Protein 1I8D (pdb70)

CATH classification: 2.40.30.20 (+1 more: 2.40.30.20)

Solvent-accessible surface area: 26385 Å² total; per-residue (Å²): 67,6,12,2,54,12,72,12,39,0,60,1,46,43,55,73,89,98,122,110,64,25,23,1,24,0,62,3,32,99,129,4,46,134,57,13,129,86,54,26,29,0,5,1,1,4,12,48,12,72,4,65,99,54,88,63,52,63,0,9,0,53,1,93,80,103,32,18,160,34,2,11,0,22,88,18,143,85,35,52,123,2,3,1,7,52,24,3,92,8,43,49,39,10,8,4,2,44,4,33,6,106,13,140,22,6,1,56,2,21,109,57,104,80,54,126,54,18,66,28,3,40,0,76,23,138,49,55,124,39,20,56,17,3,23,65,18,17,18,0,1,0,2,9,8,16,16,51,0,2,62,54,53,105,74,82,0,0,0,39,4,30,38,18,21,49,131,88,15,14,1,23,183,44,166,110,42,26,94,0,0,3,9,18,11,47,105,23,71,35,13,0,28,12,0,47,67,8,14,54,49,85,134,128,94,195,85,8,17,2,100,25,57,14,37,0,82,1,45,36,44,57,115,67,122,110,59,15,10,0,19,0,73,1,30,110,126,5,40,140,54,16,123,83,58,24,34,0,5,0,2,4,10,48,14,69,3,62,87,68,86,59,44,67,0,7,0,55,0,112,75,101,37,14,160,51,3,6,0,24,83,19,148,87,26,53,119,1,3,1,7,37,21,28,68,159,83,39,108,10,28,51,37,44,11,65,7,112,11,84,1,1,2,88,2,41,104,51,118,124,31,1,42,0,66,4,109,46,68,110,14,20,95,12,3,18,94,133,7,82,3,3,0,0,8,10,29,20,79,1,6,65,52,48,122,56,84,0,0,0,95,8,107,107,108,19,23,114,156,8,10,1,10,146,38,163,110,43,24,65,0,0,0,8,9,8,64,82,12,48,39,4,1,53,0,0,50,69,8,36,41,39,109,110,112,97,176,16,5,42,4,127,27,74,15,41,0,64,0,45,47,43,73,127,100,77,70,10,28,25,1,28,0,68,3,33,114,126,3,38,126,56,7,123,56,6,13,3,0,4,3,3,4,9,39,8,25,0,34,108,62,106,60,51,56,0,14,0,18,0,27,106,12,16,43,140,24,6,8,0,23,83,19,153,86,33,50,126,0,2,0,5,26,6,8,112,108,54,74,4,7,4,18,7,8,10,7,0,69,13,55,71,79,0,78,1,91,68,49,126,19,22,79,19,2,33,131,130,5,95,1,0,0,0,8,10,26,22,67,1,12,112,54,46,113,46,75,0,5,0,153,33,104,104,101,30,64,130,148,6,8,1,38,135,40,128,144,40,14,74,0,0,0,2,8,12,44,44,5,13,2,0,4,40,4,0,70,104,43,84,83,126

Nearest PDB structures (foldseek):
  1i8d-assembly1_A  TM=1.005E+00  e=8.355E-39  Escherichia coli
  1i8d-assembly1_B  TM=9.644E-01  e=8.049E-33  Escherichia coli
  1kzl-assembly1_A  TM=9.500E-01  e=6.747E-19  Schizosaccharomyces pombe
  4g6i-assembly1_B  TM=9.503E-01  e=2.869E-18  Brucella abortus
  1pkv-assembly1_B  TM=1.000E+00  e=6.160E-13  Escherichia coli

InterPro domains:
  IPR001783 Lumazine-binding protein [PIRSF000498] (1-207)
  IPR001783 Lumazine-binding protein [PTHR21098] (1-204)
  IPR001783 Lumazine-binding protein [TIGR00187] (1-202)
  IPR001783 Lumazine-binding protein [cd00402] (1-185)
  IPR017938 Riboflavin synthase-like beta-barrel [SSF63380] (1-93)
  IPR017938 Riboflavin synthase-like beta-barrel [SSF63380] (94-201)
  IPR023366 ATP synthase subunit alpha, N-terminal domain-like superfamily [G3DSA:2.40.30.20] (1-89)
  IPR023366 ATP synthase subunit alpha, N-terminal domain-like superfamily [G3DSA:2.40.30.20] (102-206)
  IPR026017 Lumazine-binding domain [PF00677] (3-87)
  IPR026017 Lumazine-binding domain [PF00677] (100-185)
  IPR026017 Lumazine-binding domain [PS51177] (1-97)
  IPR026017 Lumazine-binding domain [PS51177] (98-195)

Structure (mmCIF, N/CA/C/O backbone):
data_1I8D
#
_entry.id   1I8D
#
_cell.length_a   52.083
_cell.length_b   61.705
_cell.length_c   219.781
_cell.angle_alpha   90.00
_cell.angle_beta   90.00
_cell.angle_gamma   90.00
#
_symmetry.space_group_name_H-M   'P 21 21 21'
#
loop_
_entity.id
_entity.type
_entity.pdbx_description
1 polymer 'RIBOFLAVIN SYNTHASE'
2 water water
#
loop_
_atom_site.group_PDB
_atom_site.id
_atom_site.type_symbol
_atom_site.label_atom_id
_atom_site.label_alt_id
_atom_site.label_comp_id
_atom_site.label_asym_id
_atom_site.label_entity_id
_atom_site.label_seq_id
_atom_site.pdbx_PDB_ins_code
_atom_site.Cartn_x
_atom_site.Cartn_y
_atom_site.Cartn_z
_atom_site.occupancy
_atom_site.B_iso_or_equiv
_atom_site.auth_seq_id
_atom_site.auth_comp_id
_atom_site.auth_asym_id
_atom_site.auth_atom_id
_atom_site.pdbx_PDB_model_num
ATOM 1 N N . MET A 1 1 ? -4.777 38.374 33.848 1.00 34.09 1 MET A N 1
ATOM 2 C CA . MET A 1 1 ? -5.044 37.880 32.533 1.00 33.65 1 MET A CA 1
ATOM 3 C C . MET A 1 1 ? -5.696 38.967 31.701 1.00 31.60 1 MET A C 1
ATOM 4 O O . MET A 1 1 ? -6.313 39.891 32.229 1.00 28.34 1 MET A O 1
ATOM 9 N N . PHE A 1 2 ? -5.545 38.847 30.382 1.00 26.52 2 PHE A N 1
ATOM 10 C CA . PHE A 1 2 ? -6.087 39.812 29.440 1.00 23.16 2 PHE A CA 1
ATOM 11 C C . PHE A 1 2 ? -6.717 39.084 28.253 1.00 20.81 2 PHE A C 1
ATOM 12 O O . PHE A 1 2 ? -6.475 37.902 28.050 1.00 22.32 2 PHE A O 1
ATOM 20 N N . THR A 1 3 ? -7.541 39.759 27.466 1.00 22.21 3 THR A N 1
ATOM 21 C CA . THR A 1 3 ? -8.194 39.130 26.307 1.00 23.24 3 THR A CA 1
ATOM 22 C C . THR A 1 3 ? -7.538 39.452 24.966 1.00 26.51 3 THR A C 1
ATOM 23 O O . THR A 1 3 ? -7.777 38.751 23.990 1.00 28.19 3 THR A O 1
ATOM 27 N N . GLY A 1 4 ? -6.784 40.552 24.889 1.00 21.86 4 GLY A N 1
ATOM 28 C CA . GLY A 1 4 ? -6.128 40.916 23.640 1.00 21.58 4 GLY A CA 1
ATOM 29 C C . GLY A 1 4 ? -7.003 41.853 22.836 1.00 28.44 4 GLY A C 1
ATOM 30 O O . GLY A 1 4 ? -6.700 42.250 21.694 1.00 27.98 4 GLY A O 1
ATOM 31 N N . ILE A 1 5 ? -8.121 42.193 23.480 1.00 25.55 5 ILE A N 1
ATOM 32 C CA . ILE A 1 5 ? -9.025 43.175 22.954 1.00 24.93 5 ILE A CA 1
ATOM 33 C C . ILE A 1 5 ? -8.679 44.506 23.624 1.00 31.55 5 ILE A C 1
ATOM 34 O O . ILE A 1 5 ? -8.947 44.758 24.800 1.00 32.82 5 ILE A O 1
ATOM 39 N N . VAL A 1 6 ? -7.948 45.345 22.893 1.00 27.07 6 VAL A N 1
ATOM 40 C CA . VAL A 1 6 ? -7.486 46.625 23.401 1.00 27.17 6 VAL A CA 1
ATOM 41 C C . VAL A 1 6 ? -8.637 47.524 23.813 1.00 33.87 6 VAL A C 1
ATOM 42 O O . VAL A 1 6 ? -9.604 47.725 23.078 1.00 33.06 6 VAL A O 1
ATOM 46 N N . GLN A 1 7 ? -8.535 48.083 25.006 1.00 32.03 7 GLN A N 1
ATOM 47 C CA . GLN A 1 7 ? -9.606 48.926 25.485 1.00 31.52 7 GLN A CA 1
ATOM 48 C C . GLN A 1 7 ? -9.320 50.364 25.188 1.00 33.74 7 GLN A C 1
ATOM 49 O O . GLN A 1 7 ? -10.162 51.249 25.313 1.00 30.38 7 GLN A O 1
ATOM 55 N N . GLY A 1 8 ? -8.084 50.589 24.803 1.00 33.09 8 GLY A N 1
ATOM 56 C CA . GLY A 1 8 ? -7.677 51.936 24.477 1.00 32.37 8 GLY A CA 1
ATOM 57 C C . GLY A 1 8 ? -6.197 52.059 24.183 1.00 33.21 8 GLY A C 1
ATOM 58 O O . GLY A 1 8 ? -5.433 51.112 24.304 1.00 31.49 8 GLY A O 1
ATOM 59 N N . THR A 1 9 ? -5.851 53.266 23.778 1.00 32.73 9 THR A N 1
ATOM 60 C CA . THR A 1 9 ? -4.485 53.682 23.541 1.00 34.10 9 THR A CA 1
ATOM 61 C C . THR A 1 9 ? -4.237 54.855 24.475 1.00 40.36 9 THR A C 1
ATOM 62 O O . THR A 1 9 ? -5.070 55.746 24.627 1.00 41.09 9 THR A O 1
ATOM 66 N N . ALA A 1 10 ? -3.144 54.820 25.205 1.00 37.30 10 ALA A N 1
ATOM 67 C CA . ALA A 1 10 ? -2.870 55.926 26.095 1.00 36.30 10 ALA A CA 1
ATOM 68 C C . ALA A 1 10 ? -1.563 56.566 25.677 1.00 38.53 10 ALA A C 1
ATOM 69 O O . ALA A 1 10 ? -0.638 55.880 25.233 1.00 31.64 10 ALA A O 1
ATOM 71 N N . LYS A 1 11 ? -1.484 57.884 25.800 1.00 40.19 11 LYS A N 1
ATOM 72 C CA . LYS A 1 11 ? -0.249 58.573 25.441 1.00 40.49 11 LYS A CA 1
ATOM 73 C C . LYS A 1 11 ? 0.710 58.699 26.631 1.00 42.97 11 LYS A C 1
ATOM 74 O O . LYS A 1 11 ? 0.256 58.796 27.774 1.00 42.17 11 LYS A O 1
ATOM 80 N N . LEU A 1 12 ? 2.022 58.598 26.376 1.00 38.17 12 LEU A N 1
ATOM 81 C CA . LEU A 1 12 ? 3.034 58.672 27.427 1.00 37.76 12 LEU A CA 1
ATOM 82 C C . LEU A 1 12 ? 3.330 60.108 27.730 1.00 42.81 12 LEU A C 1
ATOM 83 O O . LEU A 1 12 ? 3.863 60.814 26.896 1.00 42.50 12 LEU A O 1
ATOM 88 N N . VAL A 1 13 ? 2.968 60.506 28.931 1.00 43.60 13 VAL A N 1
ATOM 89 C CA . VAL A 1 13 ? 3.027 61.874 29.361 1.00 43.99 13 VAL A CA 1
ATOM 90 C C . VAL A 1 13 ? 4.283 62.296 30.080 1.00 51.03 13 VAL A C 1
ATOM 91 O O . VAL A 1 13 ? 4.603 63.477 30.064 1.00 53.55 13 VAL A O 1
ATOM 95 N N . SER A 1 14 ? 4.983 61.362 30.719 1.00 47.85 14 SER A N 1
ATOM 96 C CA . SER A 1 14 ? 6.212 61.697 31.425 1.00 46.40 14 SER A CA 1
ATOM 97 C C . SER A 1 14 ? 6.993 60.464 31.813 1.00 45.80 14 SER A C 1
ATOM 98 O O . SER A 1 14 ? 6.417 59.409 32.049 1.00 44.90 14 SER A O 1
ATOM 101 N N . ILE A 1 15 ? 8.299 60.629 31.940 1.00 40.57 15 ILE A N 1
ATOM 102 C CA . ILE A 1 15 ? 9.135 59.542 32.388 1.00 40.80 15 ILE A CA 1
ATOM 103 C C . ILE A 1 15 ? 9.984 60.025 33.543 1.00 47.43 15 ILE A C 1
ATOM 104 O O . ILE A 1 15 ? 10.635 61.059 33.475 1.00 46.52 15 ILE A O 1
ATOM 109 N N . ASP A 1 16 ? 9.934 59.290 34.628 1.00 46.70 16 ASP A N 1
ATOM 110 C CA . ASP A 1 16 ? 10.698 59.639 35.795 1.00 48.95 16 ASP A CA 1
ATOM 111 C C . ASP A 1 16 ? 11.749 58.570 35.950 1.00 55.02 16 ASP A C 1
ATOM 112 O O . ASP A 1 16 ? 11.449 57.446 36.351 1.00 55.67 16 ASP A O 1
ATOM 117 N N . GLU A 1 17 ? 12.979 58.900 35.593 1.00 52.07 17 GLU A N 1
ATOM 118 C CA . GLU A 1 17 ? 14.021 57.894 35.618 1.00 53.04 17 GLU A CA 1
ATOM 119 C C . GLU A 1 17 ? 14.690 57.618 36.940 1.00 53.62 17 GLU A C 1
ATOM 120 O O . GLU A 1 17 ? 15.069 58.525 37.666 1.00 54.32 17 GLU A O 1
ATOM 126 N N . LYS A 1 18 ? 14.906 56.342 37.194 1.00 47.83 18 LYS A N 1
ATOM 127 C CA . LYS A 1 18 ? 15.599 55.943 38.394 1.00 47.91 18 LYS A CA 1
ATOM 128 C C . LYS A 1 18 ? 16.662 54.913 38.064 1.00 56.36 18 LYS A C 1
ATOM 129 O O . LYS A 1 18 ? 16.710 54.417 36.942 1.00 57.14 18 LYS A O 1
ATOM 135 N N . PRO A 1 19 ? 17.530 54.626 39.032 1.00 55.74 19 PRO A N 1
ATOM 136 C CA . PRO A 1 19 ? 18.619 53.682 38.849 1.00 55.28 19 PRO A CA 1
ATOM 137 C C . PRO A 1 19 ? 18.175 52.272 38.476 1.00 56.30 19 PRO A C 1
ATOM 138 O O . PRO A 1 19 ? 18.742 51.645 37.595 1.00 58.68 19 PRO A O 1
ATOM 142 N N . ASN A 1 20 ? 17.160 51.767 39.163 1.00 48.79 20 ASN A N 1
ATOM 143 C CA . ASN A 1 20 ? 16.653 50.411 38.981 1.00 47.30 20 ASN A CA 1
ATOM 144 C C . ASN A 1 20 ? 15.283 50.293 38.296 1.00 43.45 20 ASN A C 1
ATOM 145 O O . ASN A 1 20 ? 14.662 49.226 38.235 1.00 38.96 20 ASN A O 1
ATOM 150 N N . PHE A 1 21 ? 14.755 51.410 37.842 1.00 39.47 21 PHE A N 1
ATOM 151 C CA . PHE A 1 21 ? 13.459 51.363 37.231 1.00 41.01 21 PHE A CA 1
ATOM 152 C C . PHE A 1 21 ? 13.161 52.709 36.613 1.00 43.62 21 PHE A C 1
ATOM 153 O O . PHE A 1 21 ? 13.944 53.648 36.738 1.00 44.33 21 PHE A O 1
ATOM 161 N N . ARG A 1 22 ? 12.024 52.806 35.953 1.00 39.36 22 ARG A N 1
ATOM 162 C CA . ARG A 1 22 ? 11.608 54.020 35.289 1.00 38.81 22 ARG A CA 1
ATOM 163 C C . ARG A 1 22 ? 10.121 54.261 35.573 1.00 42.12 22 ARG A C 1
ATOM 164 O O . ARG A 1 22 ? 9.329 53.338 35.704 1.00 42.01 22 ARG A O 1
ATOM 172 N N . THR A 1 23 ? 9.707 55.492 35.751 1.00 38.31 23 THR A N 1
ATOM 173 C CA . THR A 1 23 ? 8.295 55.676 35.992 1.00 38.39 23 THR A CA 1
ATOM 174 C C . THR A 1 23 ? 7.588 56.175 34.740 1.00 40.98 23 THR A C 1
ATOM 175 O O . THR A 1 23 ? 8.045 57.074 34.026 1.00 40.46 23 THR A O 1
ATOM 179 N N . HIS A 1 24 ? 6.486 55.515 34.440 1.00 37.16 24 HIS A N 1
ATOM 180 C CA . HIS A 1 24 ? 5.731 55.839 33.256 1.00 37.94 24 HIS A CA 1
ATOM 181 C C . HIS A 1 24 ? 4.397 56.424 33.623 1.00 42.41 24 HIS A C 1
ATOM 182 O O . HIS A 1 24 ? 3.592 55.754 34.255 1.00 42.35 24 HIS A O 1
ATOM 189 N N . VAL A 1 25 ? 4.134 57.627 33.137 1.00 39.97 25 VAL A N 1
ATOM 190 C CA . VAL A 1 25 ? 2.844 58.241 33.363 1.00 39.68 25 VAL A CA 1
ATOM 191 C C . VAL A 1 25 ? 2.032 58.315 32.088 1.00 41.95 25 VAL A C 1
ATOM 192 O O . VAL A 1 25 ? 2.435 58.990 31.133 1.00 40.21 25 VAL A O 1
ATOM 196 N N . VAL A 1 26 ? 0.864 57.677 32.101 1.00 37.99 26 VAL A N 1
ATOM 197 C CA . VAL A 1 26 ? 0.027 57.731 30.924 1.00 38.54 26 VAL A CA 1
ATOM 198 C C . VAL A 1 26 ? -1.288 58.421 31.142 1.00 39.86 26 VAL A C 1
ATOM 199 O O . VAL A 1 26 ? -1.907 58.345 32.182 1.00 38.77 26 VAL A O 1
ATOM 203 N N . GLU A 1 27 ? -1.728 59.058 30.093 1.00 36.23 27 GLU A N 1
ATOM 204 C CA . GLU A 1 27 ? -3.006 59.685 30.120 1.00 36.25 27 GLU A CA 1
ATOM 205 C C . GLU A 1 27 ? -3.961 58.655 29.570 1.00 38.99 27 GLU A C 1
ATOM 206 O O . GLU A 1 27 ? -3.997 58.412 28.369 1.00 38.55 27 GLU A O 1
ATOM 212 N N . LEU A 1 28 ? -4.665 57.982 30.461 1.00 37.68 28 LEU A N 1
ATOM 213 C CA . LEU A 1 28 ? -5.560 56.969 29.978 1.00 40.68 28 LEU A CA 1
ATOM 214 C C . LEU A 1 28 ? -6.991 57.345 29.657 1.00 50.74 28 LEU A C 1
ATOM 215 O O . LEU A 1 28 ? -7.523 58.279 30.239 1.00 51.04 28 LEU A O 1
ATOM 220 N N . PRO A 1 29 ? -7.594 56.631 28.691 1.00 51.61 29 PRO A N 1
ATOM 221 C CA . PRO A 1 29 ? -8.967 56.887 28.298 1.00 51.75 29 PRO A CA 1
ATOM 222 C C . PRO A 1 29 ? -9.937 56.861 29.472 1.00 54.80 29 PRO A C 1
ATOM 223 O O . PRO A 1 29 ? -9.988 55.960 30.318 1.00 53.22 29 PRO A O 1
ATOM 227 N N . ASP A 1 30 ? -10.715 57.923 29.485 1.00 52.24 30 ASP A N 1
ATOM 228 C CA . ASP A 1 30 ? -11.674 58.158 30.515 1.00 52.57 30 ASP A CA 1
ATOM 229 C C . ASP A 1 30 ? -12.540 56.953 30.858 1.00 54.15 30 ASP A C 1
ATOM 230 O O . ASP A 1 30 ? -12.790 56.674 32.035 1.00 53.66 30 ASP A O 1
ATOM 235 N N . HIS A 1 31 ? -12.980 56.183 29.876 1.00 47.70 31 HIS A N 1
ATOM 236 C CA . HIS A 1 31 ? -13.788 55.044 30.251 1.00 45.64 31 HIS A CA 1
ATOM 237 C C . HIS A 1 31 ? -13.007 54.007 31.025 1.00 47.55 31 HIS A C 1
ATOM 238 O O . HIS A 1 31 ? -13.568 53.084 31.601 1.00 47.33 31 HIS A O 1
ATOM 245 N N . MET A 1 32 ? -11.689 54.119 31.018 1.00 42.53 32 MET A N 1
ATOM 246 C CA . MET A 1 32 ? -10.882 53.115 31.674 1.00 41.23 32 MET A CA 1
ATOM 247 C C . MET A 1 32 ? -10.679 53.317 33.171 1.00 50.98 32 MET A C 1
ATOM 248 O O . MET A 1 32 ? -10.113 52.466 33.869 1.00 48.82 32 MET A O 1
ATOM 253 N N . LEU A 1 33 ? -11.147 54.471 33.647 1.00 52.92 33 LEU A N 1
ATOM 254 C CA . LEU A 1 33 ? -11.001 54.890 35.036 1.00 53.23 33 LEU A CA 1
ATOM 255 C C . LEU A 1 33 ? -11.944 54.260 36.050 1.00 57.22 33 LEU A C 1
ATOM 256 O O . LEU A 1 33 ? -11.488 53.864 37.117 1.00 55.94 33 LEU A O 1
ATOM 261 N N . ASP A 1 34 ? -13.238 54.151 35.742 1.00 55.46 34 ASP A N 1
ATOM 262 C CA . ASP A 1 34 ? -14.154 53.562 36.707 1.00 56.61 34 ASP A CA 1
ATOM 263 C C . ASP A 1 34 ? -13.721 52.196 37.196 1.00 57.37 34 ASP A C 1
ATOM 264 O O . ASP A 1 34 ? -13.626 51.244 36.423 1.00 57.18 34 ASP A O 1
ATOM 269 N N . GLY A 1 35 ? -13.536 52.113 38.517 1.00 52.06 35 GLY A N 1
ATOM 270 C CA . GLY A 1 35 ? -13.166 50.893 39.220 1.00 50.36 35 GLY A CA 1
ATOM 271 C C . GLY A 1 35 ? -11.663 50.785 39.346 1.00 48.92 35 GLY A C 1
ATOM 272 O O . GLY A 1 35 ? -11.118 49.906 40.013 1.00 46.51 35 GLY A O 1
ATOM 273 N N . LEU A 1 36 ? -11.001 51.698 38.651 1.00 43.74 36 LEU A N 1
ATOM 274 C CA . LEU A 1 36 ? -9.564 51.682 38.654 1.00 42.34 36 LEU A CA 1
ATOM 275 C C . LEU A 1 36 ? -8.986 52.140 39.974 1.00 49.42 36 LEU A C 1
ATOM 276 O O . LEU A 1 36 ? -9.176 53.275 40.398 1.00 50.26 36 LEU A O 1
ATOM 281 N N . GLU A 1 37 ? -8.273 51.232 40.609 1.00 46.84 37 GLU A N 1
ATOM 282 C CA . GLU A 1 37 ? -7.674 51.519 41.885 1.00 48.12 37 GLU A CA 1
ATOM 283 C C . GLU A 1 37 ? -6.183 51.238 41.834 1.00 55.08 37 GLU A C 1
ATOM 284 O O . GLU A 1 37 ? -5.691 50.519 40.963 1.00 55.93 37 GLU A O 1
ATOM 290 N N . THR A 1 38 ? -5.432 51.796 42.774 1.00 51.04 38 THR A N 1
ATOM 291 C CA . THR A 1 38 ? -4.010 51.495 42.770 1.00 48.98 38 THR A CA 1
ATOM 292 C C . THR A 1 38 ? -3.806 50.012 42.980 1.00 45.73 38 THR A C 1
ATOM 293 O O . THR A 1 38 ? -4.610 49.353 43.627 1.00 47.98 38 THR A O 1
ATOM 297 N N . GLY A 1 39 ? -2.716 49.507 42.431 1.00 35.47 39 GLY A N 1
ATOM 298 C CA . GLY A 1 39 ? -2.387 48.109 42.539 1.00 32.94 39 GLY A CA 1
ATOM 299 C C . GLY A 1 39 ? -3.011 47.285 41.422 1.00 35.07 39 GLY A C 1
ATOM 300 O O . GLY A 1 39 ? -2.766 46.095 41.287 1.00 33.44 39 GLY A O 1
ATOM 301 N N . ALA A 1 40 ? -3.886 47.896 40.643 1.00 33.32 40 ALA A N 1
ATOM 302 C CA . ALA A 1 40 ? -4.503 47.158 39.563 1.00 32.75 40 ALA A CA 1
ATOM 303 C C . ALA A 1 40 ? -3.458 46.896 38.489 1.00 37.78 40 ALA A C 1
ATOM 304 O O . ALA A 1 40 ? -2.431 47.594 38.409 1.00 36.39 40 ALA A O 1
ATOM 306 N N . SER A 1 41 ? -3.755 45.883 37.678 1.00 33.23 41 SER A N 1
ATOM 307 C CA . SER A 1 41 ? -2.898 45.470 36.587 1.00 31.41 41 SER A CA 1
ATOM 308 C C . SER A 1 41 ? -3.441 45.932 35.245 1.00 36.04 41 SER A C 1
ATOM 309 O O . SER A 1 41 ? -4.580 45.645 34.867 1.00 36.48 41 SER A O 1
ATOM 312 N N . VAL A 1 42 ? -2.615 46.689 34.546 1.00 31.99 42 VAL A N 1
ATOM 313 C CA . VAL A 1 42 ? -2.944 47.181 33.233 1.00 31.93 42 VAL A CA 1
ATOM 314 C C . VAL A 1 42 ? -1.873 46.703 32.263 1.00 37.60 42 VAL A C 1
ATOM 315 O O . VAL A 1 42 ? -0.695 46.659 32.627 1.00 37.86 42 VAL A O 1
ATOM 319 N N . ALA A 1 43 ? -2.278 46.298 31.056 1.00 31.06 43 ALA A N 1
ATOM 320 C CA . ALA A 1 43 ? -1.306 45.864 30.068 1.00 27.92 43 ALA A CA 1
ATOM 321 C C . ALA A 1 43 ? -0.901 47.033 29.206 1.00 25.73 43 ALA A C 1
ATOM 322 O O . ALA A 1 43 ? -1.739 47.776 28.719 1.00 25.41 43 ALA A O 1
ATOM 324 N N . HIS A 1 44 ? 0.389 47.217 29.057 1.00 22.20 44 HIS A N 1
ATOM 325 C CA . HIS A 1 44 ? 0.898 48.241 28.167 1.00 24.06 44 HIS A CA 1
ATOM 326 C C . HIS A 1 44 ? 1.604 47.517 27.041 1.00 29.45 44 HIS A C 1
ATOM 327 O O . HIS A 1 44 ? 2.604 46.833 27.303 1.00 28.61 44 HIS A O 1
ATOM 334 N N . ASN A 1 45 ? 1.043 47.628 25.835 1.00 24.23 45 ASN A N 1
ATOM 335 C CA . ASN A 1 45 ? 1.600 46.935 24.703 1.00 21.52 45 ASN A CA 1
ATOM 336 C C . ASN A 1 45 ? 1.763 45.493 25.064 1.00 25.10 45 ASN A C 1
ATOM 337 O O . ASN A 1 45 ? 2.756 44.832 24.748 1.00 24.79 45 ASN A O 1
ATOM 342 N N . GLY A 1 46 ? 0.763 45.011 25.783 1.00 20.99 46 GLY A N 1
ATOM 343 C CA . GLY A 1 46 ? 0.732 43.605 26.138 1.00 19.85 46 GLY A CA 1
ATOM 344 C C . GLY A 1 46 ? 1.566 43.258 27.363 1.00 25.60 46 GLY A C 1
ATOM 345 O O . GLY A 1 46 ? 1.603 42.098 27.766 1.00 23.91 46 GLY A O 1
ATOM 346 N N . CYS A 1 47 ? 2.216 44.249 27.970 1.00 24.67 47 CYS A N 1
ATOM 347 C CA . CYS A 1 47 ? 3.008 43.946 29.139 1.00 28.29 47 CYS A CA 1
ATOM 348 C C . CYS A 1 47 ? 2.277 44.317 30.424 1.00 32.28 47 CYS A C 1
ATOM 349 O O . CYS A 1 47 ? 1.849 45.457 30.614 1.00 30.17 47 CYS A O 1
ATOM 352 N N . CYS A 1 48 ? 2.086 43.337 31.296 1.00 31.03 48 CYS A N 1
ATOM 353 C CA . CYS A 1 48 ? 1.335 43.581 32.516 1.00 31.90 48 CYS A CA 1
ATOM 354 C C . CYS A 1 48 ? 2.030 44.489 33.530 1.00 31.44 48 CYS A C 1
ATOM 355 O O . CYS A 1 48 ? 3.070 44.133 34.075 1.00 31.52 48 CYS A O 1
ATOM 358 N N . LEU A 1 49 ? 1.451 45.644 33.813 1.00 25.88 49 LEU A N 1
ATOM 359 C CA . LEU A 1 49 ? 1.994 46.557 34.805 1.00 26.05 49 LEU A CA 1
ATOM 360 C C . LEU A 1 49 ? 0.966 46.833 35.909 1.00 32.98 49 LEU A C 1
ATOM 361 O O . LEU A 1 49 ? -0.225 46.575 35.721 1.00 32.40 49 LEU A O 1
ATOM 366 N N . THR A 1 50 ? 1.400 47.401 37.046 1.00 31.75 50 THR A N 1
ATOM 367 C CA . THR A 1 50 ? 0.486 47.712 38.156 1.00 31.14 50 THR A CA 1
ATOM 368 C C . THR A 1 50 ? 0.399 49.185 38.462 1.00 32.49 50 THR A C 1
ATOM 369 O O . THR A 1 50 ? 1.440 49.845 38.588 1.00 31.47 50 THR A O 1
ATOM 373 N N . VAL A 1 51 ? -0.830 49.645 38.687 1.00 30.67 51 VAL A N 1
ATOM 374 C CA . VAL A 1 51 ? -1.065 51.036 39.032 1.00 31.46 51 VAL A CA 1
ATOM 375 C C . VAL A 1 51 ? -0.390 51.388 40.343 1.00 38.30 51 VAL A C 1
ATOM 376 O O . VAL A 1 51 ? -0.521 50.629 41.300 1.00 33.66 51 VAL A O 1
ATOM 380 N N . THR A 1 52 ? 0.325 52.531 40.353 1.00 39.91 52 THR A N 1
ATOM 381 C CA . THR A 1 52 ? 1.018 53.063 41.525 1.00 39.67 52 THR A CA 1
ATOM 382 C C . THR A 1 52 ? 0.370 54.333 42.028 1.00 44.89 52 THR A C 1
ATOM 383 O O . THR A 1 52 ? 0.366 54.572 43.230 1.00 48.15 52 THR A O 1
ATOM 387 N N . GLU A 1 53 ? -0.149 55.131 41.103 1.00 39.69 53 GLU A N 1
ATOM 388 C CA . GLU A 1 53 ? -0.725 56.421 41.425 1.00 40.73 53 GLU A CA 1
ATOM 389 C C . GLU A 1 53 ? -1.712 56.813 40.340 1.00 45.63 53 GLU A C 1
ATOM 390 O O . GLU A 1 53 ? -1.584 56.405 39.193 1.00 45.50 53 GLU A O 1
ATOM 396 N N . ILE A 1 54 ? -2.708 57.604 40.702 1.00 41.81 54 ILE A N 1
ATOM 397 C CA . ILE A 1 54 ? -3.717 58.046 39.761 1.00 40.62 54 ILE A CA 1
ATOM 398 C C . ILE A 1 54 ? -4.044 59.515 39.976 1.00 50.68 54 ILE A C 1
ATOM 399 O O . ILE A 1 54 ? -4.246 59.960 41.091 1.00 54.32 54 ILE A O 1
ATOM 404 N N . ASN A 1 55 ? -4.112 60.304 38.921 1.00 45.68 55 ASN A N 1
ATOM 405 C CA . ASN A 1 55 ? -4.426 61.703 39.082 1.00 43.26 55 ASN A CA 1
ATOM 406 C C . ASN A 1 55 ? -5.235 62.142 37.909 1.00 50.04 55 ASN A C 1
ATOM 407 O O . ASN A 1 55 ? -4.694 62.466 36.852 1.00 50.82 55 ASN A O 1
ATOM 412 N N . GLY A 1 56 ? -6.537 62.137 38.097 1.00 48.92 56 GLY A N 1
ATOM 413 C CA . GLY A 1 56 ? -7.355 62.471 36.959 1.00 50.15 56 GLY A CA 1
ATOM 414 C C . GLY A 1 56 ? -7.179 61.345 35.946 1.00 54.65 56 GLY A C 1
ATOM 415 O O . GLY A 1 56 ? -7.128 60.164 36.288 1.00 55.48 56 GLY A O 1
ATOM 416 N N . ASN A 1 57 ? -7.002 61.681 34.690 1.00 48.58 57 ASN A N 1
ATOM 417 C CA . ASN A 1 57 ? -6.827 60.612 33.736 1.00 47.42 57 ASN A CA 1
ATOM 418 C C . ASN A 1 57 ? -5.360 60.235 33.576 1.00 51.49 57 ASN A C 1
ATOM 419 O O . ASN A 1 57 ? -4.969 59.571 32.618 1.00 51.31 57 ASN A O 1
ATOM 424 N N . HIS A 1 58 ? -4.538 60.690 34.524 1.00 47.36 58 HIS A N 1
ATOM 425 C CA . HIS A 1 58 ? -3.109 60.409 34.527 1.00 45.84 58 HIS A CA 1
ATOM 426 C C . HIS A 1 58 ? -2.829 59.276 35.489 1.00 47.18 58 HIS A C 1
ATOM 427 O O . HIS A 1 58 ? -2.970 59.504 36.688 1.00 47.03 58 HIS A O 1
ATOM 434 N N . VAL A 1 59 ? -2.401 58.106 34.970 1.00 40.50 59 VAL A N 1
ATOM 435 C CA . VAL A 1 59 ? -2.089 56.941 35.790 1.00 37.81 59 VAL A CA 1
ATOM 436 C C . VAL A 1 59 ? -0.614 56.541 35.797 1.00 43.98 59 VAL A C 1
ATOM 437 O O . VAL A 1 59 ? 0.011 56.510 34.745 1.00 46.39 59 VAL A O 1
ATOM 441 N N . SER A 1 60 ? -0.080 56.171 36.968 1.00 38.97 60 SER A N 1
ATOM 442 C CA . SER A 1 60 ? 1.330 55.817 37.121 1.00 38.18 60 SER A CA 1
ATOM 443 C C . SER A 1 60 ? 1.662 54.339 37.257 1.00 39.12 60 SER A C 1
ATOM 444 O O . SER A 1 60 ? 0.848 53.543 37.728 1.00 39.69 60 SER A O 1
ATOM 447 N N . PHE A 1 61 ? 2.904 54.017 36.855 1.00 32.11 61 PHE A N 1
ATOM 448 C CA . PHE A 1 61 ? 3.460 52.668 36.851 1.00 29.97 61 PHE A CA 1
ATOM 449 C C . PHE A 1 61 ? 4.979 52.661 36.917 1.00 34.76 61 PHE A C 1
ATOM 450 O O . PHE A 1 61 ? 5.652 53.483 36.307 1.00 34.71 61 PHE A O 1
ATOM 458 N N . ASP A 1 62 ? 5.548 51.651 37.546 1.00 33.24 62 ASP A N 1
ATOM 459 C CA . ASP A 1 62 ? 7.002 51.579 37.592 1.00 34.46 62 ASP A CA 1
ATOM 460 C C . ASP A 1 62 ? 7.526 50.401 36.803 1.00 38.57 62 ASP A C 1
ATOM 461 O O . ASP A 1 62 ? 7.066 49.276 36.934 1.00 40.17 62 ASP A O 1
ATOM 466 N N . LEU A 1 63 ? 8.567 50.642 36.042 1.00 34.05 63 LEU A N 1
ATOM 467 C CA . LEU A 1 63 ? 9.103 49.579 35.231 1.00 34.47 63 LEU A CA 1
ATOM 468 C C . LEU A 1 63 ? 10.511 49.190 35.649 1.00 38.03 63 LEU A C 1
ATOM 469 O O . LEU A 1 63 ? 11.446 49.985 35.646 1.00 34.45 63 LEU A O 1
ATOM 474 N N . MET A 1 64 ? 10.656 47.935 36.012 1.00 39.66 64 MET A N 1
ATOM 475 C CA . MET A 1 64 ? 11.956 47.436 36.385 1.00 42.33 64 MET A CA 1
ATOM 476 C C . MET A 1 64 ? 12.788 47.336 35.140 1.00 49.05 64 MET A C 1
ATOM 477 O O . MET A 1 64 ? 12.275 47.041 34.058 1.00 48.96 64 MET A O 1
ATOM 482 N N . LYS A 1 65 ? 14.068 47.610 35.304 1.00 47.33 65 LYS A N 1
ATOM 483 C CA . LYS A 1 65 ? 14.982 47.631 34.184 1.00 47.64 65 LYS A CA 1
ATOM 484 C C . LYS A 1 65 ? 14.942 46.386 33.312 1.00 51.20 65 LYS A C 1
ATOM 485 O O . LYS A 1 65 ? 15.301 46.429 32.132 1.00 50.71 65 LYS A O 1
ATOM 491 N N . GLU A 1 66 ? 14.483 45.279 33.886 1.00 48.87 66 GLU A N 1
ATOM 492 C CA . GLU A 1 66 ? 14.360 44.060 33.104 1.00 48.85 66 GLU A CA 1
ATOM 493 C C . GLU A 1 66 ? 13.296 44.285 32.042 1.00 49.33 66 GLU A C 1
ATOM 494 O O . GLU A 1 66 ? 13.527 44.105 30.846 1.00 50.70 66 GLU A O 1
ATOM 500 N N . THR A 1 67 ? 12.138 44.717 32.524 1.00 40.02 67 THR A N 1
ATOM 501 C CA . THR A 1 67 ? 11.015 45.012 31.677 1.00 37.45 67 THR A CA 1
ATOM 502 C C . THR A 1 67 ? 11.390 45.929 30.526 1.00 36.63 67 THR A C 1
ATOM 503 O O . THR A 1 67 ? 11.025 45.667 29.382 1.00 32.03 67 THR A O 1
ATOM 507 N N . LEU A 1 68 ? 12.156 46.971 30.846 1.00 35.14 68 LEU A N 1
ATOM 508 C CA . LEU A 1 68 ? 12.571 47.977 29.878 1.00 36.09 68 LEU A CA 1
ATOM 509 C C . LEU A 1 68 ? 13.430 47.388 28.794 1.00 42.60 68 LEU A C 1
ATOM 510 O O . LEU A 1 68 ? 13.306 47.731 27.620 1.00 43.01 68 LEU A O 1
ATOM 515 N N . ARG A 1 69 ? 14.295 46.514 29.266 1.00 42.37 69 ARG A N 1
ATOM 516 C CA . ARG A 1 69 ? 15.277 45.811 28.478 1.00 43.42 69 ARG A CA 1
ATOM 517 C C . ARG A 1 69 ? 14.646 44.821 27.511 1.00 46.90 69 ARG A C 1
ATOM 518 O O . ARG A 1 69 ? 14.959 44.804 26.318 1.00 44.62 69 ARG A O 1
ATOM 526 N N . ILE A 1 70 ? 13.760 44.002 28.072 1.00 44.54 70 ILE A N 1
ATOM 527 C CA . ILE A 1 70 ? 13.099 42.908 27.386 1.00 44.49 70 ILE A CA 1
ATOM 528 C C . ILE A 1 70 ? 11.881 43.258 26.525 1.00 41.56 70 ILE A C 1
ATOM 529 O O . ILE A 1 70 ? 11.497 42.464 25.671 1.00 38.46 70 ILE A O 1
ATOM 534 N N . THR A 1 71 ? 11.267 44.420 26.762 1.00 34.60 71 THR A N 1
ATOM 535 C CA . THR A 1 71 ? 10.077 44.840 26.038 1.00 32.59 71 THR A CA 1
ATOM 536 C C . THR A 1 71 ? 10.329 46.131 25.288 1.00 35.45 71 THR A C 1
ATOM 537 O O . THR A 1 71 ? 11.353 46.789 25.469 1.00 34.66 71 THR A O 1
ATOM 541 N N . ASN A 1 72 ? 9.366 46.525 24.464 1.00 29.34 72 ASN A N 1
ATOM 542 C CA . ASN A 1 72 ? 9.566 47.729 23.716 1.00 27.34 72 ASN A CA 1
ATOM 543 C C . ASN A 1 72 ? 9.335 48.917 24.588 1.00 29.27 72 ASN A C 1
ATOM 544 O O . ASN A 1 72 ? 9.540 50.043 24.151 1.00 27.92 72 ASN A O 1
ATOM 549 N N . LEU A 1 73 ? 8.870 48.650 25.805 1.00 27.00 73 LEU A N 1
ATOM 550 C CA . LEU A 1 73 ? 8.501 49.705 26.730 1.00 27.26 73 LEU A CA 1
ATOM 551 C C . LEU A 1 73 ? 9.674 50.582 27.090 1.00 30.89 73 LEU A C 1
ATOM 552 O O . LEU A 1 73 ? 9.542 51.783 27.281 1.00 30.53 73 LEU A O 1
ATOM 557 N N . GLY A 1 74 ? 10.830 49.964 27.180 1.00 30.88 74 GLY A N 1
ATOM 558 C CA . GLY A 1 74 ? 12.030 50.703 27.500 1.00 32.32 74 GLY A CA 1
ATOM 559 C C . GLY A 1 74 ? 12.463 51.674 26.401 1.00 40.46 74 GLY A C 1
ATOM 560 O O . GLY A 1 74 ? 13.371 52.496 26.584 1.00 42.11 74 GLY A O 1
ATOM 561 N N . ASP A 1 75 ? 11.841 51.572 25.234 1.00 33.68 75 ASP A N 1
ATOM 562 C CA . ASP A 1 75 ? 12.213 52.462 24.166 1.00 32.23 75 ASP A CA 1
ATOM 563 C C . ASP A 1 75 ? 11.218 53.567 23.995 1.00 37.40 75 ASP A C 1
ATOM 564 O O . ASP A 1 75 ? 11.333 54.406 23.112 1.00 39.04 75 ASP A O 1
ATOM 569 N N . LEU A 1 76 ? 10.184 53.551 24.787 1.00 32.87 76 LEU A N 1
ATOM 570 C CA . LEU A 1 76 ? 9.217 54.582 24.562 1.00 33.40 76 LEU A CA 1
ATOM 571 C C . LEU A 1 76 ? 9.792 55.916 24.921 1.00 37.13 76 LEU A C 1
ATOM 572 O O . LEU A 1 76 ? 10.703 55.989 25.736 1.00 36.14 76 LEU A O 1
ATOM 577 N N . LYS A 1 77 ? 9.199 56.945 24.336 1.00 37.00 77 LYS A N 1
ATOM 578 C CA . LYS A 1 77 ? 9.541 58.326 24.617 1.00 39.81 77 LYS A CA 1
ATOM 579 C C . LYS A 1 77 ? 8.248 59.085 24.900 1.00 44.70 77 LYS A C 1
ATOM 580 O O . LYS A 1 77 ? 7.175 58.643 24.474 1.00 43.83 77 LYS A O 1
ATOM 586 N N . VAL A 1 78 ? 8.348 60.225 25.603 1.00 41.85 78 VAL A N 1
ATOM 587 C CA . VAL A 1 78 ? 7.136 60.991 25.902 1.00 42.01 78 VAL A CA 1
ATOM 588 C C . VAL A 1 78 ? 6.409 61.345 24.622 1.00 46.70 78 VAL A C 1
ATOM 589 O O . VAL A 1 78 ? 7.035 61.621 23.595 1.00 49.40 78 VAL A O 1
ATOM 593 N N . GLY A 1 79 ? 5.075 61.259 24.640 1.00 39.56 79 GLY A N 1
ATOM 594 C CA . GLY A 1 79 ? 4.302 61.592 23.459 1.00 38.31 79 GLY A CA 1
ATOM 595 C C . GLY A 1 79 ? 3.980 60.393 22.607 1.00 40.63 79 GLY A C 1
ATOM 596 O O . GLY A 1 79 ? 3.193 60.458 21.670 1.00 41.38 79 GLY A O 1
ATOM 597 N N . ASP A 1 80 ? 4.612 59.297 22.959 1.00 37.43 80 ASP A N 1
ATOM 598 C CA . ASP A 1 80 ? 4.367 58.037 22.300 1.00 38.51 80 ASP A CA 1
ATOM 599 C C . ASP A 1 80 ? 3.096 57.437 22.864 1.00 39.89 80 ASP A C 1
ATOM 600 O O . ASP A 1 80 ? 2.705 57.729 23.989 1.00 39.32 80 ASP A O 1
ATOM 605 N N . TRP A 1 81 ? 2.477 56.564 22.097 1.00 36.09 81 TRP A N 1
ATOM 606 C CA . TRP A 1 81 ? 1.249 55.915 22.496 1.00 36.38 81 TRP A CA 1
ATOM 607 C C . TRP A 1 81 ? 1.360 54.386 22.698 1.00 38.39 81 TRP A C 1
ATOM 608 O O . TRP A 1 81 ? 2.038 53.661 21.951 1.00 37.89 81 TRP A O 1
ATOM 619 N N . VAL A 1 82 ? 0.640 53.858 23.702 1.00 32.99 82 VAL A N 1
ATOM 620 C CA . VAL A 1 82 ? 0.603 52.416 23.917 1.00 32.15 82 VAL A CA 1
ATOM 621 C C . VAL A 1 82 ? -0.795 51.878 23.906 1.00 31.42 82 VAL A C 1
ATOM 622 O O . VAL A 1 82 ? -1.754 52.572 24.206 1.00 32.12 82 VAL A O 1
ATOM 626 N N . ASN A 1 83 ? -0.880 50.602 23.620 1.00 24.18 83 ASN A N 1
ATOM 627 C CA . ASN A 1 83 ? -2.156 49.942 23.727 1.00 23.44 83 ASN A CA 1
ATOM 628 C C . ASN A 1 83 ? -2.365 49.605 25.198 1.00 28.33 83 ASN A C 1
ATOM 629 O O . ASN A 1 83 ? -1.447 49.120 25.856 1.00 25.95 83 ASN A O 1
ATOM 634 N N . VAL A 1 84 ? -3.571 49.828 25.701 1.00 25.85 84 VAL A N 1
ATOM 635 C CA . VAL A 1 84 ? -3.882 49.502 27.072 1.00 23.91 84 VAL A CA 1
ATOM 636 C C . VAL A 1 84 ? -5.130 48.655 27.199 1.00 27.24 84 VAL A C 1
ATOM 637 O O . VAL A 1 84 ? -6.078 48.779 26.424 1.00 25.68 84 VAL A O 1
ATOM 641 N N . GLU A 1 85 ? -5.072 47.774 28.193 1.00 22.48 85 GLU A N 1
ATOM 642 C CA . GLU A 1 85 ? -6.131 46.859 28.543 1.00 22.64 85 GLU A CA 1
ATOM 643 C C . GLU A 1 85 ? -6.070 46.565 30.040 1.00 29.35 85 GLU A C 1
ATOM 644 O O . GLU A 1 85 ? -5.020 46.228 30.584 1.00 26.31 85 GLU A O 1
ATOM 650 N N . ARG A 1 86 ? -7.219 46.682 30.702 1.00 28.38 86 ARG A N 1
ATOM 651 C CA . ARG A 1 86 ? -7.273 46.365 32.117 1.00 30.16 86 ARG A CA 1
ATOM 652 C C . ARG A 1 86 ? -7.461 44.883 32.299 1.00 32.66 86 ARG A C 1
ATOM 653 O O . ARG A 1 86 ? -7.915 44.197 31.397 1.00 31.43 86 ARG A O 1
ATOM 661 N N . ALA A 1 87 ? -7.131 44.382 33.468 1.00 30.67 87 ALA A N 1
ATOM 662 C CA . ALA A 1 87 ? -7.266 42.959 33.664 1.00 28.74 87 ALA A CA 1
ATOM 663 C C . ALA A 1 87 ? -8.675 42.443 33.490 1.00 27.44 87 ALA A C 1
ATOM 664 O O . ALA A 1 87 ? -9.657 43.156 33.670 1.00 26.99 87 ALA A O 1
ATOM 666 N N . ALA A 1 88 ? -8.713 41.178 33.111 1.00 23.00 88 ALA A N 1
ATOM 667 C CA . ALA A 1 88 ? -9.920 40.425 32.842 1.00 25.49 88 ALA A CA 1
ATOM 668 C C . ALA A 1 88 ? -10.574 39.817 34.079 1.00 31.11 88 ALA A C 1
ATOM 669 O O . ALA A 1 88 ? -9.935 39.251 34.966 1.00 29.29 88 ALA A O 1
ATOM 671 N N . LYS A 1 89 ? -11.889 39.848 34.081 1.00 28.75 89 LYS A N 1
ATOM 672 C CA . LYS A 1 89 ? -12.598 39.227 35.160 1.00 28.55 89 LYS A CA 1
ATOM 673 C C . LYS A 1 89 ? -13.526 38.147 34.653 1.00 29.71 89 LYS A C 1
ATOM 674 O O . LYS A 1 89 ? -13.812 38.021 33.469 1.00 29.71 89 LYS A O 1
ATOM 680 N N . PHE A 1 90 ? -13.938 37.289 35.543 1.00 22.99 90 PHE A N 1
ATOM 681 C CA . PHE A 1 90 ? -14.734 36.183 35.117 1.00 23.73 90 PHE A CA 1
ATOM 682 C C . PHE A 1 90 ? -15.991 36.568 34.404 1.00 28.66 90 PHE A C 1
ATOM 683 O O . PHE A 1 90 ? -16.543 35.759 33.678 1.00 31.14 90 PHE A O 1
ATOM 691 N N . SER A 1 91 ? -16.459 37.771 34.616 1.00 26.06 91 SER A N 1
ATOM 692 C CA . SER A 1 91 ? -17.678 38.146 33.933 1.00 28.99 91 SER A CA 1
ATOM 693 C C . SER A 1 91 ? -17.431 38.716 32.513 1.00 42.12 91 SER A C 1
ATOM 694 O O . SER A 1 91 ? -18.374 39.109 31.809 1.00 45.89 91 SER A O 1
ATOM 697 N N . ASP A 1 92 ? -16.163 38.825 32.095 1.00 32.50 92 ASP A N 1
ATOM 698 C CA . ASP A 1 92 ? -15.883 39.380 30.791 1.00 28.62 92 ASP A CA 1
ATOM 699 C C . ASP A 1 92 ? -15.813 38.330 29.735 1.00 31.66 92 ASP A C 1
ATOM 700 O O . ASP A 1 92 ? -15.289 37.244 29.962 1.00 31.75 92 ASP A O 1
ATOM 705 N N . GLU A 1 93 ? -16.270 38.670 28.535 1.00 28.98 93 GLU A N 1
ATOM 706 C CA . GLU A 1 93 ? -16.113 37.694 27.467 1.00 26.80 93 GLU A CA 1
ATOM 707 C C . GLU A 1 93 ? -14.726 37.830 26.911 1.00 24.75 93 GLU A C 1
ATOM 708 O O . GLU A 1 93 ? -14.125 38.889 26.930 1.00 24.35 93 GLU A O 1
ATOM 714 N N . ILE A 1 94 ? -14.241 36.721 26.444 1.00 23.13 94 ILE A N 1
ATOM 715 C CA . ILE A 1 94 ? -12.912 36.681 25.885 1.00 25.48 94 ILE A CA 1
ATOM 716 C C . ILE A 1 94 ? -12.993 36.921 24.375 1.00 30.85 94 ILE A C 1
ATOM 717 O O . ILE A 1 94 ? -13.099 35.970 23.590 1.00 30.21 94 ILE A O 1
ATOM 722 N N . GLY A 1 95 ? -12.958 38.189 23.976 1.00 28.61 95 GLY A N 1
ATOM 723 C CA . GLY A 1 95 ? -13.042 38.532 22.560 1.00 31.27 95 GLY A CA 1
ATOM 724 C C . GLY A 1 95 ? -11.910 37.938 21.705 1.00 34.66 95 GLY A C 1
ATOM 725 O O . GLY A 1 95 ? -12.097 37.625 20.520 1.00 33.40 95 GLY A O 1
ATOM 726 N N . GLY A 1 96 ? -10.734 37.798 22.333 1.00 28.65 96 GLY A N 1
ATOM 727 C CA . GLY A 1 96 ? -9.541 37.270 21.682 1.00 27.83 96 GLY A CA 1
ATOM 728 C C . GLY A 1 96 ? -9.152 35.882 22.166 1.00 28.71 96 GLY A C 1
ATOM 729 O O . GLY A 1 96 ? -9.762 34.857 21.824 1.00 27.09 96 GLY A O 1
ATOM 730 N N . HIS A 1 97 ? -8.071 35.871 22.941 1.00 22.30 97 HIS A N 1
ATOM 731 C CA . HIS A 1 97 ? -7.573 34.664 23.551 1.00 20.17 97 HIS A CA 1
ATOM 732 C C . HIS A 1 97 ? -7.034 35.022 24.929 1.00 25.76 97 HIS A C 1
ATOM 733 O O . HIS A 1 97 ? -6.779 36.183 25.258 1.00 23.30 97 HIS A O 1
ATOM 740 N N . LEU A 1 98 ? -6.910 34.025 25.775 1.00 27.32 98 LEU A N 1
ATOM 741 C CA . LEU A 1 98 ? -6.454 34.334 27.104 1.00 29.59 98 LEU A CA 1
ATOM 742 C C . LEU A 1 98 ? -4.968 34.525 27.198 1.00 27.13 98 LEU A C 1
ATOM 743 O O . LEU A 1 98 ? -4.191 33.617 27.001 1.00 25.43 98 LEU A O 1
ATOM 748 N N . MET A 1 99 ? -4.635 35.765 27.466 1.00 24.07 99 MET A N 1
ATOM 749 C CA . MET A 1 99 ? -3.287 36.239 27.492 1.00 23.99 99 MET A CA 1
ATOM 750 C C . MET A 1 99 ? -2.829 36.502 28.916 1.00 30.26 99 MET A C 1
ATOM 751 O O . MET A 1 99 ? -3.575 37.026 29.736 1.00 28.98 99 MET A O 1
ATOM 756 N N . SER A 1 100 ? -1.548 36.234 29.153 1.00 25.91 100 SER A N 1
ATOM 757 C CA . SER A 1 100 ? -0.912 36.410 30.439 1.00 25.58 100 SER A CA 1
ATOM 758 C C . SER A 1 100 ? -0.490 37.824 30.713 1.00 27.75 100 SER A C 1
ATOM 759 O O . SER A 1 100 ? -0.538 38.284 31.835 1.00 28.46 100 SER A O 1
ATOM 762 N N . GLY A 1 101 ? 0.063 38.498 29.730 1.00 25.71 101 GLY A N 1
ATOM 763 C CA . GLY A 1 101 ? 0.560 39.838 30.000 1.00 25.72 101 GLY A CA 1
ATOM 764 C C . GLY A 1 101 ? 2.046 39.757 30.293 1.00 26.55 101 GLY A C 1
ATOM 765 O O . GLY A 1 101 ? 2.696 40.722 30.714 1.00 24.51 101 GLY A O 1
ATOM 766 N N . HIS A 1 102 ? 2.528 38.549 30.029 1.00 26.09 102 HIS A N 1
ATOM 767 C CA . HIS A 1 102 ? 3.924 38.193 30.200 1.00 31.93 102 HIS A CA 1
ATOM 768 C C . HIS A 1 102 ? 4.710 38.213 28.871 1.00 33.50 102 HIS A C 1
ATOM 769 O O . HIS A 1 102 ? 4.601 37.320 28.040 1.00 31.57 102 HIS A O 1
ATOM 776 N N . ILE A 1 103 ? 5.511 39.248 28.677 1.00 29.22 103 ILE A N 1
ATOM 777 C CA . ILE A 1 103 ? 6.336 39.399 27.488 1.00 30.78 103 ILE A CA 1
ATOM 778 C C . ILE A 1 103 ? 7.771 38.932 27.691 1.00 45.05 103 ILE A C 1
ATOM 779 O O . ILE A 1 103 ? 8.463 39.410 28.574 1.00 45.03 103 ILE A O 1
ATOM 784 N N . MET A 1 104 ? 8.271 38.073 26.828 1.00 50.94 104 MET A N 1
ATOM 785 C CA . MET A 1 104 ? 9.647 37.647 26.967 1.00 56.80 104 MET A CA 1
ATOM 786 C C . MET A 1 104 ? 10.437 38.006 25.726 1.00 59.92 104 MET A C 1
ATOM 787 O O . MET A 1 104 ? 11.639 38.300 25.785 1.00 61.48 104 MET A O 1
ATOM 792 N N . THR A 1 105 ? 9.690 38.013 24.616 1.00 50.16 105 THR A N 1
ATOM 793 C CA . THR A 1 105 ? 10.227 38.346 23.327 1.00 45.69 105 THR A CA 1
ATOM 794 C C . THR A 1 105 ? 9.467 39.434 22.569 1.00 40.87 105 THR A C 1
ATOM 795 O O . THR A 1 105 ? 8.323 39.777 22.877 1.00 37.75 105 THR A O 1
ATOM 799 N N . THR A 1 106 ? 10.228 40.019 21.655 1.00 32.86 106 THR A N 1
ATOM 800 C CA . THR A 1 106 ? 9.734 41.027 20.751 1.00 30.63 106 THR A CA 1
ATOM 801 C C . THR A 1 106 ? 9.984 40.520 19.353 1.00 31.66 106 THR A C 1
ATOM 802 O O . THR A 1 106 ? 10.756 39.584 19.183 1.00 28.13 106 THR A O 1
ATOM 806 N N . ALA A 1 107 ? 9.324 41.151 18.387 1.00 27.90 107 ALA A N 1
ATOM 807 C CA . ALA A 1 107 ? 9.493 40.826 16.989 1.00 23.22 107 ALA A CA 1
ATOM 808 C C . ALA A 1 107 ? 9.596 42.112 16.250 1.00 25.08 107 ALA A C 1
ATOM 809 O O . ALA A 1 107 ? 9.281 43.175 16.786 1.00 22.91 107 ALA A O 1
ATOM 811 N N . GLU A 1 108 ? 10.098 42.003 15.052 1.00 26.21 108 GLU A N 1
ATOM 812 C CA . GLU A 1 108 ? 10.284 43.151 14.198 1.00 25.41 108 GLU A CA 1
ATOM 813 C C . GLU A 1 108 ? 9.429 43.118 12.927 1.00 21.76 108 GLU A C 1
ATOM 814 O O . GLU A 1 108 ? 9.279 42.083 12.263 1.00 22.02 108 GLU A O 1
ATOM 820 N N . VAL A 1 109 ? 8.880 44.288 12.639 1.00 20.50 109 VAL A N 1
ATOM 821 C CA . VAL A 1 109 ? 8.031 44.448 11.486 1.00 22.61 109 VAL A CA 1
ATOM 822 C C . VAL A 1 109 ? 8.950 44.293 10.300 1.00 26.49 109 VAL A C 1
ATOM 823 O O . VAL A 1 109 ? 9.845 45.123 10.119 1.00 26.49 109 VAL A O 1
ATOM 827 N N . ALA A 1 110 ? 8.808 43.173 9.607 1.00 22.55 110 ALA A N 1
ATOM 828 C CA . ALA A 1 110 ? 9.673 42.835 8.496 1.00 23.02 110 ALA A CA 1
ATOM 829 C C . ALA A 1 110 ? 9.205 43.415 7.170 1.00 30.47 110 ALA A C 1
ATOM 830 O O . ALA A 1 110 ? 10.005 43.801 6.325 1.00 28.41 110 ALA A O 1
ATOM 832 N N . LYS A 1 111 ? 7.900 43.439 6.970 1.00 27.50 111 LYS A N 1
ATOM 833 C CA . LYS A 1 111 ? 7.352 43.847 5.690 1.00 25.28 111 LYS A CA 1
ATOM 834 C C . LYS A 1 111 ? 5.881 44.173 5.827 1.00 27.89 111 LYS A C 1
ATOM 835 O O . LYS A 1 111 ? 5.179 43.479 6.543 1.00 28.49 111 LYS A O 1
ATOM 841 N N . ILE A 1 112 ? 5.425 45.199 5.122 1.00 21.66 112 ILE A N 1
ATOM 842 C CA . ILE A 1 112 ? 4.017 45.548 5.089 1.00 17.98 112 ILE A CA 1
ATOM 843 C C . ILE A 1 112 ? 3.471 45.628 3.664 1.00 24.30 112 ILE A C 1
ATOM 844 O O . ILE A 1 112 ? 3.895 46.465 2.872 1.00 21.68 112 ILE A O 1
ATOM 849 N N . LEU A 1 113 ? 2.483 44.788 3.367 1.00 22.58 113 LEU A N 1
ATOM 850 C CA . LEU A 1 113 ? 1.773 44.775 2.086 1.00 22.32 113 LEU A CA 1
ATOM 851 C C . LEU A 1 113 ? 0.384 45.413 2.193 1.00 26.64 113 LEU A C 1
ATOM 852 O O . LEU A 1 113 ? -0.555 44.802 2.682 1.00 24.12 113 LEU A O 1
ATOM 857 N N . THR A 1 114 ? 0.271 46.661 1.768 1.00 25.37 114 THR A N 1
ATOM 858 C CA . THR A 1 114 ? -0.966 47.415 1.812 1.00 26.94 114 THR A CA 1
ATOM 859 C C . THR A 1 114 ? -1.663 47.483 0.461 1.00 36.45 114 THR A C 1
ATOM 860 O O . THR A 1 114 ? -1.047 47.865 -0.535 1.00 37.40 114 THR A O 1
ATOM 864 N N . SER A 1 115 ? -2.946 47.107 0.442 1.00 32.16 115 SER A N 1
ATOM 865 C CA . SER A 1 115 ? -3.794 47.188 -0.744 1.00 32.08 115 SER A CA 1
ATOM 866 C C . SER A 1 115 ? -5.095 47.864 -0.420 1.00 40.32 115 SER A C 1
ATOM 867 O O . SER A 1 115 ? -5.291 48.332 0.704 1.00 37.18 115 SER A O 1
ATOM 870 N N . GLU A 1 116 ? -5.965 47.964 -1.421 1.00 41.42 116 GLU A N 1
ATOM 871 C CA . GLU A 1 116 ? -7.267 48.594 -1.197 1.00 40.24 116 GLU A CA 1
ATOM 872 C C . GLU A 1 116 ? -8.042 47.795 -0.114 1.00 35.00 116 GLU A C 1
ATOM 873 O O . GLU A 1 116 ? -8.267 46.590 -0.225 1.00 26.99 116 GLU A O 1
ATOM 879 N N . ASN A 1 117 ? -8.344 48.432 1.023 1.00 30.14 117 ASN A N 1
ATOM 880 C CA . ASN A 1 117 ? -9.098 47.777 2.085 1.00 32.41 117 ASN A CA 1
ATOM 881 C C . ASN A 1 117 ? -8.335 46.757 2.958 1.00 36.93 117 ASN A C 1
ATOM 882 O O . ASN A 1 117 ? -8.924 46.202 3.897 1.00 36.20 117 ASN A O 1
ATOM 887 N N . ASN A 1 118 ? -7.065 46.454 2.630 1.00 28.44 118 ASN A N 1
ATOM 888 C CA . ASN A 1 118 ? -6.323 45.428 3.328 1.00 24.61 118 ASN A CA 1
ATOM 889 C C . ASN A 1 118 ? -4.906 45.816 3.705 1.00 30.28 118 ASN A C 1
ATOM 890 O O . ASN A 1 118 ? -4.287 46.673 3.081 1.00 28.82 118 ASN A O 1
ATOM 895 N N . ARG A 1 119 ? -4.404 45.142 4.744 1.00 26.16 119 ARG A N 1
ATOM 896 C CA . ARG A 1 119 ? -3.060 45.327 5.291 1.00 23.85 119 ARG A CA 1
ATOM 897 C C . ARG A 1 119 ? -2.574 44.046 5.930 1.00 26.28 119 ARG A C 1
ATOM 898 O O . ARG A 1 119 ? -3.227 43.480 6.797 1.00 25.42 119 ARG A O 1
ATOM 906 N N . GLN A 1 120 ? -1.441 43.563 5.454 1.00 20.45 120 GLN A N 1
ATOM 907 C CA . GLN A 1 120 ? -0.837 42.343 5.931 1.00 18.24 120 GLN A CA 1
ATOM 908 C C . GLN A 1 120 ? 0.578 42.643 6.409 1.00 27.65 120 GLN A C 1
ATOM 909 O O . GLN A 1 120 ? 1.351 43.213 5.638 1.00 26.72 120 GLN A O 1
ATOM 915 N N . ILE A 1 121 ? 0.878 42.319 7.675 1.00 21.32 121 ILE A N 1
ATOM 916 C CA . ILE A 1 121 ? 2.183 42.542 8.264 1.00 16.92 121 ILE A CA 1
ATOM 917 C C . ILE A 1 121 ? 2.893 41.255 8.575 1.00 21.01 121 ILE A C 1
ATOM 918 O O . ILE A 1 121 ? 2.297 40.250 8.990 1.00 18.23 121 ILE A O 1
ATOM 923 N N . TRP A 1 122 ? 4.192 41.292 8.280 1.00 20.90 122 TRP A N 1
ATOM 924 C CA . TRP A 1 122 ? 5.077 40.169 8.504 1.00 21.17 122 TRP A CA 1
ATOM 925 C C . TRP A 1 122 ? 6.016 40.526 9.621 1.00 22.45 122 TRP A C 1
ATOM 926 O O . TRP A 1 122 ? 6.591 41.620 9.647 1.00 21.36 122 TRP A O 1
ATOM 937 N N . PHE A 1 123 ? 6.171 39.577 10.534 1.00 20.86 123 PHE A N 1
ATOM 938 C CA . PHE A 1 123 ? 7.040 39.825 11.668 1.00 21.05 123 PHE A CA 1
ATOM 939 C C . PHE A 1 123 ? 8.166 38.834 11.695 1.00 22.63 123 PHE A C 1
ATOM 940 O O . PHE A 1 123 ? 8.027 37.659 11.389 1.00 21.45 123 PHE A O 1
ATOM 948 N N . LYS A 1 124 ? 9.304 39.339 12.119 1.00 23.91 124 LYS A N 1
ATOM 949 C CA . LYS A 1 124 ? 10.384 38.405 12.264 1.00 26.63 124 LYS A CA 1
ATOM 950 C C . LYS A 1 124 ? 10.745 38.151 13.734 1.00 31.90 124 LYS A C 1
ATOM 951 O O . LYS A 1 124 ? 10.986 39.064 14.513 1.00 28.99 124 LYS A O 1
ATOM 957 N N . VAL A 1 125 ? 10.697 36.883 14.082 1.00 34.29 125 VAL A N 1
ATOM 958 C CA . VAL A 1 125 ? 10.945 36.441 15.407 1.00 37.43 125 VAL A CA 1
ATOM 959 C C . VAL A 1 125 ? 12.415 36.500 15.699 1.00 44.39 125 VAL A C 1
ATOM 960 O O . VAL A 1 125 ? 13.258 36.140 14.893 1.00 46.05 125 VAL A O 1
ATOM 964 N N . GLN A 1 126 ? 12.636 36.950 16.902 1.00 42.99 126 GLN A N 1
ATOM 965 C CA . GLN A 1 126 ? 13.920 37.042 17.526 1.00 45.07 126 GLN A CA 1
ATOM 966 C C . GLN A 1 126 ? 14.373 35.629 17.856 1.00 55.87 126 GLN A C 1
ATOM 967 O O . GLN A 1 126 ? 15.473 35.201 17.503 1.00 55.72 126 GLN A O 1
ATOM 973 N N . ASP A 1 127 ? 13.461 34.878 18.477 1.00 56.68 127 ASP A N 1
ATOM 974 C CA . ASP A 1 127 ? 13.743 33.495 18.816 1.00 57.89 127 ASP A CA 1
ATOM 975 C C . ASP A 1 127 ? 13.032 32.486 17.953 1.00 60.63 127 ASP A C 1
ATOM 976 O O . ASP A 1 127 ? 11.882 32.123 18.207 1.00 61.00 127 ASP A O 1
ATOM 981 N N . SER A 1 128 ? 13.777 31.979 16.991 1.00 56.09 128 SER A N 1
ATOM 982 C CA . SER A 1 128 ? 13.235 30.979 16.106 1.00 57.03 128 SER A CA 1
ATOM 983 C C . SER A 1 128 ? 12.782 29.734 16.853 1.00 58.38 128 SER A C 1
ATOM 984 O O . SER A 1 128 ? 12.030 28.909 16.339 1.00 58.36 128 SER A O 1
ATOM 987 N N . GLN A 1 129 ? 13.266 29.548 18.067 1.00 53.31 129 GLN A N 1
ATOM 988 C CA . GLN A 1 129 ? 12.844 28.368 18.786 1.00 53.05 129 GLN A CA 1
ATOM 989 C C . GLN A 1 129 ? 11.369 28.506 19.118 1.00 54.25 129 GLN A C 1
ATOM 990 O O . GLN A 1 129 ? 10.630 27.563 19.375 1.00 56.06 129 GLN A O 1
ATOM 996 N N . LEU A 1 130 ? 10.928 29.737 19.101 1.00 44.41 130 LEU A N 1
ATOM 997 C CA . LEU A 1 130 ? 9.564 30.003 19.438 1.00 43.22 130 LEU A CA 1
ATOM 998 C C . LEU A 1 130 ? 8.535 29.752 18.353 1.00 41.54 130 LEU A C 1
ATOM 999 O O . LEU A 1 130 ? 7.349 29.642 18.634 1.00 39.93 130 LEU A O 1
ATOM 1004 N N . MET A 1 131 ? 8.958 29.680 17.103 1.00 34.94 131 MET A N 1
ATOM 1005 C CA . MET A 1 131 ? 8.029 29.470 16.013 1.00 32.97 131 MET A CA 1
ATOM 1006 C C . MET A 1 131 ? 7.167 28.239 16.188 1.00 34.16 131 MET A C 1
ATOM 1007 O O . MET A 1 131 ? 6.163 28.018 15.516 1.00 34.47 131 MET A O 1
ATOM 1012 N N . LYS A 1 132 ? 7.581 27.380 17.077 1.00 29.20 132 LYS A N 1
ATOM 1013 C CA . LYS A 1 132 ? 6.846 26.165 17.249 1.00 28.66 132 LYS A CA 1
ATOM 1014 C C . LYS A 1 132 ? 5.549 26.346 18.015 1.00 29.70 132 LYS A C 1
ATOM 1015 O O . LYS A 1 132 ? 4.707 25.450 18.070 1.00 31.32 132 LYS A O 1
ATOM 1021 N N . TYR A 1 133 ? 5.407 27.540 18.564 1.00 25.35 133 TYR A N 1
ATOM 1022 C CA . TYR A 1 133 ? 4.230 27.958 19.315 1.00 28.21 133 TYR A CA 1
ATOM 1023 C C . TYR A 1 133 ? 3.317 28.845 18.496 1.00 31.60 133 TYR A C 1
ATOM 1024 O O . TYR A 1 133 ? 2.290 29.320 18.956 1.00 29.96 133 TYR A O 1
ATOM 1033 N N . ILE A 1 134 ? 3.799 29.150 17.312 1.00 27.89 134 ILE A N 1
ATOM 1034 C CA . ILE A 1 134 ? 3.112 30.024 16.396 1.00 26.42 134 ILE A CA 1
ATOM 1035 C C . ILE A 1 134 ? 2.584 29.201 15.244 1.00 32.27 134 ILE A C 1
ATOM 1036 O O . ILE A 1 134 ? 3.322 28.860 14.316 1.00 34.21 134 ILE A O 1
ATOM 1041 N N . LEU A 1 135 ? 1.324 28.811 15.333 1.00 25.70 135 LEU A N 1
ATOM 1042 C CA . LEU A 1 135 ? 0.774 27.979 14.288 1.00 26.75 135 LEU A CA 1
ATOM 1043 C C . LEU A 1 135 ? -0.197 28.695 13.341 1.00 30.47 135 LEU A C 1
ATOM 1044 O O . LEU A 1 135 ? -0.822 29.709 13.678 1.00 29.44 135 LEU A O 1
ATOM 1049 N N . TYR A 1 136 ? -0.331 28.129 12.143 1.00 28.70 136 TYR A N 1
ATOM 1050 C CA . TYR A 1 136 ? -1.241 28.634 11.113 1.00 28.43 136 TYR A CA 1
ATOM 1051 C C . TYR A 1 136 ? -2.665 28.702 11.675 1.00 25.61 136 TYR A C 1
ATOM 1052 O O . TYR A 1 136 ? -3.181 27.685 12.167 1.00 23.74 136 TYR A O 1
ATOM 1061 N N . LYS A 1 137 ? -3.266 29.903 11.594 1.00 23.29 137 LYS A N 1
ATOM 1062 C CA . LYS A 1 137 ? -4.629 30.092 12.059 1.00 23.52 137 LYS A CA 1
ATOM 1063 C C . LYS A 1 137 ? -4.730 30.079 13.595 1.00 28.40 137 LYS A C 1
ATOM 1064 O O . LYS A 1 137 ? -5.822 30.056 14.170 1.00 27.48 137 LYS A O 1
ATOM 1070 N N . GLY A 1 138 ? -3.577 30.104 14.257 1.00 22.31 138 GLY A N 1
ATOM 1071 C CA . GLY A 1 138 ? -3.513 30.119 15.698 1.00 19.21 138 GLY A CA 1
ATOM 1072 C C . GLY A 1 138 ? -3.672 31.533 16.170 1.00 22.09 138 GLY A C 1
ATOM 1073 O O . GLY A 1 138 ? -4.080 32.411 15.419 1.00 21.83 138 GLY A O 1
ATOM 1074 N N . PHE A 1 139 ? -3.362 31.750 17.448 1.00 18.86 139 PHE A N 1
ATOM 1075 C CA . PHE A 1 139 ? -3.459 33.054 18.041 1.00 18.35 139 PHE A CA 1
ATOM 1076 C C . PHE A 1 139 ? -2.075 33.539 18.370 1.00 22.10 139 PHE A C 1
ATOM 1077 O O . PHE A 1 139 ? -1.179 32.746 18.621 1.00 20.43 139 PHE A O 1
ATOM 1085 N N . ILE A 1 140 ? -1.934 34.840 18.462 1.00 21.90 140 ILE A N 1
ATOM 1086 C CA . ILE A 1 140 ? -0.651 35.380 18.821 1.00 24.53 140 ILE A CA 1
ATOM 1087 C C . ILE A 1 140 ? -0.930 36.716 19.431 1.00 24.31 140 ILE A C 1
ATOM 1088 O O . ILE A 1 140 ? -1.896 37.348 19.009 1.00 21.01 140 ILE A O 1
ATOM 1093 N N . GLY A 1 141 ? -0.101 37.115 20.403 1.00 20.45 141 GLY A N 1
ATOM 1094 C CA . GLY A 1 141 ? -0.289 38.406 21.005 1.00 18.57 141 GLY A CA 1
ATOM 1095 C C . GLY A 1 141 ? 0.723 39.391 20.472 1.00 24.32 141 GLY A C 1
ATOM 1096 O O . GLY A 1 141 ? 1.933 39.130 20.475 1.00 24.47 141 GLY A O 1
ATOM 1097 N N . ILE A 1 142 ? 0.223 40.541 20.048 1.00 21.47 142 ILE A N 1
ATOM 1098 C CA . ILE A 1 142 ? 1.073 41.569 19.487 1.00 21.36 142 ILE A CA 1
ATOM 1099 C C . ILE A 1 142 ? 0.834 42.909 20.121 1.00 21.48 142 ILE A C 1
ATOM 1100 O O . ILE A 1 142 ? -0.183 43.553 19.866 1.00 23.27 142 ILE A O 1
ATOM 1105 N N . ASP A 1 143 ? 1.808 43.375 20.871 1.00 16.93 143 ASP A N 1
ATOM 1106 C CA . ASP A 1 143 ? 1.632 44.640 21.537 1.00 15.64 143 ASP A CA 1
ATOM 1107 C C . ASP A 1 143 ? 0.329 44.665 22.334 1.00 17.08 143 ASP A C 1
ATOM 1108 O O . ASP A 1 143 ? -0.286 45.708 22.517 1.00 20.24 143 ASP A O 1
ATOM 1113 N N . GLY A 1 144 ? -0.058 43.488 22.813 1.00 14.39 144 GLY A N 1
ATOM 1114 C CA . GLY A 1 144 ? -1.251 43.334 23.631 1.00 17.14 144 GLY A CA 1
ATOM 1115 C C . GLY A 1 144 ? -2.479 43.007 22.806 1.00 27.84 144 GLY A C 1
ATOM 1116 O O . GLY A 1 144 ? -3.559 42.806 23.357 1.00 29.98 144 GLY A O 1
ATOM 1117 N N . ILE A 1 145 ? -2.286 42.943 21.486 1.00 22.94 145 ILE A N 1
ATOM 1118 C CA . ILE A 1 145 ? -3.356 42.674 20.551 1.00 20.59 145 ILE A CA 1
ATOM 1119 C C . ILE A 1 145 ? -3.460 41.220 20.242 1.00 19.72 145 ILE A C 1
ATOM 1120 O O . ILE A 1 145 ? -2.491 40.555 19.872 1.00 19.10 145 ILE A O 1
ATOM 1125 N N . SER A 1 146 ? -4.650 40.725 20.418 1.00 14.84 146 SER A N 1
ATOM 1126 C CA . SER A 1 146 ? -4.871 39.334 20.079 1.00 16.23 146 SER A CA 1
ATOM 1127 C C . SER A 1 146 ? -5.118 39.274 18.566 1.00 24.71 146 SER A C 1
ATOM 1128 O O . SER A 1 146 ? -6.022 39.971 18.063 1.00 24.02 146 SER A O 1
ATOM 1131 N N . LEU A 1 147 ? -4.337 38.447 17.845 1.00 22.75 147 LEU A N 1
ATOM 1132 C CA . LEU A 1 147 ? -4.440 38.337 16.384 1.00 19.96 147 LEU A CA 1
ATOM 1133 C C . LEU A 1 147 ? -4.324 36.924 15.893 1.00 20.15 147 LEU A C 1
ATOM 1134 O O . LEU A 1 147 ? -3.717 36.103 16.548 1.00 19.03 147 LEU A O 1
ATOM 1139 N N . THR A 1 148 ? -4.930 36.677 14.732 1.00 16.59 148 THR A N 1
ATOM 1140 C CA . THR A 1 148 ? -4.902 35.384 14.085 1.00 16.64 148 THR A CA 1
ATOM 1141 C C . THR A 1 148 ? -3.609 35.245 13.291 1.00 22.51 148 THR A C 1
ATOM 1142 O O . THR A 1 148 ? -3.243 36.146 12.554 1.00 20.59 148 THR A O 1
ATOM 1146 N N . VAL A 1 149 ? -2.925 34.125 13.448 1.00 19.43 149 VAL A N 1
ATOM 1147 C CA . VAL A 1 149 ? -1.681 33.903 12.755 1.00 19.04 149 VAL A CA 1
ATOM 1148 C C . VAL A 1 149 ? -1.963 33.493 11.325 1.00 25.70 149 VAL A C 1
ATOM 1149 O O . VAL A 1 149 ? -2.635 32.496 11.053 1.00 24.70 149 VAL A O 1
ATOM 1153 N N . GLY A 1 150 ? -1.449 34.300 10.418 1.00 28.49 150 GLY A N 1
ATOM 1154 C CA . GLY A 1 150 ? -1.562 34.028 9.009 1.00 29.89 150 GLY A CA 1
ATOM 1155 C C . GLY A 1 150 ? -0.495 33.004 8.650 1.00 40.90 150 GLY A C 1
ATOM 1156 O O . GLY A 1 150 ? -0.203 32.067 9.388 1.00 44.54 150 GLY A O 1
ATOM 1157 N N . GLU A 1 151 ? 0.108 33.195 7.503 1.00 38.48 151 GLU A N 1
ATOM 1158 C CA . GLU A 1 151 ? 1.107 32.278 7.027 1.00 38.11 151 GLU A CA 1
ATOM 1159 C C . GLU A 1 151 ? 2.348 32.382 7.900 1.00 34.72 151 GLU A C 1
ATOM 1160 O O . GLU A 1 151 ? 2.720 33.429 8.435 1.00 31.07 151 GLU A O 1
ATOM 1166 N N . VAL A 1 152 ? 2.953 31.248 8.134 1.00 32.88 152 VAL A N 1
ATOM 1167 C CA . VAL A 1 152 ? 4.129 31.283 8.959 1.00 34.63 152 VAL A CA 1
ATOM 1168 C C . VAL A 1 152 ? 5.275 30.611 8.243 1.00 40.75 152 VAL A C 1
ATOM 1169 O O . VAL A 1 152 ? 5.086 29.722 7.424 1.00 40.06 152 VAL A O 1
ATOM 1173 N N . THR A 1 153 ? 6.468 31.014 8.633 1.00 39.96 153 THR A N 1
ATOM 1174 C CA . THR A 1 153 ? 7.708 30.421 8.167 1.00 40.14 153 THR A CA 1
ATOM 1175 C C . THR A 1 153 ? 8.575 30.108 9.362 1.00 45.13 153 THR A C 1
ATOM 1176 O O . THR A 1 153 ? 8.197 30.375 10.498 1.00 46.10 153 THR A O 1
ATOM 1180 N N . PRO A 1 154 ? 9.775 29.618 9.088 1.00 41.03 154 PRO A N 1
ATOM 1181 C CA . PRO A 1 154 ? 10.687 29.255 10.143 1.00 40.02 154 PRO A CA 1
ATOM 1182 C C . PRO A 1 154 ? 11.220 30.464 10.847 1.00 41.66 154 PRO A C 1
ATOM 1183 O O . PRO A 1 154 ? 11.618 30.358 12.004 1.00 43.21 154 PRO A O 1
ATOM 1187 N N . THR A 1 155 ? 11.193 31.607 10.166 1.00 34.21 155 THR A N 1
ATOM 1188 C CA . THR A 1 155 ? 11.701 32.795 10.817 1.00 33.35 155 THR A CA 1
ATOM 1189 C C . THR A 1 155 ? 10.711 33.934 11.004 1.00 35.42 155 THR A C 1
ATOM 1190 O O . THR A 1 155 ? 10.981 34.868 11.764 1.00 33.81 155 THR A O 1
ATOM 1194 N N . ARG A 1 156 ? 9.578 33.866 10.295 1.00 30.97 156 ARG A N 1
ATOM 1195 C CA . ARG A 1 156 ? 8.587 34.932 10.363 1.00 29.14 156 ARG A CA 1
ATOM 1196 C C . ARG A 1 156 ? 7.163 34.404 10.280 1.00 26.50 156 ARG A C 1
ATOM 1197 O O . ARG A 1 156 ? 6.923 33.239 9.965 1.00 25.46 156 ARG A O 1
ATOM 1205 N N . PHE A 1 157 ? 6.212 35.295 10.521 1.00 21.06 157 PHE A N 1
ATOM 1206 C CA . PHE A 1 157 ? 4.817 34.946 10.370 1.00 20.11 157 PHE A CA 1
ATOM 1207 C C . PHE A 1 157 ? 4.091 36.203 9.987 1.00 22.18 157 PHE A C 1
ATOM 1208 O O . PHE A 1 157 ? 4.641 37.280 10.210 1.00 22.33 157 PHE A O 1
ATOM 1216 N N . CYS A 1 158 ? 2.883 36.119 9.414 1.00 21.69 158 CYS A N 1
ATOM 1217 C CA . CYS A 1 158 ? 2.233 37.387 9.098 1.00 23.10 158 CYS A CA 1
ATOM 1218 C C . CYS A 1 158 ? 0.821 37.452 9.666 1.00 25.55 158 CYS A C 1
ATOM 1219 O O . CYS A 1 158 ? 0.271 36.439 10.076 1.00 22.54 158 CYS A O 1
ATOM 1222 N N . VAL A 1 159 ? 0.235 38.638 9.665 1.00 23.87 159 VAL A N 1
ATOM 1223 C CA . VAL A 1 159 ? -1.133 38.810 10.117 1.00 25.02 159 VAL A CA 1
ATOM 1224 C C . VAL A 1 159 ? -1.899 39.720 9.148 1.00 29.73 159 VAL A C 1
ATOM 1225 O O . VAL A 1 159 ? -1.330 40.653 8.605 1.00 28.74 159 VAL A O 1
ATOM 1229 N N . HIS A 1 160 ? -3.186 39.442 8.939 1.00 25.57 160 HIS A N 1
ATOM 1230 C CA . HIS A 1 160 ? -4.026 40.273 8.097 1.00 25.07 160 HIS A CA 1
ATOM 1231 C C . HIS A 1 160 ? -4.889 41.127 8.980 1.00 30.45 160 HIS A C 1
ATOM 1232 O O . HIS A 1 160 ? -5.539 40.614 9.877 1.00 35.48 160 HIS A O 1
ATOM 1239 N N . LEU A 1 161 ? -4.926 42.420 8.731 1.00 24.88 161 LEU A N 1
ATOM 1240 C CA . LEU A 1 161 ? -5.696 43.316 9.579 1.00 24.94 161 LEU A CA 1
ATOM 1241 C C . LEU A 1 161 ? -7.032 43.816 9.037 1.00 31.77 161 LEU A C 1
ATOM 1242 O O . LEU A 1 161 ? -7.263 43.899 7.837 1.00 29.43 161 LEU A O 1
ATOM 1247 N N . ILE A 1 162 ? -7.925 44.175 9.962 1.00 28.19 162 ILE A N 1
ATOM 1248 C CA . ILE A 1 162 ? -9.200 44.764 9.624 1.00 25.76 162 ILE A CA 1
ATOM 1249 C C . ILE A 1 162 ? -9.102 46.165 10.120 1.00 32.17 162 ILE A C 1
ATOM 1250 O O . ILE A 1 162 ? -8.301 46.466 10.999 1.00 31.98 162 ILE A O 1
ATOM 1255 N N . PRO A 1 163 ? -9.930 47.010 9.557 1.00 30.65 163 PRO A N 1
ATOM 1256 C CA . PRO A 1 163 ? -9.942 48.419 9.880 1.00 30.15 163 PRO A CA 1
ATOM 1257 C C . PRO A 1 163 ? -10.069 48.725 11.359 1.00 34.13 163 PRO A C 1
ATOM 1258 O O . PRO A 1 163 ? -9.447 49.629 11.911 1.00 32.32 163 PRO A O 1
ATOM 1262 N N . GLU A 1 164 ? -10.944 47.967 11.983 1.00 34.77 164 GLU A N 1
ATOM 1263 C CA . GLU A 1 164 ? -11.234 48.107 13.403 1.00 37.42 164 GLU A CA 1
ATOM 1264 C C . GLU A 1 164 ? -9.961 48.072 14.247 1.00 35.59 164 GLU A C 1
ATOM 1265 O O . GLU A 1 164 ? -9.733 48.910 15.125 1.00 31.98 164 GLU A O 1
ATOM 1271 N N . THR A 1 165 ? -9.112 47.111 13.901 1.00 32.54 165 THR A N 1
ATOM 1272 C CA . THR A 1 165 ? -7.838 46.946 14.572 1.00 33.38 165 THR A CA 1
ATOM 1273 C C . THR A 1 165 ? -6.982 48.178 14.399 1.00 37.57 165 THR A C 1
ATOM 1274 O O . THR A 1 165 ? -6.423 48.735 15.332 1.00 35.27 165 THR A O 1
ATOM 1278 N N . LEU A 1 166 ? -6.910 48.618 13.163 1.00 36.77 166 LEU A N 1
ATOM 1279 C CA . LEU A 1 166 ? -6.128 49.785 12.835 1.00 37.52 166 LEU A CA 1
ATOM 1280 C C . LEU A 1 166 ? -6.657 51.064 13.466 1.00 40.03 166 LEU A C 1
ATOM 1281 O O . LEU A 1 166 ? -5.913 52.019 13.671 1.00 39.78 166 LEU A O 1
ATOM 1286 N N . GLU A 1 167 ? -7.947 51.087 13.786 1.00 35.51 167 GLU A N 1
ATOM 1287 C CA . GLU A 1 167 ? -8.553 52.261 14.370 1.00 37.16 167 GLU A CA 1
ATOM 1288 C C . GLU A 1 167 ? -8.486 52.287 15.894 1.00 39.31 167 GLU A C 1
ATOM 1289 O O . GLU A 1 167 ? -8.592 53.330 16.532 1.00 40.05 167 GLU A O 1
ATOM 1295 N N . ARG A 1 168 ? -8.313 51.118 16.485 1.00 32.51 168 ARG A N 1
ATOM 1296 C CA . ARG A 1 168 ? -8.278 51.018 17.926 1.00 31.50 168 ARG A CA 1
ATOM 1297 C C . ARG A 1 168 ? -6.906 50.901 18.575 1.00 37.02 168 ARG A C 1
ATOM 1298 O O . ARG A 1 168 ? -6.740 51.227 19.750 1.00 39.91 168 ARG A O 1
ATOM 1306 N N . THR A 1 169 ? -5.943 50.349 17.852 1.00 29.68 169 THR A N 1
ATOM 1307 C CA . THR A 1 169 ? -4.596 50.163 18.371 1.00 28.37 169 THR A CA 1
ATOM 1308 C C . THR A 1 169 ? -3.571 51.077 17.707 1.00 35.24 169 THR A C 1
ATOM 1309 O O . THR A 1 169 ? -3.901 51.899 16.863 1.00 35.78 169 THR A O 1
ATOM 1313 N N . THR A 1 170 ? -2.304 50.931 18.092 1.00 30.83 170 THR A N 1
ATOM 1314 C CA . THR A 1 170 ? -1.221 51.715 17.522 1.00 29.23 170 THR A CA 1
ATOM 1315 C C . THR A 1 170 ? -0.553 50.947 16.397 1.00 32.59 170 THR A C 1
ATOM 1316 O O . THR A 1 170 ? 0.389 51.402 15.765 1.00 32.12 170 THR A O 1
ATOM 1320 N N . LEU A 1 171 ? -1.027 49.738 16.170 1.00 30.17 171 LEU A N 1
ATOM 1321 C CA . LEU A 1 171 ? -0.424 48.863 15.186 1.00 31.20 171 LEU A CA 1
ATOM 1322 C C . LEU A 1 171 ? -0.251 49.505 13.836 1.00 37.00 171 LEU A C 1
ATOM 1323 O O . LEU A 1 171 ? 0.758 49.320 13.176 1.00 34.46 171 LEU A O 1
ATOM 1328 N N . GLY A 1 172 ? -1.285 50.173 13.385 1.00 38.36 172 GLY A N 1
ATOM 1329 C CA . GLY A 1 172 ? -1.242 50.733 12.054 1.00 39.86 172 GLY A CA 1
ATOM 1330 C C . GLY A 1 172 ? -0.182 51.800 11.888 1.00 42.62 172 GLY A C 1
ATOM 1331 O O . GLY A 1 172 ? 0.165 52.166 10.769 1.00 44.74 172 GLY A O 1
ATOM 1332 N N . LYS A 1 173 ? 0.337 52.307 12.987 1.00 33.47 173 LYS A N 1
ATOM 1333 C CA . LYS A 1 173 ? 1.297 53.363 12.846 1.00 32.70 173 LYS A CA 1
ATOM 1334 C C . LYS A 1 173 ? 2.735 52.900 12.931 1.00 39.18 173 LYS A C 1
ATOM 1335 O O . LYS A 1 173 ? 3.696 53.673 12.873 1.00 42.84 173 LYS A O 1
ATOM 1341 N N . LYS A 1 174 ? 2.897 51.606 13.062 1.00 33.06 174 LYS A N 1
ATOM 1342 C CA . LYS A 1 174 ? 4.232 51.103 13.225 1.00 32.47 174 LYS A CA 1
ATOM 1343 C C . LYS A 1 174 ? 4.915 50.943 11.900 1.00 37.18 174 LYS A C 1
ATOM 1344 O O . LYS A 1 174 ? 4.356 50.368 10.990 1.00 38.30 174 LYS A O 1
ATOM 1350 N N . LYS A 1 175 ? 6.114 51.478 11.780 1.00 35.00 175 LYS A N 1
ATOM 1351 C CA . LYS A 1 175 ? 6.854 51.403 10.533 1.00 34.51 175 LYS A CA 1
ATOM 1352 C C . LYS A 1 175 ? 7.697 50.146 10.486 1.00 35.60 175 LYS A C 1
ATOM 1353 O O . LYS A 1 175 ? 7.871 49.440 11.478 1.00 33.46 175 LYS A O 1
ATOM 1359 N N . LEU A 1 176 ? 8.223 49.860 9.308 1.00 31.83 176 LEU A N 1
ATOM 1360 C CA . LEU A 1 176 ? 9.138 48.747 9.129 1.00 31.34 176 LEU A CA 1
ATOM 1361 C C . LEU A 1 176 ? 10.260 48.900 10.168 1.00 32.73 176 LEU A C 1
ATOM 1362 O O . LEU A 1 176 ? 10.706 50.008 10.483 1.00 30.56 176 LEU A O 1
ATOM 1367 N N . GLY A 1 177 ? 10.738 47.798 10.718 1.00 30.72 177 GLY A N 1
ATOM 1368 C CA . GLY A 1 177 ? 11.783 47.938 11.721 1.00 32.39 177 GLY A CA 1
ATOM 1369 C C . GLY A 1 177 ? 11.264 47.993 13.161 1.00 36.53 177 GLY A C 1
ATOM 1370 O O . GLY A 1 177 ? 11.940 47.524 14.071 1.00 37.50 177 GLY A O 1
ATOM 1371 N N . ALA A 1 178 ? 10.065 48.555 13.344 1.00 30.41 178 ALA A N 1
ATOM 1372 C CA . ALA A 1 178 ? 9.429 48.669 14.644 1.00 28.04 178 ALA A CA 1
ATOM 1373 C C . ALA A 1 178 ? 9.493 47.357 15.406 1.00 28.87 178 ALA A C 1
ATOM 1374 O O . ALA A 1 178 ? 9.388 46.282 14.817 1.00 27.10 178 ALA A O 1
ATOM 1376 N N . ARG A 1 179 ? 9.761 47.459 16.709 1.00 27.15 179 ARG A N 1
ATOM 1377 C CA . ARG A 1 179 ? 9.825 46.322 17.594 1.00 27.43 179 ARG A CA 1
ATOM 1378 C C . ARG A 1 179 ? 8.493 46.209 18.328 1.00 28.45 179 ARG A C 1
ATOM 1379 O O . ARG A 1 179 ? 7.991 47.173 18.883 1.00 27.60 179 ARG A O 1
ATOM 1387 N N . VAL A 1 180 ? 7.840 45.049 18.269 1.00 23.75 180 VAL A N 1
ATOM 1388 C CA . VAL A 1 180 ? 6.595 44.836 18.911 1.00 24.01 180 VAL A CA 1
ATOM 1389 C C . VAL A 1 180 ? 6.697 43.718 19.978 1.00 27.75 180 VAL A C 1
ATOM 1390 O O . VAL A 1 180 ? 7.408 42.715 19.795 1.00 26.70 180 VAL A O 1
ATOM 1394 N N . ASN A 1 181 ? 5.986 43.890 21.084 1.00 22.67 181 ASN A N 1
ATOM 1395 C CA . ASN A 1 181 ? 6.052 42.865 22.108 1.00 22.24 181 ASN A CA 1
ATOM 1396 C C . ASN A 1 181 ? 5.323 41.645 21.664 1.00 25.49 181 ASN A C 1
ATOM 1397 O O . ASN A 1 181 ? 4.186 41.738 21.228 1.00 27.23 181 ASN A O 1
ATOM 1402 N N . ILE A 1 182 ? 5.926 40.493 21.829 1.00 21.85 182 ILE A N 1
ATOM 1403 C CA . ILE A 1 182 ? 5.251 39.286 21.426 1.00 22.04 182 ILE A CA 1
ATOM 1404 C C . ILE A 1 182 ? 4.895 38.417 22.606 1.00 26.32 182 ILE A C 1
ATOM 1405 O O . ILE A 1 182 ? 5.704 38.215 23.505 1.00 23.76 182 ILE A O 1
ATOM 1410 N N . GLU A 1 183 ? 3.729 37.807 22.524 1.00 24.46 183 GLU A N 1
ATOM 1411 C CA . GLU A 1 183 ? 3.329 36.852 23.531 1.00 24.84 183 GLU A CA 1
ATOM 1412 C C . GLU A 1 183 ? 2.726 35.646 22.875 1.00 26.90 183 GLU A C 1
ATOM 1413 O O . GLU A 1 183 ? 1.739 35.737 22.152 1.00 25.52 183 GLU A O 1
ATOM 1419 N N . ILE A 1 184 ? 3.351 34.518 23.122 1.00 23.25 184 ILE A N 1
ATOM 1420 C CA . ILE A 1 184 ? 2.859 33.283 22.583 1.00 24.56 184 ILE A CA 1
ATOM 1421 C C . ILE A 1 184 ? 1.585 32.866 23.309 1.00 31.40 184 ILE A C 1
ATOM 1422 O O . ILE A 1 184 ? 1.443 33.067 24.507 1.00 29.92 184 ILE A O 1
ATOM 1427 N N . ASP A 1 185 ? 0.617 32.316 22.591 1.00 29.53 185 ASP A N 1
A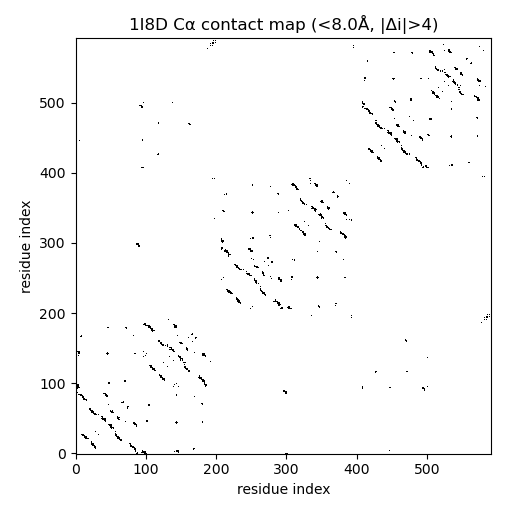TOM 1428 C CA . ASP A 1 185 ? -0.605 31.877 23.236 1.00 28.24 185 ASP A CA 1
ATOM 1429 C C . ASP A 1 185 ? -0.267 30.864 24.314 1.00 33.36 185 ASP A C 1
ATOM 1430 O O . ASP A 1 185 ? 0.171 29.763 23.993 1.00 34.67 185 ASP A O 1
ATOM 1435 N N . PRO A 1 186 ? -0.574 31.190 25.559 1.00 27.37 186 PRO A N 1
ATOM 1436 C CA . PRO A 1 186 ? -0.262 30.331 26.680 1.00 27.52 186 PRO A CA 1
ATOM 1437 C C . PRO A 1 186 ? -0.777 28.921 26.536 1.00 33.91 186 PRO A C 1
ATOM 1438 O O . PRO A 1 186 ? -0.065 27.959 26.794 1.00 35.45 186 PRO A O 1
ATOM 1442 N N . GLN A 1 187 ? -2.028 28.805 26.129 1.00 31.86 187 GLN A N 1
ATOM 1443 C CA . GLN A 1 187 ? -2.677 27.520 25.959 1.00 31.28 187 GLN A CA 1
ATOM 1444 C C . GLN A 1 187 ? -1.949 26.729 24.899 1.00 35.03 187 GLN A C 1
ATOM 1445 O O . GLN A 1 187 ? -1.791 25.524 24.985 1.00 35.92 187 GLN A O 1
ATOM 1451 N N . THR A 1 188 ? -1.462 27.413 23.882 1.00 30.99 188 THR A N 1
ATOM 1452 C CA . THR A 1 188 ? -0.733 26.715 22.841 1.00 29.93 188 THR A CA 1
ATOM 1453 C C . THR A 1 188 ? 0.633 26.224 23.326 1.00 30.40 188 THR A C 1
ATOM 1454 O O . THR A 1 188 ? 1.095 25.119 23.068 1.00 29.69 188 THR A O 1
ATOM 1458 N N . GLN A 1 189 ? 1.332 27.083 24.023 1.00 26.28 189 GLN A N 1
ATOM 1459 C CA . GLN A 1 189 ? 2.609 26.688 24.557 1.00 27.09 189 GLN A CA 1
ATOM 1460 C C . GLN A 1 189 ? 2.453 25.473 25.453 1.00 31.54 189 GLN A C 1
ATOM 1461 O O . GLN A 1 189 ? 3.206 24.513 25.410 1.00 31.16 189 GLN A O 1
ATOM 1467 N N . ALA A 1 190 ? 1.430 25.519 26.277 1.00 28.61 190 ALA A N 1
ATOM 1468 C CA . ALA A 1 190 ? 1.180 24.412 27.160 1.00 28.37 190 ALA A CA 1
ATOM 1469 C C . ALA A 1 190 ? 1.011 23.111 26.409 1.00 33.40 190 ALA A C 1
ATOM 1470 O O . ALA A 1 190 ? 1.606 22.095 26.758 1.00 34.66 190 ALA A O 1
ATOM 1472 N N . VAL A 1 191 ? 0.173 23.130 25.380 1.00 28.70 191 VAL A N 1
ATOM 1473 C CA . VAL A 1 191 ? -0.050 21.924 24.594 1.00 27.76 191 VAL A CA 1
ATOM 1474 C C . VAL A 1 191 ? 1.236 21.385 23.989 1.00 31.34 191 VAL A C 1
ATOM 1475 O O . VAL A 1 191 ? 1.503 20.185 23.962 1.00 31.07 191 VAL A O 1
ATOM 1479 N N . VAL A 1 192 ? 2.011 22.303 23.452 1.00 27.57 192 VAL A N 1
ATOM 1480 C CA . VAL A 1 192 ? 3.226 21.901 22.793 1.00 27.80 192 VAL A CA 1
ATOM 1481 C C . VAL A 1 192 ? 4.226 21.325 23.767 1.00 30.11 192 VAL A C 1
ATOM 1482 O O . VAL A 1 192 ? 4.831 20.297 23.518 1.00 30.62 192 VAL A O 1
ATOM 1486 N N . ASP A 1 193 ? 4.380 22.007 24.879 1.00 27.19 193 ASP A N 1
ATOM 1487 C CA . ASP A 1 193 ? 5.306 21.554 25.909 1.00 27.81 193 ASP A CA 1
ATOM 1488 C C . ASP A 1 193 ? 4.928 20.221 26.520 1.00 31.39 193 ASP A C 1
ATOM 1489 O O . ASP A 1 193 ? 5.747 19.333 26.714 1.00 32.52 193 ASP A O 1
ATOM 1494 N N . THR A 1 194 ? 3.644 20.053 26.719 1.00 25.88 194 THR A N 1
ATOM 1495 C CA . THR A 1 194 ? 3.153 18.802 27.206 1.00 25.94 194 THR A CA 1
ATOM 1496 C C . THR A 1 194 ? 3.416 17.667 26.247 1.00 36.85 194 THR A C 1
ATOM 1497 O O . THR A 1 194 ? 3.646 16.532 26.654 1.00 39.54 194 THR A O 1
ATOM 1501 N N . VAL A 1 195 ? 3.302 17.923 24.955 1.00 32.91 195 VAL A N 1
ATOM 1502 C CA . VAL A 1 195 ? 3.524 16.828 24.024 1.00 30.71 195 VAL A CA 1
ATOM 1503 C C . VAL A 1 195 ? 4.988 16.400 24.038 1.00 29.22 195 VAL A C 1
ATOM 1504 O O . VAL A 1 195 ? 5.331 15.233 24.064 1.00 27.18 195 VAL A O 1
ATOM 1508 N N . GLU A 1 196 ? 5.866 17.376 24.062 1.00 27.71 196 GLU A N 1
ATOM 1509 C CA . GLU A 1 196 ? 7.282 17.087 24.072 1.00 29.32 196 GLU A CA 1
ATOM 1510 C C . GLU A 1 196 ? 7.682 16.242 25.271 1.00 35.03 196 GLU A C 1
ATOM 1511 O O . GLU A 1 196 ? 8.400 15.257 25.163 1.00 32.28 196 GLU A O 1
ATOM 1517 N N . ARG A 1 197 ? 7.165 16.607 26.429 1.00 37.26 197 ARG A N 1
ATOM 1518 C CA . ARG A 1 197 ? 7.423 15.833 27.633 1.00 37.48 197 ARG A CA 1
ATOM 1519 C C . ARG A 1 197 ? 6.915 14.416 27.495 1.00 41.23 197 ARG A C 1
ATOM 1520 O O . ARG A 1 197 ? 7.572 13.457 27.877 1.00 41.55 197 ARG A O 1
ATOM 1528 N N . VAL A 1 198 ? 5.716 14.291 26.965 1.00 37.54 198 VAL A N 1
ATOM 1529 C CA . VAL A 1 198 ? 5.205 12.970 26.769 1.00 37.91 198 VAL A CA 1
ATOM 1530 C C . VAL A 1 198 ? 6.135 12.200 25.855 1.00 45.33 198 VAL A C 1
ATOM 1531 O O . VAL A 1 198 ? 6.541 11.095 26.183 1.00 46.76 198 VAL A O 1
ATOM 1535 N N . LEU A 1 199 ? 6.489 12.789 24.716 1.00 42.68 199 LEU A N 1
ATOM 1536 C CA . LEU A 1 199 ? 7.335 12.105 23.749 1.00 41.17 199 LEU A CA 1
ATOM 1537 C C . LEU A 1 199 ? 8.697 11.781 24.299 1.00 42.25 199 LEU A C 1
ATOM 1538 O O . LEU A 1 199 ? 9.307 10.783 23.927 1.00 41.87 199 LEU A O 1
ATOM 1543 N N . ALA A 1 200 ? 9.166 12.634 25.191 1.00 39.68 200 ALA A N 1
ATOM 1544 C CA . ALA A 1 200 ? 10.463 12.405 25.799 1.00 41.73 200 ALA A CA 1
ATOM 1545 C C . ALA A 1 200 ? 10.371 11.238 26.756 1.00 45.03 200 ALA A C 1
ATOM 1546 O O . ALA A 1 200 ? 11.142 10.281 26.736 1.00 45.81 200 ALA A O 1
ATOM 1548 N N . ALA A 1 201 ? 9.361 11.350 27.584 1.00 40.28 201 ALA A N 1
ATOM 1549 C CA . ALA A 1 201 ? 9.080 10.328 28.551 1.00 41.32 201 ALA A CA 1
ATOM 1550 C C . ALA A 1 201 ? 8.964 8.959 27.880 1.00 51.14 201 ALA A C 1
ATOM 1551 O O . ALA A 1 201 ? 9.467 7.921 28.321 1.00 53.07 201 ALA A O 1
ATOM 1553 N N . ARG A 1 202 ? 8.271 8.948 26.760 1.00 47.58 202 ARG A N 1
ATOM 1554 C CA . ARG A 1 202 ? 8.089 7.700 26.069 1.00 48.34 202 ARG A CA 1
ATOM 1555 C C . ARG A 1 202 ? 9.376 7.196 25.468 1.00 51.92 202 ARG A C 1
ATOM 1556 O O . ARG A 1 202 ? 9.662 5.996 25.479 1.00 48.70 202 ARG A O 1
ATOM 1564 N N . GLU A 1 203 ? 10.180 8.131 24.987 1.00 52.49 203 GLU A N 1
ATOM 1565 C CA . GLU A 1 203 ? 11.448 7.763 24.388 1.00 54.69 203 GLU A CA 1
ATOM 1566 C C . GLU A 1 203 ? 12.386 7.108 25.379 1.00 61.55 203 GLU A C 1
ATOM 1567 O O . GLU A 1 203 ? 13.185 6.248 25.022 1.00 62.22 203 GLU A O 1
ATOM 1573 N N . ASN A 1 204 ? 12.330 7.553 26.619 1.00 59.36 204 ASN A N 1
ATOM 1574 C CA . ASN A 1 204 ? 13.219 6.996 27.616 1.00 60.24 204 ASN A CA 1
ATOM 1575 C C . ASN A 1 204 ? 12.743 5.639 28.072 1.00 66.17 204 ASN A C 1
ATOM 1576 O O . ASN A 1 204 ? 13.544 4.735 28.293 1.00 69.76 204 ASN A O 1
ATOM 1581 N N . ALA A 1 205 ? 11.429 5.558 28.237 1.00 58.97 205 ALA A N 1
ATOM 1582 C CA . ALA A 1 205 ? 10.701 4.367 28.662 1.00 58.29 205 ALA A CA 1
ATOM 1583 C C . ALA A 1 205 ? 10.915 3.238 27.673 1.00 61.85 205 ALA A C 1
ATOM 1584 O O . ALA A 1 205 ? 10.532 2.088 27.887 1.00 62.02 205 ALA A O 1
ATOM 1586 N N . MET A 1 206 ? 11.567 3.588 26.572 1.00 57.82 206 MET A N 1
ATOM 1587 C CA . MET A 1 206 ? 11.919 2.608 25.577 1.00 66.14 206 MET A CA 1
ATOM 1588 C C . MET A 1 206 ? 13.407 2.329 25.716 1.00 88.70 206 MET A C 1
ATOM 1589 O O . MET A 1 206 ? 13.942 1.348 25.203 1.00 87.36 206 MET A O 1
ATOM 1594 N N . MET B 1 1 ? -16.097 27.573 39.883 1.00 55.14 1 MET B N 1
ATOM 1595 C CA . MET B 1 1 ? -14.770 27.013 39.656 1.00 54.86 1 MET B CA 1
ATOM 1596 C C . MET B 1 1 ? -13.712 27.552 40.617 1.00 47.17 1 MET B C 1
ATOM 1597 O O . MET B 1 1 ? -13.892 28.557 41.308 1.00 45.63 1 MET B O 1
ATOM 1602 N N . PHE B 1 2 ? -12.573 26.880 40.620 1.00 38.52 2 PHE B N 1
ATOM 1603 C CA . PHE B 1 2 ? -11.481 27.233 41.505 1.00 38.11 2 PHE B CA 1
ATOM 1604 C C . PHE B 1 2 ? -10.196 27.573 40.767 1.00 43.28 2 PHE B C 1
ATOM 1605 O O . PHE B 1 2 ? -9.971 27.052 39.687 1.00 43.52 2 PHE B O 1
ATOM 1613 N N . THR B 1 3 ? -9.313 28.356 41.386 1.00 41.42 3 THR B N 1
ATOM 1614 C CA . THR B 1 3 ? -8.051 28.764 40.765 1.00 42.89 3 THR B CA 1
ATOM 1615 C C . THR B 1 3 ? -6.795 28.008 41.181 1.00 50.04 3 THR B C 1
ATOM 1616 O O . THR B 1 3 ? -5.749 28.131 40.533 1.00 49.35 3 THR B O 1
ATOM 1620 N N . GLY B 1 4 ? -6.869 27.309 42.312 1.00 47.48 4 GLY B N 1
ATOM 1621 C CA . GLY B 1 4 ? -5.711 26.603 42.827 1.00 47.08 4 GLY B CA 1
ATOM 1622 C C . GLY B 1 4 ? -4.990 27.518 43.802 1.00 51.06 4 GLY B C 1
ATOM 1623 O O . GLY B 1 4 ? -3.926 27.187 44.332 1.00 52.80 4 GLY B O 1
ATOM 1624 N N . ILE B 1 5 ? -5.589 28.695 44.004 1.00 44.56 5 ILE B N 1
ATOM 1625 C CA . ILE B 1 5 ? -5.080 29.677 44.940 1.00 42.76 5 ILE B CA 1
ATOM 1626 C C . ILE B 1 5 ? -5.899 29.603 46.215 1.00 45.15 5 ILE B C 1
ATOM 1627 O O . ILE B 1 5 ? -7.002 30.150 46.309 1.00 41.24 5 ILE B O 1
ATOM 1632 N N . VAL B 1 6 ? -5.359 28.866 47.174 1.00 43.02 6 VAL B N 1
ATOM 1633 C CA . VAL B 1 6 ? -6.024 28.683 48.437 1.00 44.48 6 VAL B CA 1
ATOM 1634 C C . VAL B 1 6 ? -6.266 30.018 49.105 1.00 48.42 6 VAL B C 1
ATOM 1635 O O . VAL B 1 6 ? -5.345 30.816 49.197 1.00 49.36 6 VAL B O 1
ATOM 1639 N N . GLN B 1 7 ? -7.499 30.237 49.569 1.00 44.86 7 GLN B N 1
ATOM 1640 C CA . GLN B 1 7 ? -7.920 31.455 50.255 1.00 44.42 7 GLN B CA 1
ATOM 1641 C C . GLN B 1 7 ? -7.692 31.458 51.771 1.00 48.35 7 GLN B C 1
ATOM 1642 O O . GLN B 1 7 ? -7.901 32.493 52.426 1.00 48.71 7 GLN B O 1
ATOM 1648 N N . GLY B 1 8 ? -7.333 30.305 52.340 1.00 44.14 8 GLY B N 1
ATOM 1649 C CA . GLY B 1 8 ? -7.108 30.177 53.769 1.00 43.37 8 GLY B CA 1
ATOM 1650 C C . GLY B 1 8 ? -7.178 28.732 54.250 1.00 45.09 8 GLY B C 1
ATOM 1651 O O . GLY B 1 8 ? -7.131 27.807 53.439 1.00 46.13 8 GLY B O 1
ATOM 1652 N N . THR B 1 9 ? -7.028 28.549 55.574 1.00 39.17 9 THR B N 1
ATOM 1653 C CA . THR B 1 9 ? -7.093 27.232 56.204 1.00 37.35 9 THR B CA 1
ATOM 1654 C C . THR B 1 9 ? -8.129 27.308 57.288 1.00 38.84 9 THR B C 1
ATOM 1655 O O . THR B 1 9 ? -8.348 28.371 57.849 1.00 41.04 9 THR B O 1
ATOM 1659 N N . ALA B 1 10 ? -8.841 26.222 57.498 1.00 32.04 10 ALA B N 1
ATOM 1660 C CA . ALA B 1 10 ? -9.894 26.249 58.487 1.00 31.73 10 ALA B CA 1
ATOM 1661 C C . ALA B 1 10 ? -9.821 24.993 59.283 1.00 38.41 10 ALA B C 1
ATOM 1662 O O . ALA B 1 10 ? -9.452 23.950 58.755 1.00 40.02 10 ALA B O 1
ATOM 1664 N N . LYS B 1 11 ? -10.154 25.107 60.556 1.00 34.90 11 LYS B N 1
ATOM 1665 C CA . LYS B 1 11 ? -10.100 23.977 61.449 1.00 34.35 11 LYS B CA 1
ATOM 1666 C C . LYS B 1 11 ? -11.431 23.248 61.506 1.00 34.66 11 LYS B C 1
ATOM 1667 O O . LYS B 1 11 ? -12.492 23.858 61.493 1.00 33.97 11 LYS B O 1
ATOM 1673 N N . LEU B 1 12 ? -11.358 21.931 61.565 1.00 33.16 12 LEU B N 1
ATOM 1674 C CA . LEU B 1 12 ? -12.537 21.089 61.669 1.00 34.16 12 LEU B CA 1
ATOM 1675 C C . LEU B 1 12 ? -12.960 21.061 63.129 1.00 39.61 12 LEU B C 1
ATOM 1676 O O . LEU B 1 12 ? -12.243 20.539 63.987 1.00 37.69 12 LEU B O 1
ATOM 1681 N N . VAL B 1 13 ? -14.083 21.705 63.421 1.00 36.08 13 VAL B N 1
ATOM 1682 C CA . VAL B 1 13 ? -14.542 21.802 64.787 1.00 35.28 13 VAL B CA 1
ATOM 1683 C C . VAL B 1 13 ? -15.583 20.768 65.122 1.00 42.67 13 VAL B C 1
ATOM 1684 O O . VAL B 1 13 ? -15.798 20.520 66.309 1.00 44.13 13 VAL B O 1
ATOM 1688 N N . SER B 1 14 ? -16.173 20.142 64.093 1.00 39.61 14 SER B N 1
ATOM 1689 C CA . SER B 1 14 ? -17.189 19.127 64.321 1.00 39.71 14 SER B CA 1
ATOM 1690 C C . SER B 1 14 ? -17.429 18.198 63.149 1.00 40.05 14 SER B C 1
ATOM 1691 O O . SER B 1 14 ? -17.446 18.622 62.002 1.00 40.64 14 SER B O 1
ATOM 1694 N N . ILE B 1 15 ? -17.670 16.939 63.493 1.00 35.78 15 ILE B N 1
ATOM 1695 C CA . ILE B 1 15 ? -17.989 15.877 62.553 1.00 37.42 15 ILE B CA 1
ATOM 1696 C C . ILE B 1 15 ? -19.244 15.141 63.026 1.00 49.19 15 ILE B C 1
ATOM 1697 O O . ILE B 1 15 ? -19.184 14.477 64.062 1.00 50.49 15 ILE B O 1
ATOM 1702 N N . ASP B 1 16 ? -20.365 15.248 62.295 1.00 48.52 16 ASP B N 1
ATOM 1703 C CA . ASP B 1 16 ? -21.605 14.547 62.626 1.00 49.33 16 ASP B CA 1
ATOM 1704 C C . ASP B 1 16 ? -21.784 13.346 61.695 1.00 53.66 16 ASP B C 1
ATOM 1705 O O . ASP B 1 16 ? -22.095 13.470 60.511 1.00 51.43 16 ASP B O 1
ATOM 1710 N N . GLU B 1 17 ? -21.523 12.153 62.220 1.00 54.71 17 GLU B N 1
ATOM 1711 C CA . GLU B 1 17 ? -21.600 10.953 61.398 1.00 57.22 17 GLU B CA 1
ATOM 1712 C C . GLU B 1 17 ? -22.969 10.362 61.212 1.00 64.75 17 GLU B C 1
ATOM 1713 O O . GLU B 1 17 ? -23.744 10.177 62.148 1.00 66.58 17 GLU B O 1
ATOM 1719 N N . LYS B 1 18 ? -23.204 10.014 59.966 1.00 62.13 18 LYS B N 1
ATOM 1720 C CA . LYS B 1 18 ? -24.399 9.332 59.533 1.00 63.92 18 LYS B CA 1
ATOM 1721 C C . LYS B 1 18 ? -23.975 8.131 58.704 1.00 71.35 18 LYS B C 1
ATOM 1722 O O . LYS B 1 18 ? -22.801 7.935 58.375 1.00 71.95 18 LYS B O 1
ATOM 1728 N N . PRO B 1 19 ? -24.952 7.307 58.368 1.00 68.58 19 PRO B N 1
ATOM 1729 C CA . PRO B 1 19 ? -24.703 6.090 57.630 1.00 68.66 19 PRO B CA 1
ATOM 1730 C C . PRO B 1 19 ? -24.315 6.371 56.204 1.00 71.18 19 PRO B C 1
ATOM 1731 O O . PRO B 1 19 ? -23.391 5.767 55.651 1.00 72.18 19 PRO B O 1
ATOM 1735 N N . ASN B 1 20 ? -25.095 7.243 55.588 1.00 64.48 20 ASN B N 1
ATOM 1736 C CA . ASN B 1 20 ? -24.839 7.515 54.204 1.00 63.15 20 ASN B CA 1
ATOM 1737 C C . ASN B 1 20 ? -23.924 8.688 53.868 1.00 65.18 20 ASN B C 1
ATOM 1738 O O . ASN B 1 20 ? -23.258 8.704 52.819 1.00 62.63 20 ASN B O 1
ATOM 1743 N N . PHE B 1 21 ? -23.836 9.620 54.804 1.00 60.40 21 PHE B N 1
ATOM 1744 C CA . PHE B 1 21 ? -22.981 10.788 54.637 1.00 57.67 21 PHE B CA 1
ATOM 1745 C C . PHE B 1 21 ? -22.360 11.173 55.967 1.00 60.90 21 PHE B C 1
ATOM 1746 O O . PHE B 1 21 ? -22.487 10.474 56.970 1.00 60.44 21 PHE B O 1
ATOM 1754 N N . ARG B 1 22 ? -21.735 12.337 55.988 1.00 55.73 22 ARG B N 1
ATOM 1755 C CA . ARG B 1 22 ? -21.095 12.857 57.175 1.00 52.96 22 ARG B CA 1
ATOM 1756 C C . ARG B 1 22 ? -21.102 14.366 57.111 1.00 52.23 22 ARG B C 1
ATOM 1757 O O . ARG B 1 22 ? -21.109 14.962 56.041 1.00 52.80 22 ARG B O 1
ATOM 1765 N N . THR B 1 23 ? -21.158 14.993 58.266 1.00 44.42 23 THR B N 1
ATOM 1766 C CA . THR B 1 23 ? -21.190 16.429 58.285 1.00 41.67 23 THR B CA 1
ATOM 1767 C C . THR B 1 23 ? -19.985 17.022 58.985 1.00 43.42 23 THR B C 1
ATOM 1768 O O . THR B 1 23 ? -19.689 16.717 60.141 1.00 41.87 23 THR B O 1
ATOM 1772 N N . HIS B 1 24 ? -19.249 17.826 58.223 1.00 37.20 24 HIS B N 1
ATOM 1773 C CA . HIS B 1 24 ? -18.065 18.465 58.733 1.00 33.80 24 HIS B CA 1
ATOM 1774 C C . HIS B 1 24 ? -18.406 19.904 58.911 1.00 32.35 24 HIS B C 1
ATOM 1775 O O . HIS B 1 24 ? -18.951 20.527 58.015 1.00 31.98 24 HIS B O 1
ATOM 1782 N N . VAL B 1 25 ? -18.122 20.391 60.097 1.00 29.66 25 VAL B N 1
ATOM 1783 C CA . VAL B 1 25 ? -18.306 21.780 60.414 1.00 29.18 25 VAL B CA 1
ATOM 1784 C C . VAL B 1 25 ? -16.925 22.345 60.592 1.00 33.17 25 VAL B C 1
ATOM 1785 O O . VAL B 1 25 ? -16.133 21.820 61.383 1.00 30.34 25 VAL B O 1
ATOM 1789 N N . VAL B 1 26 ? -16.648 23.392 59.830 1.00 29.75 26 VAL B N 1
ATOM 1790 C CA . VAL B 1 26 ? -15.354 24.006 59.919 1.00 29.54 26 VAL B CA 1
ATOM 1791 C C . VAL B 1 26 ? -15.492 25.427 60.389 1.00 36.16 26 VAL B C 1
ATOM 1792 O O . VAL B 1 26 ? -16.552 26.039 60.338 1.00 37.42 26 VAL B O 1
ATOM 1796 N N . GLU B 1 27 ? -14.389 25.941 60.872 1.00 34.89 27 GLU B N 1
ATOM 1797 C CA . GLU B 1 27 ? -14.342 27.316 61.273 1.00 36.34 27 GLU B CA 1
ATOM 1798 C C . GLU B 1 27 ? -13.579 28.052 60.174 1.00 44.43 27 GLU B C 1
ATOM 1799 O O . GLU B 1 27 ? -12.373 27.827 60.014 1.00 44.79 27 GLU B O 1
ATOM 1805 N N . LEU B 1 28 ? -14.297 28.861 59.377 1.00 39.74 28 LEU B N 1
ATOM 1806 C CA . LEU B 1 28 ? -13.727 29.579 58.248 1.00 38.74 28 LEU B CA 1
ATOM 1807 C C . LEU B 1 28 ? -13.171 30.927 58.641 1.00 46.90 28 LEU B C 1
ATOM 1808 O O . LEU B 1 28 ? -13.806 31.650 59.419 1.00 46.44 28 LEU B O 1
ATOM 1813 N N . PRO B 1 29 ? -12.015 31.254 58.036 1.00 46.43 29 PRO B N 1
ATOM 1814 C CA . PRO B 1 29 ? -11.358 32.530 58.248 1.00 46.76 29 PRO B CA 1
ATOM 1815 C C . PRO B 1 29 ? -12.373 33.622 58.022 1.00 51.55 29 PRO B C 1
ATOM 1816 O O . PRO B 1 29 ? -13.123 33.564 57.053 1.00 52.37 29 PRO B O 1
ATOM 1820 N N . ASP B 1 30 ? -12.452 34.550 58.963 1.00 48.39 30 ASP B N 1
ATOM 1821 C CA . ASP B 1 30 ? -13.460 35.588 58.869 1.00 50.31 30 ASP B CA 1
ATOM 1822 C C . ASP B 1 30 ? -13.536 36.216 57.492 1.00 50.44 30 ASP B C 1
ATOM 1823 O O . ASP B 1 30 ? -14.606 36.520 56.934 1.00 48.75 30 ASP B O 1
ATOM 1828 N N . HIS B 1 31 ? -12.369 36.338 56.892 1.00 45.31 31 HIS B N 1
ATOM 1829 C CA . HIS B 1 31 ? -12.385 36.943 55.582 1.00 44.97 31 HIS B CA 1
ATOM 1830 C C . HIS B 1 31 ? -13.136 36.157 54.540 1.00 47.05 31 HIS B C 1
ATOM 1831 O O . HIS B 1 31 ? -13.379 36.654 53.459 1.00 46.67 31 HIS B O 1
ATOM 1838 N N . MET B 1 32 ? -13.502 34.932 54.839 1.00 42.28 32 MET B N 1
ATOM 1839 C CA . MET B 1 32 ? -14.197 34.173 53.841 1.00 41.09 32 MET B CA 1
ATOM 1840 C C . MET B 1 32 ? -15.698 34.146 54.032 1.00 50.13 32 MET B C 1
ATOM 1841 O O . MET B 1 32 ? -16.396 33.435 53.322 1.00 50.54 32 MET B O 1
ATOM 1846 N N . LEU B 1 33 ? -16.231 34.935 54.954 1.00 51.47 33 LEU B N 1
ATOM 1847 C CA . LEU B 1 33 ? -17.658 34.845 55.226 1.00 53.34 33 LEU B CA 1
ATOM 1848 C C . LEU B 1 33 ? -18.626 35.735 54.459 1.00 58.43 33 LEU B C 1
ATOM 1849 O O . LEU B 1 33 ? -19.774 35.334 54.205 1.00 58.67 33 LEU B O 1
ATOM 1854 N N . ASP B 1 34 ? -18.155 36.930 54.104 1.00 55.29 34 ASP B N 1
ATOM 1855 C CA . ASP B 1 34 ? -18.965 37.859 53.344 1.00 55.43 34 ASP B CA 1
ATOM 1856 C C . ASP B 1 34 ? -19.281 37.378 51.932 1.00 55.06 34 ASP B C 1
ATOM 1857 O O . ASP B 1 34 ? -18.393 37.198 51.095 1.00 54.93 34 ASP B O 1
ATOM 1862 N N . GLY B 1 35 ? -20.574 37.188 51.696 1.00 46.23 35 GLY B N 1
ATOM 1863 C CA . GLY B 1 35 ? -21.088 36.778 50.426 1.00 44.10 35 GLY B CA 1
ATOM 1864 C C . GLY B 1 35 ? -21.433 35.314 50.451 1.00 47.92 35 GLY B C 1
ATOM 1865 O O . GLY B 1 35 ? -22.199 34.848 49.611 1.00 48.96 35 GLY B O 1
ATOM 1866 N N . LEU B 1 36 ? -20.870 34.594 51.418 1.00 42.74 36 LEU B N 1
ATOM 1867 C CA . LEU B 1 36 ? -21.109 33.165 51.485 1.00 43.80 36 LEU B CA 1
ATOM 1868 C C . LEU B 1 36 ? -22.557 32.799 51.755 1.00 48.62 36 LEU B C 1
ATOM 1869 O O . LEU B 1 36 ? -23.145 33.316 52.703 1.00 48.27 36 LEU B O 1
ATOM 1874 N N . GLU B 1 37 ? -23.108 31.874 50.961 1.00 45.60 37 GLU B N 1
ATOM 1875 C CA . GLU B 1 37 ? -24.473 31.430 51.156 1.00 46.71 37 GLU B CA 1
ATOM 1876 C C . GLU B 1 37 ? -24.567 29.929 51.076 1.00 49.83 37 GLU B C 1
ATOM 1877 O O . GLU B 1 37 ? -23.703 29.284 50.488 1.00 48.09 37 GLU B O 1
ATOM 1883 N N . THR B 1 38 ? -25.658 29.382 51.612 1.00 47.56 38 THR B N 1
ATOM 1884 C CA . THR B 1 38 ? -25.872 27.959 51.464 1.00 47.86 38 THR B CA 1
ATOM 1885 C C . THR B 1 38 ? -25.856 27.684 49.975 1.00 50.86 38 THR B C 1
ATOM 1886 O O . THR B 1 38 ? -26.096 28.576 49.169 1.00 52.88 38 THR B O 1
ATOM 1890 N N . GLY B 1 39 ? -25.479 26.481 49.591 1.00 44.37 39 GLY B N 1
ATOM 1891 C CA . GLY B 1 39 ? -25.402 26.196 48.181 1.00 42.83 39 GLY B CA 1
ATOM 1892 C C . GLY B 1 39 ? -24.084 26.643 47.567 1.00 46.04 39 GLY B C 1
ATOM 1893 O O . GLY B 1 39 ? -23.762 26.175 46.465 1.00 46.00 39 GLY B O 1
ATOM 1894 N N . ALA B 1 40 ? -23.327 27.518 48.278 1.00 40.73 40 ALA B N 1
ATOM 1895 C CA . ALA B 1 40 ? -22.004 27.965 47.824 1.00 39.30 40 ALA B CA 1
ATOM 1896 C C . ALA B 1 40 ? -21.025 26.794 47.740 1.00 44.70 40 ALA B C 1
ATOM 1897 O O . ALA B 1 40 ? -21.110 25.834 48.502 1.00 44.81 40 ALA B O 1
ATOM 1899 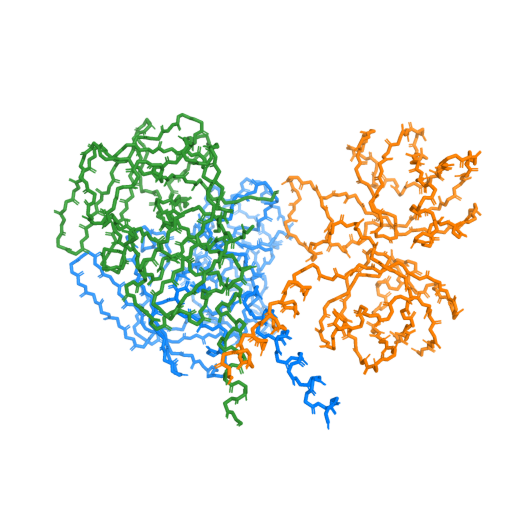N N . SER B 1 41 ? -20.114 26.854 46.776 1.00 40.06 41 SER B N 1
ATOM 1900 C CA . SER B 1 41 ? -19.121 25.810 46.643 1.00 37.88 41 SER B CA 1
ATOM 1901 C C . SER B 1 41 ? -17.849 26.273 47.303 1.00 37.02 41 SER B C 1
ATOM 1902 O O . SER B 1 41 ? -17.414 27.419 47.125 1.00 32.98 41 SER B O 1
ATOM 1905 N N . VAL B 1 42 ? -17.313 25.372 48.129 1.00 34.42 42 VAL B N 1
ATOM 1906 C CA . VAL B 1 42 ? -16.062 25.618 48.821 1.00 32.98 42 VAL B CA 1
ATOM 1907 C C . VAL B 1 42 ? -15.210 24.371 48.705 1.00 32.35 42 VAL B C 1
ATOM 1908 O O . VAL B 1 42 ? -15.680 23.256 48.911 1.00 29.89 42 VAL B O 1
ATOM 1912 N N . ALA B 1 43 ? -13.965 24.550 48.304 1.00 28.38 43 ALA B N 1
ATOM 1913 C CA . ALA B 1 43 ? -13.138 23.382 48.184 1.00 28.28 43 ALA B CA 1
ATOM 1914 C C . ALA B 1 43 ? -12.339 23.147 49.440 1.00 30.01 43 ALA B C 1
ATOM 1915 O O . ALA B 1 43 ? -11.721 24.047 49.990 1.00 27.26 43 ALA B O 1
ATOM 1917 N N . HIS B 1 44 ? -12.373 21.906 49.873 1.00 29.00 44 HIS B N 1
ATOM 1918 C CA . HIS B 1 44 ? -11.644 21.499 51.042 1.00 28.58 44 HIS B CA 1
ATOM 1919 C C . HIS B 1 44 ? -10.535 20.621 50.593 1.00 27.63 44 HIS B C 1
ATOM 1920 O O . HIS B 1 44 ? -10.778 19.497 50.183 1.00 25.36 44 HIS B O 1
ATOM 1927 N N . ASN B 1 45 ? -9.319 21.076 50.720 1.00 26.26 45 ASN B N 1
ATOM 1928 C CA . ASN B 1 45 ? -8.273 20.178 50.284 1.00 28.32 45 ASN B CA 1
ATOM 1929 C C . ASN B 1 45 ? -8.426 19.829 48.810 1.00 33.31 45 ASN B C 1
ATOM 1930 O O . ASN B 1 45 ? -8.147 18.699 48.414 1.00 30.91 45 ASN B O 1
ATOM 1935 N N . GLY B 1 46 ? -8.944 20.810 48.056 1.00 31.25 46 GLY B N 1
ATOM 1936 C CA . GLY B 1 46 ? -9.152 20.692 46.627 1.00 30.54 46 GLY B CA 1
ATOM 1937 C C . GLY B 1 46 ? -10.378 19.910 46.220 1.00 35.18 46 GLY B C 1
ATOM 1938 O O . GLY B 1 46 ? -10.563 19.638 45.039 1.00 38.09 46 GLY B O 1
ATOM 1939 N N . CYS B 1 47 ? -11.212 19.532 47.179 1.00 28.02 47 CYS B N 1
ATOM 1940 C CA . CYS B 1 47 ? -12.412 18.782 46.889 1.00 28.71 47 CYS B CA 1
ATOM 1941 C C . CYS B 1 47 ? -13.651 19.665 47.051 1.00 37.24 47 CYS B C 1
ATOM 1942 O O . CYS B 1 47 ? -13.914 20.209 48.136 1.00 36.54 47 CYS B O 1
ATOM 1945 N N . CYS B 1 48 ? -14.394 19.856 45.950 1.00 35.41 48 CYS B N 1
ATOM 1946 C CA . CYS B 1 48 ? -15.559 20.730 45.948 1.00 35.65 48 CYS B CA 1
ATOM 1947 C C . CYS B 1 48 ? -16.657 20.245 46.861 1.00 37.29 48 CYS B C 1
ATOM 1948 O O . CYS B 1 48 ? -17.051 19.095 46.739 1.00 37.31 48 CYS B O 1
ATOM 1951 N N . LEU B 1 49 ? -17.130 21.132 47.748 1.00 33.39 49 LEU B N 1
ATOM 1952 C CA . LEU B 1 49 ? -18.213 20.852 48.696 1.00 31.39 49 LEU B CA 1
ATOM 1953 C C . LEU B 1 49 ? -19.186 22.013 48.768 1.00 33.16 49 LEU B C 1
ATOM 1954 O O . LEU B 1 49 ? -18.829 23.161 48.492 1.00 30.88 49 LEU B O 1
ATOM 1959 N N . THR B 1 50 ? -20.406 21.685 49.192 1.00 32.51 50 THR B N 1
ATOM 1960 C CA . THR B 1 50 ? -21.481 22.655 49.311 1.00 32.71 50 THR B CA 1
ATOM 1961 C C . THR B 1 50 ? -21.911 22.963 50.753 1.00 32.79 50 THR B C 1
ATOM 1962 O O . THR B 1 50 ? -22.054 22.092 51.585 1.00 31.72 50 THR B O 1
ATOM 1966 N N . VAL B 1 51 ? -22.057 24.269 51.012 1.00 29.40 51 VAL B N 1
ATOM 1967 C CA . VAL B 1 51 ? -22.437 24.825 52.300 1.00 31.45 51 VAL B CA 1
ATOM 1968 C C . VAL B 1 51 ? -23.832 24.410 52.715 1.00 43.98 51 VAL B C 1
ATOM 1969 O O . VAL B 1 51 ? -24.803 24.870 52.118 1.00 47.11 51 VAL B O 1
ATOM 1973 N N . THR B 1 52 ? -23.966 23.604 53.757 1.00 40.31 52 THR B N 1
ATOM 1974 C CA . THR B 1 52 ? -25.303 23.244 54.170 1.00 39.88 52 THR B CA 1
ATOM 1975 C C . THR B 1 52 ? -25.832 24.215 55.220 1.00 50.07 52 THR B C 1
ATOM 1976 O O . THR B 1 52 ? -27.028 24.469 55.321 1.00 52.52 52 THR B O 1
ATOM 1980 N N . GLU B 1 53 ? -24.943 24.825 55.985 1.00 47.29 53 GLU B N 1
ATOM 1981 C CA . GLU B 1 53 ? -25.425 25.733 57.003 1.00 46.56 53 GLU B CA 1
ATOM 1982 C C . GLU B 1 53 ? -24.350 26.708 57.453 1.00 47.85 53 GLU B C 1
ATOM 1983 O O . GLU B 1 53 ? -23.153 26.390 57.414 1.00 43.21 53 GLU B O 1
ATOM 1989 N N . ILE B 1 54 ? -24.821 27.889 57.867 1.00 47.19 54 ILE B N 1
ATOM 1990 C CA . ILE B 1 54 ? -23.959 28.921 58.400 1.00 48.61 54 ILE B CA 1
ATOM 1991 C C . ILE B 1 54 ? -24.366 29.374 59.785 1.00 54.37 54 ILE B C 1
ATOM 1992 O O . ILE B 1 54 ? -25.345 30.095 59.952 1.00 54.78 54 ILE B O 1
ATOM 1997 N N . ASN B 1 55 ? -23.597 28.944 60.765 1.00 50.78 55 ASN B N 1
ATOM 1998 C CA . ASN B 1 55 ? -23.804 29.380 62.123 1.00 50.15 55 ASN B CA 1
ATOM 1999 C C . ASN B 1 55 ? -22.582 30.217 62.431 1.00 54.00 55 ASN B C 1
ATOM 2000 O O . ASN B 1 55 ? -21.520 29.688 62.755 1.00 54.20 55 ASN B O 1
ATOM 2005 N N . GLY B 1 56 ? -22.694 31.518 62.211 1.00 50.19 56 GLY B N 1
ATOM 2006 C CA . GLY B 1 56 ? -21.553 32.384 62.442 1.00 50.15 56 GLY B CA 1
ATOM 2007 C C . GLY B 1 56 ? -20.399 31.970 61.553 1.00 52.29 56 GLY B C 1
ATOM 2008 O O . GLY B 1 56 ? -20.606 31.630 60.397 1.00 52.87 56 GLY B O 1
ATOM 2009 N N . ASN B 1 57 ? -19.193 31.944 62.099 1.00 46.29 57 ASN B N 1
ATOM 2010 C CA . ASN B 1 57 ? -18.059 31.543 61.287 1.00 45.47 57 ASN B CA 1
ATOM 2011 C C . ASN B 1 57 ? -17.856 30.037 61.212 1.00 46.54 57 ASN B C 1
ATOM 2012 O O . ASN B 1 57 ? -16.836 29.562 60.728 1.00 45.69 57 ASN B O 1
ATOM 2017 N N . HIS B 1 58 ? -18.824 29.288 61.710 1.00 42.83 58 HIS B N 1
ATOM 2018 C CA . HIS B 1 58 ? -18.771 27.847 61.653 1.00 43.45 58 HIS B CA 1
ATOM 2019 C C . HIS B 1 58 ? -19.684 27.442 60.530 1.00 44.91 58 HIS B C 1
ATOM 2020 O O . HIS B 1 58 ? -20.896 27.679 60.615 1.00 43.26 58 HIS B O 1
ATOM 2027 N N . VAL B 1 59 ? -19.080 26.856 59.493 1.00 40.06 59 VAL B N 1
ATOM 2028 C CA . VAL B 1 59 ? -19.797 26.467 58.297 1.00 37.70 59 VAL B CA 1
ATOM 2029 C C . VAL B 1 59 ? -19.887 24.970 58.112 1.00 37.28 59 VAL B C 1
ATOM 2030 O O . VAL B 1 59 ? -18.914 24.251 58.371 1.00 36.33 59 VAL B O 1
ATOM 2034 N N . SER B 1 60 ? -21.074 24.543 57.653 1.00 31.67 60 SER B N 1
ATOM 2035 C CA . SER B 1 60 ? -21.384 23.142 57.482 1.00 31.22 60 SER B CA 1
ATOM 2036 C C . SER B 1 60 ? -21.446 22.686 56.053 1.00 37.53 60 SER B C 1
ATOM 2037 O O . SER B 1 60 ? -21.895 23.412 55.165 1.00 38.86 60 SER B O 1
ATOM 2040 N N . PHE B 1 61 ? -21.039 21.435 55.892 1.00 31.50 61 PHE B N 1
ATOM 2041 C CA . PHE B 1 61 ? -20.990 20.765 54.622 1.00 31.27 61 PHE B CA 1
ATOM 2042 C C . PHE B 1 61 ? -21.249 19.305 54.900 1.00 37.07 61 PHE B C 1
ATOM 2043 O O . PHE B 1 61 ? -20.898 18.808 55.965 1.00 37.82 61 PHE B O 1
ATOM 2051 N N . ASP B 1 62 ? -21.815 18.607 53.932 1.00 34.32 62 ASP B N 1
ATOM 2052 C CA . ASP B 1 62 ? -22.023 17.172 54.068 1.00 36.06 62 ASP B CA 1
ATOM 2053 C C . ASP B 1 62 ? -21.110 16.444 53.103 1.00 39.57 62 ASP B C 1
ATOM 2054 O O . ASP B 1 62 ? -20.846 16.910 52.001 1.00 42.11 62 ASP B O 1
ATOM 2059 N N . LEU B 1 63 ? -20.653 15.277 53.475 1.00 34.87 63 LEU B N 1
ATOM 2060 C CA . LEU B 1 63 ? -19.755 14.568 52.600 1.00 36.24 63 LEU B CA 1
ATOM 2061 C C . LEU B 1 63 ? -20.283 13.172 52.354 1.00 48.56 63 LEU B C 1
ATOM 2062 O O . LEU B 1 63 ? -20.565 12.450 53.301 1.00 48.30 63 LEU B O 1
ATOM 2067 N N . MET B 1 64 ? -20.418 12.797 51.087 1.00 50.36 64 MET B N 1
ATOM 2068 C CA . MET B 1 64 ? -20.904 11.482 50.711 1.00 51.67 64 MET B CA 1
ATOM 2069 C C . MET B 1 64 ? -19.974 10.377 51.164 1.00 53.40 64 MET B C 1
ATOM 2070 O O . MET B 1 64 ? -18.775 10.588 51.286 1.00 50.55 64 MET B O 1
ATOM 2075 N N . LYS B 1 65 ? -20.537 9.201 51.384 1.00 53.82 65 LYS B N 1
ATOM 2076 C CA . LYS B 1 65 ? -19.742 8.061 51.780 1.00 56.18 65 LYS B CA 1
ATOM 2077 C C . LYS B 1 65 ? -18.604 7.774 50.800 1.00 63.89 65 LYS B C 1
ATOM 2078 O O . LYS B 1 65 ? -17.489 7.423 51.184 1.00 64.77 65 LYS B O 1
ATOM 2084 N N . GLU B 1 66 ? -18.894 7.918 49.508 1.00 60.23 66 GLU B N 1
ATOM 2085 C CA . GLU B 1 66 ? -17.904 7.665 48.485 1.00 59.58 66 GLU B CA 1
ATOM 2086 C C . GLU B 1 66 ? -16.771 8.670 48.568 1.00 60.28 66 GLU B C 1
ATOM 2087 O O . GLU B 1 66 ? -15.606 8.309 48.774 1.00 60.70 66 GLU B O 1
ATOM 2093 N N . THR B 1 67 ? -17.150 9.941 48.501 1.00 52.13 67 THR B N 1
ATOM 2094 C CA . THR B 1 67 ? -16.224 11.053 48.595 1.00 49.22 67 THR B CA 1
ATOM 2095 C C . THR B 1 67 ? -15.278 10.886 49.769 1.00 46.84 67 THR B C 1
ATOM 2096 O O . THR B 1 67 ? -14.094 11.228 49.700 1.00 42.69 67 THR B O 1
ATOM 2100 N N . LEU B 1 68 ? -15.815 10.300 50.835 1.00 42.63 68 LEU B N 1
ATOM 2101 C CA . LEU B 1 68 ? -15.050 10.024 52.038 1.00 42.32 68 LEU B CA 1
ATOM 2102 C C . LEU B 1 68 ? -13.954 8.971 51.853 1.00 46.97 68 LEU B C 1
ATOM 2103 O O . LEU B 1 68 ? -12.848 9.176 52.368 1.00 45.38 68 LEU B O 1
ATOM 2108 N N . ARG B 1 69 ? -14.237 7.851 51.158 1.00 45.06 69 ARG B N 1
ATOM 2109 C CA . ARG B 1 69 ? -13.202 6.856 50.964 1.00 45.72 69 ARG B CA 1
ATOM 2110 C C . ARG B 1 69 ? -12.217 7.317 49.909 1.00 48.93 69 ARG B C 1
ATOM 2111 O O . ARG B 1 69 ? -11.008 7.123 50.026 1.00 48.27 69 ARG B O 1
ATOM 2119 N N . ILE B 1 70 ? -12.748 8.010 48.913 1.00 45.07 70 ILE B N 1
ATOM 2120 C CA . ILE B 1 70 ? -11.965 8.513 47.795 1.00 45.13 70 ILE B CA 1
ATOM 2121 C C . ILE B 1 70 ? -10.955 9.609 48.111 1.00 47.51 70 ILE B C 1
ATOM 2122 O O . ILE B 1 70 ? -9.953 9.742 47.411 1.00 48.10 70 ILE B O 1
ATOM 2127 N N . THR B 1 71 ? -11.232 10.461 49.091 1.00 41.48 71 THR B N 1
ATOM 2128 C CA . THR B 1 71 ? -10.321 11.560 49.398 1.00 40.13 71 THR B CA 1
ATOM 2129 C C . THR B 1 71 ? -9.695 11.420 50.787 1.00 41.42 71 THR B C 1
ATOM 2130 O O . THR B 1 71 ? -9.905 10.425 51.484 1.00 40.05 71 THR B O 1
ATOM 2134 N N . ASN B 1 72 ? -8.916 12.425 51.195 1.00 36.55 72 ASN B N 1
ATOM 2135 C CA . ASN B 1 72 ? -8.320 12.423 52.518 1.00 34.69 72 ASN B CA 1
ATOM 2136 C C . ASN B 1 72 ? -9.265 13.018 53.566 1.00 39.28 72 ASN B C 1
ATOM 2137 O O . ASN B 1 72 ? -8.957 13.049 54.752 1.00 42.25 72 ASN B O 1
ATOM 2142 N N . LEU B 1 73 ? -10.418 13.522 53.124 1.00 32.03 73 LEU B N 1
ATOM 2143 C CA . LEU B 1 73 ? -11.374 14.151 54.024 1.00 30.15 73 LEU B CA 1
ATOM 2144 C C . LEU B 1 73 ? -11.970 13.167 55.008 1.00 35.27 73 LEU B C 1
ATOM 2145 O O . LEU B 1 73 ? -12.500 13.543 56.052 1.00 35.71 73 LEU B O 1
ATOM 2150 N N . GLY B 1 74 ? -11.919 11.902 54.618 1.00 34.13 74 GLY B N 1
ATOM 2151 C CA . GLY B 1 74 ? -12.451 10.848 55.445 1.00 35.35 74 GLY B CA 1
ATOM 2152 C C . GLY B 1 74 ? -11.546 10.653 56.646 1.00 43.90 74 GLY B C 1
ATOM 2153 O O . GLY B 1 74 ? -11.964 10.283 57.727 1.00 46.74 74 GLY B O 1
ATOM 2154 N N . ASP B 1 75 ? -10.282 10.939 56.430 1.00 41.63 75 ASP B N 1
ATOM 2155 C CA . ASP B 1 75 ? -9.242 10.824 57.425 1.00 42.48 75 ASP B CA 1
ATOM 2156 C C . ASP B 1 75 ? -9.346 11.900 58.504 1.00 46.26 75 ASP B C 1
ATOM 2157 O O . ASP B 1 75 ? -8.675 11.854 59.540 1.00 48.72 75 ASP B O 1
ATOM 2162 N N . LEU B 1 76 ? -10.095 12.944 58.219 1.00 37.26 76 LEU B N 1
ATOM 2163 C CA . LEU B 1 76 ? -10.121 14.032 59.169 1.00 36.41 76 LEU B CA 1
ATOM 2164 C C . LEU B 1 76 ? -10.643 13.668 60.558 1.00 43.87 76 LEU B C 1
ATOM 2165 O O . LEU B 1 76 ? -11.523 12.808 60.690 1.00 43.03 76 LEU B O 1
ATOM 2170 N N . LYS B 1 77 ? -10.074 14.357 61.566 1.00 40.29 77 LYS B N 1
ATOM 2171 C CA . LYS B 1 77 ? -10.463 14.288 62.964 1.00 39.07 77 LYS B CA 1
ATOM 2172 C C . LYS B 1 77 ? -10.682 15.715 63.354 1.00 40.49 77 LYS B C 1
ATOM 2173 O O . LYS B 1 77 ? -10.038 16.600 62.788 1.00 36.69 77 LYS B O 1
ATOM 2179 N N . VAL B 1 78 ? -11.614 15.906 64.285 1.00 41.01 78 VAL B N 1
ATOM 2180 C CA . VAL B 1 78 ? -11.927 17.220 64.827 1.00 41.33 78 VAL B CA 1
ATOM 2181 C C . VAL B 1 78 ? -10.599 17.828 65.282 1.00 43.22 78 VAL B C 1
ATOM 2182 O O . VAL B 1 78 ? -9.760 17.109 65.829 1.00 41.06 78 VAL B O 1
ATOM 2186 N N . GLY B 1 79 ? -10.350 19.099 64.934 1.00 40.30 79 GLY B N 1
ATOM 2187 C CA . GLY B 1 79 ? -9.085 19.749 65.260 1.00 40.09 79 GLY B CA 1
ATOM 2188 C C . GLY B 1 79 ? -8.108 19.786 64.078 1.00 41.45 79 GLY B C 1
ATOM 2189 O O . GLY B 1 79 ? -7.192 20.603 64.001 1.00 41.28 79 GLY B O 1
ATOM 2190 N N . ASP B 1 80 ? -8.324 18.899 63.122 1.00 34.98 80 ASP B N 1
ATOM 2191 C CA . ASP B 1 80 ? -7.504 18.884 61.935 1.00 33.56 80 ASP B CA 1
ATOM 2192 C C . ASP B 1 80 ? -7.754 20.128 61.116 1.00 36.33 80 ASP B C 1
ATOM 2193 O O . ASP B 1 80 ? -8.731 20.841 61.341 1.00 35.23 80 ASP B O 1
ATOM 2198 N N . TRP B 1 81 ? -6.830 20.408 60.204 1.00 32.95 81 TRP B N 1
ATOM 2199 C CA . TRP B 1 81 ? -6.945 21.565 59.331 1.00 33.06 81 TRP B CA 1
ATOM 2200 C C . TRP B 1 81 ? -7.033 21.207 57.837 1.00 37.18 81 TRP B C 1
ATOM 2201 O O . TRP B 1 81 ? -6.448 20.224 57.350 1.00 35.19 81 TRP B O 1
ATOM 2212 N N . VAL B 1 82 ? -7.783 22.042 57.106 1.00 33.08 82 VAL B N 1
ATOM 2213 C CA . VAL B 1 82 ? -7.939 21.891 55.680 1.00 31.80 82 VAL B CA 1
ATOM 2214 C C . VAL B 1 82 ? -7.657 23.202 55.003 1.00 33.21 82 VAL B C 1
ATOM 2215 O O . VAL B 1 82 ? -7.834 24.293 55.565 1.00 31.33 82 VAL B O 1
ATOM 2219 N N . ASN B 1 83 ? -7.288 23.039 53.743 1.00 30.13 83 ASN B N 1
ATOM 2220 C CA . ASN B 1 83 ? -7.130 24.149 52.848 1.00 29.87 83 ASN B CA 1
ATOM 2221 C C . ASN B 1 83 ? -8.521 24.456 52.315 1.00 31.59 83 ASN B C 1
ATOM 2222 O O . ASN B 1 83 ? -9.302 23.558 51.984 1.00 30.02 83 ASN B O 1
ATOM 2227 N N . VAL B 1 84 ? -8.846 25.734 52.247 1.00 29.56 84 VAL B N 1
ATOM 2228 C CA . VAL B 1 84 ? -10.160 26.12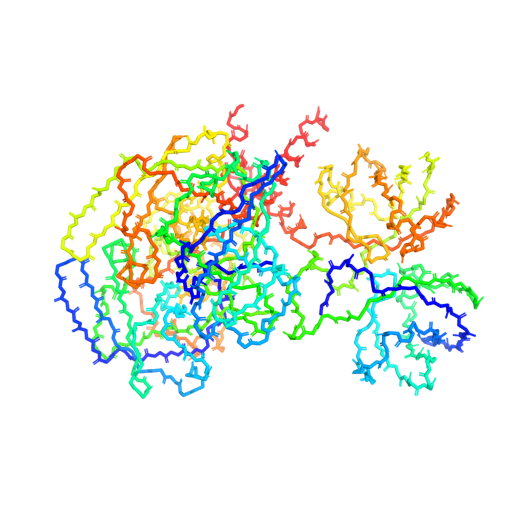4 51.785 1.00 29.53 84 VAL B CA 1
ATOM 2229 C C . VAL B 1 84 ? -10.066 27.221 50.740 1.00 36.55 84 VAL B C 1
ATOM 2230 O O . VAL B 1 84 ? -9.146 28.033 50.769 1.00 36.09 84 VAL B O 1
ATOM 2234 N N . GLU B 1 85 ? -11.024 27.226 49.817 1.00 32.93 85 GLU B N 1
ATOM 2235 C CA . GLU B 1 85 ? -11.080 28.232 48.772 1.00 33.10 85 GLU B CA 1
ATOM 2236 C C . GLU B 1 85 ? -12.505 28.337 48.271 1.00 36.59 85 GLU B C 1
ATOM 2237 O O . GLU B 1 85 ? -13.120 27.311 47.973 1.00 35.75 85 GLU B O 1
ATOM 2243 N N . ARG B 1 86 ? -13.037 29.553 48.185 1.00 33.39 86 ARG B N 1
ATOM 2244 C CA . ARG B 1 86 ? -14.364 29.682 47.638 1.00 34.43 86 ARG B CA 1
ATOM 2245 C C . ARG B 1 86 ? -14.259 29.627 46.136 1.00 39.99 86 ARG B C 1
ATOM 2246 O O . ARG B 1 86 ? -13.239 30.021 45.567 1.00 38.52 86 ARG B O 1
ATOM 2254 N N . ALA B 1 87 ? -15.297 29.090 45.519 1.00 37.94 87 ALA B N 1
ATOM 2255 C CA . ALA B 1 87 ? -15.294 29.042 44.075 1.00 39.51 87 ALA B CA 1
ATOM 2256 C C . ALA B 1 87 ? -15.190 30.468 43.571 1.00 42.04 87 ALA B C 1
ATOM 2257 O O . ALA B 1 87 ? -15.445 31.411 44.331 1.00 40.40 87 ALA B O 1
ATOM 2259 N N . ALA B 1 88 ? -14.754 30.625 42.325 1.00 36.53 88 ALA B N 1
ATOM 2260 C CA . ALA B 1 88 ? -14.602 31.970 41.807 1.00 35.91 88 ALA B CA 1
ATOM 2261 C C . ALA B 1 88 ? -15.918 32.663 41.557 1.00 37.90 88 ALA B C 1
ATOM 2262 O O . ALA B 1 88 ? -16.932 32.031 41.285 1.00 39.94 88 ALA B O 1
ATOM 2264 N N . LYS B 1 89 ? -15.835 33.979 41.623 1.00 32.95 89 LYS B N 1
ATOM 2265 C CA . LYS B 1 89 ? -16.935 34.899 41.463 1.00 33.47 89 LYS B CA 1
ATOM 2266 C C . LYS B 1 89 ? -16.792 35.656 40.153 1.00 40.06 89 LYS B C 1
ATOM 2267 O O . LYS B 1 89 ? -15.664 36.003 39.794 1.00 36.57 89 LYS B O 1
ATOM 2273 N N . PHE B 1 90 ? -17.928 35.998 39.533 1.00 42.63 90 PHE B N 1
ATOM 2274 C CA . PHE B 1 90 ? -18.021 36.776 38.304 1.00 45.39 90 PHE B CA 1
ATOM 2275 C C . PHE B 1 90 ? -17.113 37.961 38.334 1.00 40.41 90 PHE B C 1
ATOM 2276 O O . PHE B 1 90 ? -16.560 38.407 37.331 1.00 37.70 90 PHE B O 1
ATOM 2284 N N . SER B 1 91 ? -17.086 38.552 39.507 1.00 33.14 91 SER B N 1
ATOM 2285 C CA . SER B 1 91 ? -16.329 39.754 39.674 1.00 32.31 91 SER B CA 1
ATOM 2286 C C . SER B 1 91 ? -14.899 39.439 39.954 1.00 33.34 91 SER B C 1
ATOM 2287 O O . SER B 1 91 ? -14.100 40.350 40.033 1.00 36.28 91 SER B O 1
ATOM 2290 N N . ASP B 1 92 ? -14.567 38.180 40.152 1.00 28.80 92 ASP B N 1
ATOM 2291 C CA . ASP B 1 92 ? -13.179 37.895 40.443 1.00 28.89 92 ASP B CA 1
ATOM 2292 C C . ASP B 1 92 ? -12.332 38.122 39.216 1.00 35.53 92 ASP B C 1
ATOM 2293 O O . ASP B 1 92 ? -12.731 37.709 38.129 1.00 33.79 92 ASP B O 1
ATOM 2298 N N . GLU B 1 93 ? -11.145 38.681 39.410 1.00 33.56 93 GLU B N 1
ATOM 2299 C CA . GLU B 1 93 ? -10.206 38.818 38.325 1.00 34.48 93 GLU B CA 1
ATOM 2300 C C . GLU B 1 93 ? -9.793 37.414 37.952 1.00 39.38 93 GLU B C 1
ATOM 2301 O O . GLU B 1 93 ? -9.584 36.628 38.858 1.00 39.52 93 GLU B O 1
ATOM 2307 N N . ILE B 1 94 ? -9.678 37.108 36.659 1.00 36.96 94 ILE B N 1
ATOM 2308 C CA . ILE B 1 94 ? -9.254 35.795 36.204 1.00 36.45 94 ILE B CA 1
ATOM 2309 C C . ILE B 1 94 ? -7.806 35.590 36.595 1.00 44.14 94 ILE B C 1
ATOM 2310 O O . ILE B 1 94 ? -6.984 36.451 36.298 1.00 41.76 94 ILE B O 1
ATOM 2315 N N . GLY B 1 95 ? -7.526 34.492 37.304 1.00 47.53 95 GLY B N 1
ATOM 2316 C CA . GLY B 1 95 ? -6.206 34.163 37.827 1.00 50.37 95 GLY B CA 1
ATOM 2317 C C . GLY B 1 95 ? -6.062 32.685 38.213 1.00 59.77 95 GLY B C 1
ATOM 2318 O O . GLY B 1 95 ? -6.957 31.882 37.921 1.00 60.93 95 GLY B O 1
ATOM 2319 N N . GLY B 1 96 ? -4.925 32.318 38.848 1.00 56.06 96 GLY B N 1
ATOM 2320 C CA . GLY B 1 96 ? -4.649 30.948 39.276 1.00 55.75 96 GLY B CA 1
ATOM 2321 C C . GLY B 1 96 ? -4.505 29.978 38.107 1.00 64.03 96 GLY B C 1
ATOM 2322 O O . GLY B 1 96 ? -3.983 30.299 37.048 1.00 66.08 96 GLY B O 1
ATOM 2323 N N . HIS B 1 97 ? -4.958 28.761 38.294 1.00 61.32 97 HIS B N 1
ATOM 2324 C CA . HIS B 1 97 ? -4.914 27.750 37.259 1.00 62.29 97 HIS B CA 1
ATOM 2325 C C . HIS B 1 97 ? -6.204 27.045 37.507 1.00 66.50 97 HIS B C 1
ATOM 2326 O O . HIS B 1 97 ? -6.405 26.407 38.537 1.00 66.68 97 HIS B O 1
ATOM 2333 N N . LEU B 1 98 ? -7.130 27.320 36.631 1.00 64.21 98 LEU B N 1
ATOM 2334 C CA . LEU B 1 98 ? -8.452 26.804 36.818 1.00 65.23 98 LEU B CA 1
ATOM 2335 C C . LEU B 1 98 ? -8.557 25.300 37.052 1.00 66.31 98 LEU B C 1
ATOM 2336 O O . LEU B 1 98 ? -8.206 24.482 36.192 1.00 68.31 98 LEU B O 1
ATOM 2341 N N . MET B 1 99 ? -8.994 24.984 38.279 1.00 56.23 99 MET B N 1
ATOM 2342 C CA . MET B 1 99 ? -9.234 23.641 38.775 1.00 52.45 99 MET B CA 1
ATOM 2343 C C . MET B 1 99 ? -10.713 23.496 39.066 1.00 50.98 99 MET B C 1
ATOM 2344 O O . MET B 1 99 ? -11.390 24.459 39.406 1.00 51.24 99 MET B O 1
ATOM 2349 N N . SER B 1 100 ? -11.228 22.297 38.927 1.00 44.48 100 SER B N 1
ATOM 2350 C CA . SER B 1 100 ? -12.653 22.069 39.105 1.00 44.88 100 SER B CA 1
ATOM 2351 C C . SER B 1 100 ? -13.102 21.576 40.478 1.00 46.28 100 SER B C 1
ATOM 2352 O O . SER B 1 100 ? -14.297 21.363 40.722 1.00 44.59 100 SER B O 1
ATOM 2355 N N . GLY B 1 101 ? -12.133 21.303 41.344 1.00 42.14 101 GLY B N 1
ATOM 2356 C CA . GLY B 1 101 ? -12.419 20.799 42.668 1.00 40.74 101 GLY B CA 1
ATOM 2357 C C . GLY B 1 101 ? -12.820 19.341 42.619 1.00 44.42 101 GLY B C 1
ATOM 2358 O O . GLY B 1 101 ? -13.571 18.857 43.452 1.00 42.48 101 GLY B O 1
ATOM 2359 N N . HIS B 1 102 ? -12.301 18.641 41.630 1.00 45.36 102 HIS B N 1
ATOM 2360 C CA . HIS B 1 102 ? -12.566 17.233 41.489 1.00 47.98 102 HIS B CA 1
ATOM 2361 C C . HIS B 1 102 ? -11.277 16.448 41.652 1.00 49.19 102 HIS B C 1
ATOM 2362 O O . HIS B 1 102 ? -10.297 16.686 40.954 1.00 49.74 102 HIS B O 1
ATOM 2369 N N . ILE B 1 103 ? -11.271 15.560 42.645 1.00 43.75 103 ILE B N 1
ATOM 2370 C CA . ILE B 1 103 ? -10.122 14.756 43.040 1.00 41.55 103 ILE B CA 1
ATOM 2371 C C . ILE B 1 103 ? -10.178 13.384 42.405 1.00 45.27 103 ILE B C 1
ATOM 2372 O O . ILE B 1 103 ? -11.133 12.637 42.612 1.00 41.18 103 ILE B O 1
ATOM 2377 N N . MET B 1 104 ? -9.139 13.086 41.623 1.00 48.19 104 MET B N 1
ATOM 2378 C CA . MET B 1 104 ? -9.036 11.844 40.872 1.00 51.54 104 MET B CA 1
ATOM 2379 C C . MET B 1 104 ? -8.393 10.714 41.660 1.00 49.90 104 MET B C 1
ATOM 2380 O O . MET B 1 104 ? -8.708 9.536 41.476 1.00 48.02 104 MET B O 1
ATOM 2385 N N . THR B 1 105 ? -7.490 11.105 42.558 1.00 42.78 105 THR B N 1
ATOM 2386 C CA . THR B 1 105 ? -6.788 10.164 43.398 1.00 39.79 105 THR B CA 1
ATOM 2387 C C . THR B 1 105 ? -6.096 10.911 44.522 1.00 37.79 105 THR B C 1
ATOM 2388 O O . THR B 1 105 ? -6.237 12.136 44.629 1.00 36.29 105 THR B O 1
ATOM 2392 N N . THR B 1 106 ? -5.368 10.150 45.349 1.00 31.83 106 THR B N 1
ATOM 2393 C CA . THR B 1 106 ? -4.565 10.713 46.421 1.00 31.84 106 THR B CA 1
ATOM 2394 C C . THR B 1 106 ? -3.146 10.185 46.308 1.00 36.40 106 THR B C 1
ATOM 2395 O O . THR B 1 106 ? -2.882 9.249 45.547 1.00 37.26 106 THR B O 1
ATOM 2399 N N . ALA B 1 107 ? -2.250 10.791 47.076 1.00 33.94 107 ALA B N 1
ATOM 2400 C CA . ALA B 1 107 ? -0.841 10.406 47.134 1.00 35.79 107 ALA B CA 1
ATOM 2401 C C . ALA B 1 107 ? -0.289 10.530 48.565 1.00 40.05 107 ALA B C 1
ATOM 2402 O O . ALA B 1 107 ? -0.756 11.352 49.355 1.00 37.37 107 ALA B O 1
ATOM 2404 N N . GLU B 1 108 ? 0.714 9.710 48.893 1.00 40.17 108 GLU B N 1
ATOM 2405 C CA . GLU B 1 108 ? 1.362 9.711 50.202 1.00 41.44 108 GLU B CA 1
ATOM 2406 C C . GLU B 1 108 ? 2.695 10.430 50.165 1.00 41.69 108 GLU B C 1
ATOM 2407 O O . GLU B 1 108 ? 3.548 10.173 49.299 1.00 39.48 108 GLU B O 1
ATOM 2413 N N . VAL B 1 109 ? 2.922 11.252 51.182 1.00 36.30 109 VAL B N 1
ATOM 2414 C CA . VAL B 1 109 ? 4.200 11.905 51.242 1.00 35.55 109 VAL B CA 1
ATOM 2415 C C . VAL B 1 109 ? 5.222 10.822 51.476 1.00 45.60 109 VAL B C 1
ATOM 2416 O O . VAL B 1 109 ? 5.031 10.050 52.417 1.00 47.59 109 VAL B O 1
ATOM 2420 N N . ALA B 1 110 ? 6.237 10.709 50.603 1.00 41.69 110 ALA B N 1
ATOM 2421 C CA . ALA B 1 110 ? 7.209 9.640 50.751 1.00 41.79 110 ALA B CA 1
ATOM 2422 C C . ALA B 1 110 ? 8.612 10.061 51.167 1.00 43.96 110 ALA B C 1
ATOM 2423 O O . ALA B 1 110 ? 9.431 9.214 51.517 1.00 43.98 110 ALA B O 1
ATOM 2425 N N . LYS B 1 111 ? 8.875 11.362 51.156 1.00 38.61 111 LYS B N 1
ATOM 2426 C CA . LYS B 1 111 ? 10.191 11.843 51.538 1.00 38.74 111 LYS B CA 1
ATOM 2427 C C . LYS B 1 111 ? 10.153 13.342 51.640 1.00 43.97 111 LYS B C 1
ATOM 2428 O O . LYS B 1 111 ? 9.439 13.942 50.863 1.00 44.24 111 LYS B O 1
ATOM 2434 N N . ILE B 1 112 ? 10.857 13.930 52.592 1.00 40.08 112 ILE B N 1
ATOM 2435 C CA . ILE B 1 112 ? 10.830 15.362 52.722 1.00 38.25 112 ILE B CA 1
ATOM 2436 C C . ILE B 1 112 ? 12.228 15.859 52.926 1.00 49.41 112 ILE B C 1
ATOM 2437 O O . ILE B 1 112 ? 12.923 15.342 53.789 1.00 40.71 112 ILE B O 1
ATOM 2442 N N . LEU B 1 113 ? 12.632 16.860 52.159 1.00 48.88 113 LEU B N 1
ATOM 2443 C CA . LEU B 1 113 ? 13.957 17.421 52.249 1.00 32.82 113 LEU B CA 1
ATOM 2444 C C . LEU B 1 113 ? 13.913 18.937 52.385 1.00 100.00 113 LEU B C 1
ATOM 2445 O O . LEU B 1 113 ? 13.287 19.658 51.561 1.00 64.14 113 LEU B O 1
ATOM 2450 N N . ARG B 1 119 ? 11.770 23.565 50.283 1.00 41.69 119 ARG B N 1
ATOM 2451 C CA . ARG B 1 119 ? 11.169 22.282 50.586 1.00 43.86 119 ARG B CA 1
ATOM 2452 C C . ARG B 1 119 ? 10.752 21.368 49.405 1.00 50.37 119 ARG B C 1
ATOM 2453 O O . ARG B 1 119 ? 9.965 21.773 48.549 1.00 54.45 119 ARG B O 1
ATOM 2461 N N . GLN B 1 120 ? 11.368 20.197 49.304 1.00 42.61 120 GLN B N 1
ATOM 2462 C CA . GLN B 1 120 ? 11.083 19.314 48.201 1.00 41.69 120 GLN B CA 1
ATOM 2463 C C . GLN B 1 120 ? 10.404 18.070 48.742 1.00 49.56 120 GLN B C 1
ATOM 2464 O O . GLN B 1 120 ? 11.011 17.257 49.448 1.00 52.02 120 GLN B O 1
ATOM 2470 N N . ILE B 1 121 ? 9.125 17.920 48.414 1.00 41.85 121 ILE B N 1
ATOM 2471 C CA . ILE B 1 121 ? 8.360 16.763 48.836 1.00 39.77 121 ILE B CA 1
ATOM 2472 C C . ILE B 1 121 ? 8.155 15.752 47.720 1.00 44.38 121 ILE B C 1
ATOM 2473 O O . ILE B 1 121 ? 7.701 16.087 46.630 1.00 46.05 121 ILE B O 1
ATOM 2478 N N . TRP B 1 122 ? 8.381 14.498 48.042 1.00 40.60 122 TRP B N 1
ATOM 2479 C CA . TRP B 1 122 ? 8.154 13.405 47.120 1.00 41.32 122 TRP B CA 1
ATOM 2480 C C . TRP B 1 122 ? 6.824 12.716 47.427 1.00 44.43 122 TRP B C 1
ATOM 2481 O O . TRP B 1 122 ? 6.476 12.520 48.593 1.00 45.03 122 TRP B O 1
ATOM 2492 N N . PHE B 1 123 ? 6.067 12.322 46.399 1.00 36.49 123 PHE B N 1
ATOM 2493 C CA . PHE B 1 123 ? 4.790 11.673 46.667 1.00 32.88 123 PHE B CA 1
ATOM 2494 C C . PHE B 1 123 ? 4.651 10.342 45.965 1.00 36.71 123 PHE B C 1
ATOM 2495 O O . PHE B 1 123 ? 5.316 10.089 44.984 1.00 37.39 123 PHE B O 1
ATOM 2503 N N . LYS B 1 124 ? 3.735 9.523 46.458 1.00 35.22 124 LYS B N 1
ATOM 2504 C CA . LYS B 1 124 ? 3.416 8.213 45.926 1.00 35.82 124 LYS B CA 1
ATOM 2505 C C . LYS B 1 124 ? 1.926 8.191 45.613 1.00 45.04 124 LYS B C 1
ATOM 2506 O O . LYS B 1 124 ? 1.096 8.301 46.503 1.00 46.83 124 LYS B O 1
ATOM 2512 N N . VAL B 1 125 ? 1.581 8.096 44.337 1.00 45.40 125 VAL B N 1
ATOM 2513 C CA . VAL B 1 125 ? 0.198 8.117 43.889 1.00 45.99 125 VAL B CA 1
ATOM 2514 C C . VAL B 1 125 ? -0.531 6.829 44.202 1.00 47.16 125 VAL B C 1
ATOM 2515 O O . VAL B 1 125 ? 0.000 5.731 44.031 1.00 44.44 125 VAL B O 1
ATOM 2519 N N . GLN B 1 126 ? -1.787 6.983 44.600 1.00 44.83 126 GLN B N 1
ATOM 2520 C CA . GLN B 1 126 ? -2.621 5.852 44.901 1.00 44.95 126 GLN B CA 1
ATOM 2521 C C . GLN B 1 126 ? -2.966 5.098 43.622 1.00 52.18 126 GLN B C 1
ATOM 2522 O O . GLN B 1 126 ? -2.664 3.911 43.467 1.00 52.70 126 GLN B O 1
ATOM 2528 N N . ASP B 1 127 ? -3.562 5.810 42.669 1.00 49.44 127 ASP B N 1
ATOM 2529 C CA . ASP B 1 127 ? -3.873 5.190 41.400 1.00 50.27 127 ASP B CA 1
ATOM 2530 C C . ASP B 1 127 ? -2.788 5.570 40.411 1.00 52.65 127 ASP B C 1
ATOM 2531 O O . ASP B 1 127 ? -2.793 6.654 39.849 1.00 53.39 127 ASP B O 1
ATOM 2536 N N . SER B 1 128 ? -1.813 4.684 40.288 1.00 47.34 128 SER B N 1
ATOM 2537 C CA . SER B 1 128 ? -0.614 4.851 39.489 1.00 47.41 128 SER B CA 1
ATOM 2538 C C . SER B 1 128 ? -0.771 4.881 37.968 1.00 47.47 128 SER B C 1
ATOM 2539 O O . SER B 1 128 ? 0.188 5.166 37.240 1.00 44.52 128 SER B O 1
ATOM 2542 N N . GLN B 1 129 ? -1.948 4.517 37.473 1.00 42.38 129 GLN B N 1
ATOM 2543 C CA . GLN B 1 129 ? -2.157 4.572 36.044 1.00 42.05 129 GLN B CA 1
ATOM 2544 C C . GLN B 1 129 ? -2.214 6.032 35.631 1.00 45.57 129 GLN B C 1
ATOM 2545 O O . GLN B 1 129 ? -2.007 6.405 34.484 1.00 46.92 129 GLN B O 1
ATOM 2551 N N . LEU B 1 130 ? -2.430 6.870 36.629 1.00 39.48 130 LEU B N 1
ATOM 2552 C CA . LEU B 1 130 ? -2.522 8.302 36.456 1.00 39.09 130 LEU B CA 1
ATOM 2553 C C . LEU B 1 130 ? -1.163 8.981 36.298 1.00 39.65 130 LEU B C 1
ATOM 2554 O O . LEU B 1 130 ? -1.128 10.176 36.008 1.00 40.91 130 LEU B O 1
ATOM 2559 N N . MET B 1 131 ? -0.054 8.268 36.514 1.00 32.35 131 MET B N 1
ATOM 2560 C CA . MET B 1 131 ? 1.251 8.903 36.381 1.00 32.87 131 MET B CA 1
ATOM 2561 C C . MET B 1 131 ? 1.500 9.471 34.989 1.00 38.31 131 MET B C 1
ATOM 2562 O O . MET B 1 131 ? 2.393 10.304 34.777 1.00 38.10 131 MET B O 1
ATOM 2567 N N . LYS B 1 132 ? 0.726 8.996 34.014 1.00 34.71 132 LYS B N 1
ATOM 2568 C CA . LYS B 1 132 ? 0.939 9.504 32.672 1.00 34.72 132 LYS B CA 1
ATOM 2569 C C . LYS B 1 132 ? 0.447 10.918 32.503 1.00 35.71 132 LYS B C 1
ATOM 2570 O O . LYS B 1 132 ? 0.756 11.556 31.524 1.00 35.94 132 LYS B O 1
ATOM 2576 N N . TYR B 1 133 ? -0.306 11.403 33.477 1.00 30.61 133 TYR B N 1
ATOM 2577 C CA . TYR B 1 133 ? -0.782 12.766 33.457 1.00 30.10 133 TYR B CA 1
ATOM 2578 C C . TYR B 1 133 ? 0.015 13.644 34.394 1.00 33.69 133 TYR B C 1
ATOM 2579 O O . TYR B 1 133 ? -0.313 14.819 34.583 1.00 33.65 133 TYR B O 1
ATOM 2588 N N . ILE B 1 134 ? 1.029 13.053 35.014 1.00 30.07 134 ILE B N 1
ATOM 2589 C CA . ILE B 1 134 ? 1.878 13.775 35.949 1.00 29.62 134 ILE B CA 1
ATOM 2590 C C . ILE B 1 134 ? 3.241 13.926 35.299 1.00 33.61 134 ILE B C 1
ATOM 2591 O O . ILE B 1 134 ? 3.986 12.955 35.198 1.00 34.32 134 ILE B O 1
ATOM 2596 N N . LEU B 1 135 ? 3.506 15.124 34.778 1.00 30.76 135 LEU B N 1
ATOM 2597 C CA . LEU B 1 135 ? 4.713 15.395 34.004 1.00 31.02 135 LEU B CA 1
ATOM 2598 C C . LEU B 1 135 ? 5.635 16.447 34.572 1.00 36.27 135 LEU B C 1
ATOM 2599 O O . LEU B 1 135 ? 5.218 17.487 35.077 1.00 32.92 135 LEU B O 1
ATOM 2604 N N . TYR B 1 136 ? 6.923 16.179 34.418 1.00 40.67 136 TYR B N 1
ATOM 2605 C CA . TYR B 1 136 ? 7.920 17.115 34.870 1.00 46.08 136 TYR B CA 1
ATOM 2606 C C . TYR B 1 136 ? 7.712 18.465 34.194 1.00 48.66 136 TYR B C 1
ATOM 2607 O O . TYR B 1 136 ? 7.552 18.577 32.979 1.00 49.60 136 TYR B O 1
ATOM 2616 N N . LYS B 1 137 ? 7.711 19.501 35.018 1.00 40.93 137 LYS B N 1
ATOM 2617 C CA . LYS B 1 137 ? 7.488 20.856 34.583 1.00 39.13 137 LYS B CA 1
ATOM 2618 C C . LYS B 1 137 ? 6.030 21.158 34.346 1.00 41.62 137 LYS B C 1
ATOM 2619 O O . LYS B 1 137 ? 5.729 22.304 34.046 1.00 43.23 137 LYS B O 1
ATOM 2625 N N . GLY B 1 138 ? 5.138 20.165 34.479 1.00 35.00 138 GLY B N 1
ATOM 2626 C CA . GLY B 1 138 ? 3.706 20.379 34.259 1.00 33.13 138 GLY B CA 1
ATOM 2627 C C . GLY B 1 138 ? 2.966 20.845 35.506 1.00 34.77 138 GLY B C 1
ATOM 2628 O O . GLY B 1 138 ? 3.574 21.222 36.490 1.00 30.79 138 GLY B O 1
ATOM 2629 N N . PHE B 1 139 ? 1.643 20.842 35.482 1.00 37.75 139 PHE B N 1
ATOM 2630 C CA . PHE B 1 139 ? 0.905 21.247 36.658 1.00 41.80 139 PHE B CA 1
ATOM 2631 C C . PHE B 1 139 ? 0.183 20.081 37.301 1.00 38.40 139 PHE B C 1
ATOM 2632 O O . PHE B 1 139 ? -0.195 19.103 36.667 1.00 36.19 139 PHE B O 1
ATOM 2640 N N . ILE B 1 140 ? -0.002 20.231 38.595 1.00 32.39 140 ILE B N 1
ATOM 2641 C CA . ILE B 1 140 ? -0.675 19.260 39.417 1.00 30.13 140 ILE B CA 1
ATOM 2642 C C . ILE B 1 140 ? -1.401 19.976 40.554 1.00 35.41 140 ILE B C 1
ATOM 2643 O O . ILE B 1 140 ? -0.995 21.075 40.955 1.00 35.20 140 ILE B O 1
ATOM 2648 N N . GLY B 1 141 ? -2.513 19.395 41.022 1.00 31.69 141 GLY B N 1
ATOM 2649 C CA . GLY B 1 141 ? -3.302 19.980 42.110 1.00 30.82 141 GLY B CA 1
ATOM 2650 C C . GLY B 1 141 ? -3.157 19.164 43.380 1.00 31.72 141 GLY B C 1
ATOM 2651 O O . GLY B 1 141 ? -3.503 17.998 43.390 1.00 29.59 141 GLY B O 1
ATOM 2652 N N . ILE B 1 142 ? -2.607 19.757 44.434 1.00 30.66 142 ILE B N 1
ATOM 2653 C CA . ILE B 1 142 ? -2.386 19.014 45.667 1.00 30.49 142 ILE B CA 1
ATOM 2654 C C . ILE B 1 142 ? -3.137 19.636 46.820 1.00 32.36 142 ILE B C 1
ATOM 2655 O O . ILE B 1 142 ? -2.818 20.749 47.239 1.00 29.74 142 ILE B O 1
ATOM 2660 N N . ASP B 1 143 ? -4.126 18.898 47.313 1.00 29.21 143 ASP B N 1
ATOM 2661 C CA . ASP B 1 143 ? -4.959 19.416 48.362 1.00 29.24 143 ASP B CA 1
ATOM 2662 C C . ASP B 1 143 ? -5.461 20.806 48.007 1.00 34.45 143 ASP B C 1
ATOM 2663 O O . ASP B 1 143 ? -5.467 21.728 48.830 1.00 35.90 143 ASP B O 1
ATOM 2668 N N . GLY B 1 144 ? -5.822 20.938 46.729 1.00 28.69 144 GLY B N 1
ATOM 2669 C CA . GLY B 1 144 ? -6.369 22.161 46.201 1.00 29.55 144 GLY B CA 1
ATOM 2670 C C . GLY B 1 144 ? -5.339 23.212 45.868 1.00 36.35 144 GLY B C 1
ATOM 2671 O O . GLY B 1 144 ? -5.690 24.363 45.621 1.00 36.41 144 GLY B O 1
ATOM 2672 N N . ILE B 1 145 ? -4.076 22.812 45.838 1.00 33.96 145 ILE B N 1
ATOM 2673 C CA . ILE B 1 145 ? -3.027 23.756 45.542 1.00 32.57 145 ILE B CA 1
ATOM 2674 C C . ILE B 1 145 ? -2.513 23.543 44.143 1.00 37.43 145 ILE B C 1
ATOM 2675 O O . ILE B 1 145 ? -2.210 22.413 43.767 1.00 37.53 145 ILE B O 1
ATOM 2680 N N . SER B 1 146 ? -2.433 24.636 43.405 1.00 35.91 146 SER B N 1
ATOM 2681 C CA . SER B 1 146 ? -1.898 24.640 42.069 1.00 38.81 146 SER B CA 1
ATOM 2682 C C . SER B 1 146 ? -0.370 24.657 42.124 1.00 44.95 146 SER B C 1
ATOM 2683 O O . SER B 1 146 ? 0.272 25.598 42.589 1.00 47.65 146 SER B O 1
ATOM 2686 N N . LEU B 1 147 ? 0.222 23.543 41.740 1.00 37.18 147 LEU B N 1
ATOM 2687 C CA . LEU B 1 147 ? 1.660 23.472 41.791 1.00 36.01 147 LEU B CA 1
ATOM 2688 C C . LEU B 1 147 ? 2.257 23.011 40.471 1.00 43.35 147 LEU B C 1
ATOM 2689 O O . LEU B 1 147 ? 1.575 22.584 39.528 1.00 42.24 147 LEU B O 1
ATOM 2694 N N . THR B 1 148 ? 3.588 23.018 40.498 1.00 40.69 148 THR B N 1
ATOM 2695 C CA . THR B 1 148 ? 4.378 22.585 39.378 1.00 39.61 148 THR B CA 1
ATOM 2696 C C . THR B 1 148 ? 5.136 21.342 39.760 1.00 37.41 148 THR B C 1
ATOM 2697 O O . THR B 1 148 ? 5.766 21.333 40.821 1.00 37.32 148 THR B O 1
ATOM 2701 N N . VAL B 1 149 ? 5.013 20.328 38.897 1.00 30.39 149 VAL B N 1
ATOM 2702 C CA . VAL B 1 149 ? 5.679 19.056 39.074 1.00 30.52 149 VAL B CA 1
ATOM 2703 C C . VAL B 1 149 ? 7.193 19.185 38.939 1.00 43.25 149 VAL B C 1
ATOM 2704 O O . VAL B 1 149 ? 7.708 19.722 37.952 1.00 45.44 149 VAL B O 1
ATOM 2708 N N . GLY B 1 150 ? 7.916 18.732 39.960 1.00 39.63 150 GLY B N 1
ATOM 2709 C CA . GLY B 1 150 ? 9.357 18.725 39.901 1.00 38.54 150 GLY B CA 1
ATOM 2710 C C . GLY B 1 150 ? 9.720 17.380 39.304 1.00 44.20 150 GLY B C 1
ATOM 2711 O O . GLY B 1 150 ? 8.965 16.828 38.501 1.00 44.09 150 GLY B O 1
ATOM 2712 N N . GLU B 1 151 ? 10.843 16.823 39.721 1.00 43.14 151 GLU B N 1
ATOM 2713 C CA . GLU B 1 151 ? 11.307 15.538 39.220 1.00 44.21 151 GLU B CA 1
ATOM 2714 C C . GLU B 1 151 ? 10.289 14.419 39.381 1.00 46.76 151 GLU B C 1
ATOM 2715 O O . GLU B 1 151 ? 9.531 14.364 40.361 1.00 47.83 151 GLU B O 1
ATOM 2721 N N . VAL B 1 152 ? 10.348 13.492 38.425 1.00 40.10 152 VAL B N 1
ATOM 2722 C CA . VAL B 1 152 ? 9.451 12.349 38.368 1.00 39.90 152 VAL B CA 1
ATOM 2723 C C . VAL B 1 152 ? 10.128 11.014 38.066 1.00 47.49 152 VAL B C 1
ATOM 2724 O O . VAL B 1 152 ? 11.102 10.952 37.330 1.00 50.90 152 VAL B O 1
ATOM 2728 N N . THR B 1 153 ? 9.595 9.956 38.662 1.00 45.14 153 THR B N 1
ATOM 2729 C CA . THR B 1 153 ? 9.980 8.578 38.463 1.00 45.99 153 THR B CA 1
ATOM 2730 C C . THR B 1 153 ? 8.683 7.916 38.055 1.00 54.43 153 THR B C 1
ATOM 2731 O O . THR B 1 153 ? 7.619 8.504 38.176 1.00 52.86 153 THR B O 1
ATOM 2735 N N . PRO B 1 154 ? 8.727 6.701 37.567 1.00 55.63 154 PRO B N 1
ATOM 2736 C CA . PRO B 1 154 ? 7.508 6.056 37.114 1.00 55.91 154 PRO B CA 1
ATOM 2737 C C . PRO B 1 154 ? 6.631 5.689 38.275 1.00 57.78 154 PRO B C 1
ATOM 2738 O O . PRO B 1 154 ? 5.525 5.155 38.168 1.00 55.60 154 PRO B O 1
ATOM 2742 N N . THR B 1 155 ? 7.174 6.030 39.404 1.00 55.45 155 THR B N 1
ATOM 2743 C CA . THR B 1 155 ? 6.543 5.653 40.612 1.00 55.57 155 THR B CA 1
ATOM 2744 C C . THR B 1 155 ? 6.132 6.855 41.440 1.00 55.26 155 THR B C 1
ATOM 2745 O O . THR B 1 155 ? 5.031 6.901 42.012 1.00 55.21 155 THR B O 1
ATOM 2749 N N . ARG B 1 156 ? 7.018 7.841 41.451 1.00 44.73 156 ARG B N 1
ATOM 2750 C CA . ARG B 1 156 ? 6.797 8.968 42.304 1.00 43.08 156 ARG B CA 1
ATOM 2751 C C . ARG B 1 156 ? 7.159 10.282 41.664 1.00 44.99 156 ARG B C 1
ATOM 2752 O O . ARG B 1 156 ? 7.934 10.322 40.714 1.00 46.04 156 ARG B O 1
ATOM 2760 N N . PHE B 1 157 ? 6.616 11.350 42.246 1.00 35.75 157 PHE B N 1
ATOM 2761 C CA . PHE B 1 157 ? 6.892 12.695 41.807 1.00 33.24 157 PHE B CA 1
ATOM 2762 C C . PHE B 1 157 ? 7.101 13.628 42.973 1.00 37.68 157 PHE B C 1
ATOM 2763 O O . PHE B 1 157 ? 6.562 13.460 44.075 1.00 33.91 157 PHE B O 1
ATOM 2771 N N . CYS B 1 158 ? 7.878 14.652 42.682 1.00 37.94 158 CYS B N 1
ATOM 2772 C CA . CYS B 1 158 ? 8.167 15.608 43.707 1.00 38.47 158 CYS B CA 1
ATOM 2773 C C . CYS B 1 158 ? 7.721 17.010 43.345 1.00 41.95 158 CYS B C 1
ATOM 2774 O O . CYS B 1 158 ? 7.385 17.314 42.208 1.00 40.90 158 CYS B O 1
ATOM 2777 N N . VAL B 1 159 ? 7.711 17.851 44.362 1.00 38.29 159 VAL B N 1
ATOM 2778 C CA . VAL B 1 159 ? 7.388 19.233 44.210 1.00 38.95 159 VAL B CA 1
ATOM 2779 C C . VAL B 1 159 ? 8.298 20.045 45.102 1.00 44.13 159 VAL B C 1
ATOM 2780 O O . VAL B 1 159 ? 8.784 19.593 46.133 1.00 42.82 159 VAL B O 1
ATOM 2784 N N . HIS B 1 160 ? 8.574 21.246 44.658 1.00 45.12 160 HIS B N 1
ATOM 2785 C CA . HIS B 1 160 ? 9.411 22.109 45.441 1.00 49.18 160 HIS B CA 1
ATOM 2786 C C . HIS B 1 160 ? 8.564 23.257 45.937 1.00 57.23 160 HIS B C 1
ATOM 2787 O O . HIS B 1 160 ? 7.941 23.969 45.142 1.00 57.66 160 HIS B O 1
ATOM 2794 N N . LEU B 1 161 ? 8.528 23.381 47.257 1.00 55.15 161 LEU B N 1
ATOM 2795 C CA . LEU B 1 161 ? 7.667 24.343 47.922 1.00 54.51 161 LEU B CA 1
ATOM 2796 C C . LEU B 1 161 ? 8.354 25.599 48.442 1.00 62.62 161 LEU B C 1
ATOM 2797 O O . LEU B 1 161 ? 9.363 25.488 49.134 1.00 63.04 161 LEU B O 1
ATOM 2802 N N . ILE B 1 162 ? 7.787 26.784 48.114 1.00 61.67 162 ILE B N 1
ATOM 2803 C CA . ILE B 1 162 ? 8.259 28.084 48.595 1.00 62.74 162 ILE B CA 1
ATOM 2804 C C . ILE B 1 162 ? 7.707 28.342 49.987 1.00 70.00 162 ILE B C 1
ATOM 2805 O O . ILE B 1 162 ? 6.613 27.896 50.337 1.00 68.28 162 ILE B O 1
ATOM 2810 N N . PRO B 1 163 ? 8.469 29.077 50.790 1.00 71.73 163 PRO B N 1
ATOM 2811 C CA . PRO B 1 163 ? 8.059 29.345 52.155 1.00 71.82 163 PRO B CA 1
ATOM 2812 C C . PRO B 1 163 ? 6.724 30.048 52.356 1.00 72.89 163 PRO B C 1
ATOM 2813 O O . PRO B 1 163 ? 6.104 29.938 53.410 1.00 72.48 163 PRO B O 1
ATOM 2817 N N . GLU B 1 164 ? 6.234 30.750 51.357 1.00 67.38 164 GLU B N 1
ATOM 2818 C CA . GLU B 1 164 ? 4.942 31.362 51.557 1.00 67.53 164 GLU B CA 1
ATOM 2819 C C . GLU B 1 164 ? 3.873 30.289 51.665 1.00 71.03 164 GLU B C 1
ATOM 2820 O O . GLU B 1 164 ? 3.231 30.128 52.705 1.00 71.22 164 GLU B O 1
ATOM 2826 N N . THR B 1 165 ? 3.709 29.578 50.549 1.00 66.03 165 THR B N 1
ATOM 2827 C CA . THR B 1 165 ? 2.795 28.465 50.388 1.00 64.51 165 THR B CA 1
ATOM 2828 C C . THR B 1 165 ? 2.776 27.639 51.630 1.00 65.18 165 THR B C 1
ATOM 2829 O O . THR B 1 165 ? 1.746 27.224 52.139 1.00 65.83 165 THR B O 1
ATOM 2833 N N . LEU B 1 166 ? 4.000 27.334 51.997 1.00 60.43 166 LEU B N 1
ATOM 2834 C CA . LEU B 1 166 ? 4.305 26.539 53.152 1.00 60.80 166 LEU B CA 1
ATOM 2835 C C . LEU B 1 166 ? 3.608 27.074 54.380 1.00 66.67 166 LEU B C 1
ATOM 2836 O O . LEU B 1 166 ? 3.317 26.312 55.300 1.00 66.30 166 LEU B O 1
ATOM 2841 N N . GLU B 1 167 ? 3.304 28.373 54.354 1.00 63.42 167 GLU B N 1
ATOM 2842 C CA . GLU B 1 167 ? 2.627 28.998 55.474 1.00 63.62 167 GLU B CA 1
ATOM 2843 C C . GLU B 1 167 ? 1.337 29.724 55.120 1.00 63.75 167 GLU B C 1
ATOM 2844 O O . GLU B 1 167 ? 0.851 30.625 55.798 1.00 64.32 167 GLU B O 1
ATOM 2850 N N . ARG B 1 168 ? 0.744 29.278 54.046 1.00 57.39 168 ARG B N 1
ATOM 2851 C CA . ARG B 1 168 ? -0.526 29.791 53.614 1.00 55.58 168 ARG B CA 1
ATOM 2852 C C . ARG B 1 168 ? -1.454 28.590 53.586 1.00 53.71 168 ARG B C 1
ATOM 2853 O O . ARG B 1 168 ? -2.675 28.693 53.703 1.00 56.73 168 ARG B O 1
ATOM 2861 N N . THR B 1 169 ? -0.831 27.426 53.443 1.00 41.32 169 THR B N 1
ATOM 2862 C CA . THR B 1 169 ? -1.549 26.181 53.357 1.00 38.70 169 THR B CA 1
ATOM 2863 C C . THR B 1 169 ? -1.068 25.223 54.402 1.00 41.39 169 THR B C 1
ATOM 2864 O O . THR B 1 169 ? -0.113 25.499 55.106 1.00 43.73 169 THR B O 1
ATOM 2868 N N . THR B 1 170 ? -1.680 24.052 54.420 1.00 34.75 170 THR B N 1
ATOM 2869 C CA . THR B 1 170 ? -1.289 23.026 55.356 1.00 33.50 170 THR B CA 1
ATOM 2870 C C . THR B 1 170 ? -0.221 22.127 54.747 1.00 35.97 170 THR B C 1
ATOM 2871 O O . THR B 1 170 ? 0.220 21.119 55.315 1.00 33.24 170 THR B O 1
ATOM 2875 N N . LEU B 1 171 ? 0.188 22.485 53.540 1.00 34.39 171 LEU B N 1
ATOM 2876 C CA . LEU B 1 171 ? 1.138 21.652 52.849 1.00 35.87 171 LEU B CA 1
ATOM 2877 C C . LEU B 1 171 ? 2.428 21.519 53.617 1.00 44.05 171 LEU B C 1
ATOM 2878 O O . LEU B 1 171 ? 2.938 20.425 53.842 1.00 42.54 171 LEU B O 1
ATOM 2883 N N . GLY B 1 172 ? 2.948 22.651 54.056 1.00 45.44 172 GLY B N 1
ATOM 2884 C CA . GLY B 1 172 ? 4.182 22.602 54.816 1.00 47.17 172 GLY B CA 1
ATOM 2885 C C . GLY B 1 172 ? 4.084 21.802 56.111 1.00 52.59 172 GLY B C 1
ATOM 2886 O O . GLY B 1 172 ? 5.087 21.361 56.653 1.00 53.16 172 GLY B O 1
ATOM 2887 N N . LYS B 1 173 ? 2.882 21.659 56.655 1.00 49.14 173 LYS B N 1
ATOM 2888 C CA . LYS B 1 173 ? 2.698 20.962 57.915 1.00 48.13 173 LYS B CA 1
ATOM 2889 C C . LYS B 1 173 ? 2.537 19.466 57.717 1.00 47.29 173 LYS B C 1
ATOM 2890 O O . LYS B 1 173 ? 2.364 18.708 58.667 1.00 46.21 173 LYS B O 1
ATOM 2896 N N . LYS B 1 174 ? 2.605 19.014 56.472 1.00 43.32 174 LYS B N 1
ATOM 2897 C CA . LYS B 1 174 ? 2.412 17.594 56.238 1.00 42.29 174 LYS B CA 1
ATOM 2898 C C . LYS B 1 174 ? 3.618 16.769 56.563 1.00 45.01 174 LYS B C 1
ATOM 2899 O O . LYS B 1 174 ? 4.732 17.175 56.285 1.00 44.40 174 LYS B O 1
ATOM 2905 N N . LYS B 1 175 ? 3.351 15.615 57.141 1.00 42.98 175 LYS B N 1
ATOM 2906 C CA . LYS B 1 175 ? 4.402 14.704 57.532 1.00 44.15 175 LYS B CA 1
ATOM 2907 C C . LYS B 1 175 ? 4.425 13.460 56.674 1.00 47.21 175 LYS B C 1
ATOM 2908 O O . LYS B 1 175 ? 3.458 13.139 55.986 1.00 44.29 175 LYS B O 1
ATOM 2914 N N . LEU B 1 176 ? 5.545 12.762 56.752 1.00 46.13 176 LEU B N 1
ATOM 2915 C CA . LEU B 1 176 ? 5.747 11.560 55.980 1.00 47.32 176 LEU B CA 1
ATOM 2916 C C . LEU B 1 176 ? 4.582 10.601 56.141 1.00 50.62 176 LEU B C 1
ATOM 2917 O O . LEU B 1 176 ? 4.054 10.436 57.241 1.00 50.67 176 LEU B O 1
ATOM 2922 N N . GLY B 1 177 ? 4.165 10.006 55.023 1.00 44.05 177 GLY B N 1
ATOM 2923 C CA . GLY B 1 177 ? 3.055 9.084 55.057 1.00 41.88 177 GLY B CA 1
ATOM 2924 C C . GLY B 1 177 ? 1.714 9.798 55.102 1.00 41.15 177 GLY B C 1
ATOM 2925 O O . GLY B 1 177 ? 0.661 9.159 55.090 1.00 39.00 177 GLY B O 1
ATOM 2926 N N . ALA B 1 178 ? 1.722 11.124 55.009 1.00 38.82 178 ALA B N 1
ATOM 2927 C CA . ALA B 1 178 ? 0.446 11.840 54.954 1.00 39.08 178 ALA B CA 1
ATOM 2928 C C . ALA B 1 178 ? -0.227 11.609 53.589 1.00 44.78 178 ALA B C 1
ATOM 2929 O O . ALA B 1 178 ? 0.479 11.443 52.586 1.00 45.32 178 ALA B O 1
ATOM 2931 N N . ARG B 1 179 ? -1.575 11.556 53.542 1.00 38.83 179 ARG B N 1
ATOM 2932 C CA . ARG B 1 179 ? -2.350 11.383 52.301 1.00 37.67 179 ARG B CA 1
ATOM 2933 C C . ARG B 1 179 ? -2.792 12.751 51.761 1.00 42.29 179 ARG B C 1
ATOM 2934 O O . ARG B 1 179 ? -3.365 13.570 52.477 1.00 42.07 179 ARG B O 1
ATOM 2942 N N . VAL B 1 180 ? -2.559 13.024 50.482 1.00 36.03 180 VAL B N 1
ATOM 2943 C CA . VAL B 1 180 ? -2.988 14.297 49.948 1.00 33.98 180 VAL B CA 1
ATOM 2944 C C . VAL B 1 180 ? -3.923 14.111 48.776 1.00 31.50 180 VAL B C 1
ATOM 2945 O O . VAL B 1 180 ? -3.839 13.114 48.074 1.00 28.29 180 VAL B O 1
ATOM 2949 N N . ASN B 1 181 ? -4.835 15.043 48.607 1.00 29.28 181 ASN B N 1
ATOM 2950 C CA . ASN B 1 181 ? -5.781 14.947 47.525 1.00 30.58 181 ASN B CA 1
ATOM 2951 C C . ASN B 1 181 ? -5.156 15.402 46.222 1.00 36.49 181 ASN B C 1
ATOM 2952 O O . ASN B 1 181 ? -4.534 16.475 46.182 1.00 33.86 181 ASN B O 1
ATOM 2957 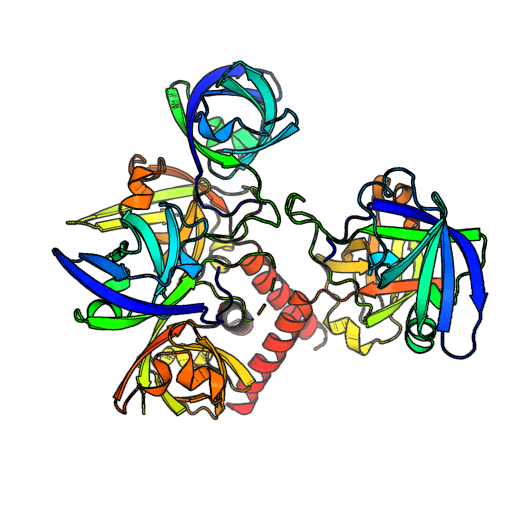N N . ILE B 1 182 ? -5.376 14.601 45.164 1.00 36.24 182 ILE B N 1
ATOM 2958 C CA . ILE B 1 182 ? -4.832 14.891 43.840 1.00 36.23 182 ILE B CA 1
ATOM 2959 C C . ILE B 1 182 ? -5.829 15.266 42.741 1.00 37.75 182 ILE B C 1
ATOM 2960 O O . ILE B 1 182 ? -6.789 14.539 42.451 1.00 35.85 182 ILE B O 1
ATOM 2965 N N . GLU B 1 183 ? -5.568 16.434 42.145 1.00 31.93 183 GLU B N 1
ATOM 2966 C CA . GLU B 1 183 ? -6.320 16.887 40.993 1.00 31.34 183 GLU B CA 1
ATOM 2967 C C . GLU B 1 183 ? -5.415 16.971 39.777 1.00 34.49 183 GLU B C 1
ATOM 2968 O O . GLU B 1 183 ? -4.450 17.751 39.716 1.00 29.63 183 GLU B O 1
ATOM 2974 N N . ILE B 1 184 ? -5.744 16.100 38.830 1.00 33.95 184 ILE B N 1
ATOM 2975 C CA . ILE B 1 184 ? -5.021 15.998 37.584 1.00 35.38 184 ILE B CA 1
ATOM 2976 C C . ILE B 1 184 ? -5.449 17.127 36.681 1.00 42.20 184 ILE B C 1
ATOM 2977 O O . ILE B 1 184 ? -6.635 17.338 36.440 1.00 42.51 184 ILE B O 1
ATOM 2982 N N . ASP B 1 185 ? -4.489 17.873 36.197 1.00 40.98 185 ASP B N 1
ATOM 2983 C CA . ASP B 1 185 ? -4.776 18.955 35.288 1.00 41.34 185 ASP B CA 1
ATOM 2984 C C . ASP B 1 185 ? -5.624 18.481 34.102 1.00 39.99 185 ASP B C 1
ATOM 2985 O O . ASP B 1 185 ? -5.210 17.611 33.343 1.00 36.86 185 ASP B O 1
ATOM 2990 N N . PRO B 1 186 ? -6.842 19.016 33.995 1.00 36.75 186 PRO B N 1
ATOM 2991 C CA . PRO B 1 186 ? -7.814 18.580 33.009 1.00 35.71 186 PRO B CA 1
ATOM 2992 C C . PRO B 1 186 ? -7.352 18.700 31.571 1.00 43.49 186 PRO B C 1
ATOM 2993 O O . PRO B 1 186 ? -7.597 17.817 30.742 1.00 41.60 186 PRO B O 1
ATOM 2997 N N . GLN B 1 187 ? -6.685 19.817 31.286 1.00 42.98 187 GLN B N 1
ATOM 2998 C CA . GLN B 1 187 ? -6.156 20.109 29.964 1.00 43.38 187 GLN B CA 1
ATOM 2999 C C . GLN B 1 187 ? -5.006 19.165 29.587 1.00 45.73 187 GLN B C 1
ATOM 3000 O O . GLN B 1 187 ? -4.792 18.826 28.422 1.00 44.67 187 GLN B O 1
ATOM 3006 N N . THR B 1 188 ? -4.277 18.720 30.613 1.00 40.39 188 THR B N 1
ATOM 3007 C CA . THR B 1 188 ? -3.195 17.761 30.494 1.00 37.47 188 THR B CA 1
ATOM 3008 C C . THR B 1 188 ? -3.723 16.382 30.105 1.00 38.75 188 THR B C 1
ATOM 3009 O O . THR B 1 188 ? -3.089 15.616 29.396 1.00 38.88 188 THR B O 1
ATOM 3013 N N . GLN B 1 189 ? -4.888 16.054 30.625 1.00 34.18 189 GLN B N 1
ATOM 3014 C CA . GLN B 1 189 ? -5.465 14.774 30.360 1.00 33.90 189 GLN B CA 1
ATOM 3015 C C . GLN B 1 189 ? -5.821 14.666 28.907 1.00 38.25 189 GLN B C 1
ATOM 3016 O O . GLN B 1 189 ? -5.487 13.701 28.225 1.00 39.31 189 GLN B O 1
ATOM 3022 N N . ALA B 1 190 ? -6.523 15.697 28.463 1.00 36.17 190 ALA B N 1
ATOM 3023 C CA . ALA B 1 190 ? -6.964 15.800 27.084 1.00 35.23 190 ALA B CA 1
ATOM 3024 C C . ALA B 1 190 ? -5.792 15.650 26.137 1.00 36.98 190 ALA B C 1
ATOM 3025 O O . ALA B 1 190 ? -5.829 14.832 25.222 1.00 38.39 190 ALA B O 1
ATOM 3027 N N . VAL B 1 191 ? -4.754 16.442 26.405 1.00 31.50 191 VAL B N 1
ATOM 3028 C CA . VAL B 1 191 ? -3.530 16.444 25.629 1.00 30.27 191 VAL B CA 1
ATOM 3029 C C . VAL B 1 191 ? -2.859 15.091 25.648 1.00 34.66 191 VAL B C 1
ATOM 3030 O O . VAL B 1 191 ? -2.544 14.506 24.612 1.00 33.63 191 VAL B O 1
ATOM 3034 N N . VAL B 1 192 ? -2.675 14.557 26.846 1.00 32.47 192 VAL B N 1
ATOM 3035 C CA . VAL B 1 192 ? -2.076 13.247 26.976 1.00 30.08 192 VAL B CA 1
ATOM 3036 C C . VAL B 1 192 ? -2.909 12.260 26.193 1.00 34.85 192 VAL B C 1
ATOM 3037 O O . VAL B 1 192 ? -2.421 11.419 25.456 1.00 33.77 192 VAL B O 1
ATOM 3041 N N . ASP B 1 193 ? -4.199 12.433 26.307 1.00 36.59 193 ASP B N 1
ATOM 3042 C CA . ASP B 1 193 ? -5.145 11.593 25.594 1.00 38.40 193 ASP B CA 1
ATOM 3043 C C . ASP B 1 193 ? -5.083 11.731 24.062 1.00 41.90 193 ASP B C 1
ATOM 3044 O O . ASP B 1 193 ? -5.022 10.738 23.321 1.00 39.46 193 ASP B O 1
ATOM 3049 N N . THR B 1 194 ? -5.089 12.981 23.592 1.00 39.02 194 THR B N 1
ATOM 3050 C CA . THR B 1 194 ? -5.000 13.265 22.171 1.00 37.94 194 THR B CA 1
ATOM 3051 C C . THR B 1 194 ? -3.748 12.636 21.588 1.00 41.77 194 THR B C 1
ATOM 3052 O O . THR B 1 194 ? -3.787 11.992 20.543 1.00 42.78 194 THR B O 1
ATOM 3056 N N . VAL B 1 195 ? -2.634 12.805 22.306 1.00 37.70 195 VAL B N 1
ATOM 3057 C CA . VAL B 1 195 ? -1.352 12.255 21.903 1.00 35.98 195 VAL B CA 1
ATOM 3058 C C . VAL B 1 195 ? -1.458 10.782 21.641 1.00 40.54 195 VAL B C 1
ATOM 3059 O O . VAL B 1 195 ? -1.069 10.259 20.610 1.00 38.83 195 VAL B O 1
ATOM 3063 N N . GLU B 1 196 ? -1.953 10.081 22.624 1.00 42.45 196 GLU B N 1
ATOM 3064 C CA . GLU B 1 196 ? -2.010 8.663 22.426 1.00 45.50 196 GLU B CA 1
ATOM 3065 C C . GLU B 1 196 ? -2.914 8.299 21.273 1.00 49.12 196 GLU B C 1
ATOM 3066 O O . GLU B 1 196 ? -2.576 7.411 20.496 1.00 48.79 196 GLU B O 1
ATOM 3072 N N . ARG B 1 197 ? -4.002 9.060 21.118 1.00 45.75 197 ARG B N 1
ATOM 3073 C CA . ARG B 1 197 ? -4.916 8.836 20.006 1.00 47.03 197 ARG B CA 1
ATOM 3074 C C . ARG B 1 197 ? -4.109 8.903 18.728 1.00 54.35 197 ARG B C 1
ATOM 3075 O O . ARG B 1 197 ? -3.930 7.928 18.009 1.00 57.67 197 ARG B O 1
ATOM 3083 N N . VAL B 1 198 ? -3.568 10.084 18.503 1.00 47.05 198 VAL B N 1
ATOM 3084 C CA . VAL B 1 198 ? -2.735 10.347 17.360 1.00 45.28 198 VAL B CA 1
ATOM 3085 C C . VAL B 1 198 ? -1.688 9.295 17.092 1.00 52.15 198 VAL B C 1
ATOM 3086 O O . VAL B 1 198 ? -1.526 8.852 15.973 1.00 54.19 198 VAL B O 1
ATOM 3090 N N . LEU B 1 199 ? -0.934 8.917 18.099 1.00 50.44 199 LEU B N 1
ATOM 3091 C CA . LEU B 1 199 ? 0.086 7.927 17.858 1.00 51.43 199 LEU B CA 1
ATOM 3092 C C . LEU B 1 199 ? -0.533 6.649 17.346 1.00 55.29 199 LEU B C 1
ATOM 3093 O O . LEU B 1 199 ? 0.082 5.897 16.590 1.00 55.14 199 LEU B O 1
ATOM 3098 N N . ALA B 1 200 ? -1.755 6.410 17.821 1.00 52.22 200 ALA B N 1
ATOM 3099 C CA . ALA B 1 200 ? -2.473 5.203 17.475 1.00 52.61 200 ALA B CA 1
ATOM 3100 C C . ALA B 1 200 ? -2.806 5.207 16.020 1.00 58.99 200 ALA B C 1
ATOM 3101 O O . ALA B 1 200 ? -2.480 4.265 15.310 1.00 59.52 200 ALA B O 1
ATOM 3103 N N . ALA B 1 201 ? -3.448 6.291 15.618 1.00 58.10 201 ALA B N 1
ATOM 3104 C CA . ALA B 1 201 ? -3.819 6.518 14.243 1.00 60.01 201 ALA B CA 1
ATOM 3105 C C . ALA B 1 201 ? -2.631 6.213 13.355 1.00 68.97 201 ALA B C 1
ATOM 3106 O O . ALA B 1 201 ? -2.735 5.494 12.364 1.00 70.36 201 ALA B O 1
ATOM 3108 N N . ARG B 1 202 ? -1.491 6.731 13.802 1.00 67.07 202 ARG B N 1
ATOM 3109 C CA . ARG B 1 202 ? -0.209 6.585 13.144 1.00 67.56 202 ARG B CA 1
ATOM 3110 C C . ARG B 1 202 ? 0.199 5.124 12.917 1.00 74.54 202 ARG B C 1
ATOM 3111 O O . ARG B 1 202 ? 0.845 4.791 11.919 1.00 77.00 202 ARG B O 1
ATOM 3119 N N . GLU B 1 203 ? -0.160 4.235 13.842 1.00 69.39 203 GLU B N 1
ATOM 3120 C CA . GLU B 1 203 ? 0.197 2.838 13.677 1.00 69.43 203 GLU B CA 1
ATOM 3121 C C . GLU B 1 203 ? -0.892 2.138 12.920 1.00 78.26 203 GLU B C 1
ATOM 3122 O O . GLU B 1 203 ? -0.633 1.318 12.048 1.00 80.49 203 GLU B O 1
ATOM 3128 N N . ASN B 1 204 ? -2.118 2.454 13.307 1.00 76.14 204 ASN B N 1
ATOM 3129 C CA . ASN B 1 204 ? -3.270 1.881 12.646 1.00 77.25 204 ASN B CA 1
ATOM 3130 C C . ASN B 1 204 ? -3.228 2.200 11.152 1.00 82.51 204 ASN B C 1
ATOM 3131 O O . ASN B 1 204 ? -3.535 1.353 10.307 1.00 85.41 204 ASN B O 1
ATOM 3136 N N . ALA B 1 205 ? -2.820 3.428 10.830 1.00 75.33 205 ALA B N 1
ATOM 3137 C CA . ALA B 1 205 ? -2.679 3.852 9.444 1.00 74.22 205 ALA B CA 1
ATOM 3138 C C . ALA B 1 205 ? -1.555 3.083 8.759 1.00 79.17 205 ALA B C 1
ATOM 3139 O O . ALA B 1 205 ? -1.219 3.291 7.588 1.00 80.16 205 ALA B O 1
ATOM 3141 N N . MET B 1 206 ? -0.945 2.194 9.526 1.00 74.91 206 MET B N 1
ATOM 3142 C CA . MET B 1 206 ? 0.152 1.395 9.036 1.00 89.58 206 MET B CA 1
ATOM 3143 C C . MET B 1 206 ? -0.303 -0.052 8.867 1.00 100.00 206 MET B C 1
ATOM 3144 O O . MET B 1 206 ? 0.206 -0.788 8.019 1.00 100.00 206 MET B O 1
ATOM 3149 N N . MET C 1 1 ? -12.417 33.657 21.575 1.00 34.95 1 MET C N 1
ATOM 3150 C CA . MET C 1 1 ? -12.753 32.276 21.862 1.00 34.65 1 MET C CA 1
ATOM 3151 C C . MET C 1 1 ? -14.258 32.046 21.750 1.00 30.62 1 MET C C 1
ATOM 3152 O O . MET C 1 1 ? -15.076 32.912 22.049 1.00 28.35 1 MET C O 1
ATOM 3157 N N . PHE C 1 2 ? -14.628 30.843 21.354 1.00 25.24 2 PHE C N 1
ATOM 3158 C CA . PHE C 1 2 ? -16.020 30.465 21.246 1.00 24.74 2 PHE C CA 1
ATOM 3159 C C . PHE C 1 2 ? -16.190 29.089 21.858 1.00 28.42 2 PHE C C 1
ATOM 3160 O O . PHE C 1 2 ? -15.191 28.436 22.131 1.00 28.73 2 PHE C O 1
ATOM 3168 N N . THR C 1 3 ? -17.428 28.646 22.083 1.00 24.89 3 THR C N 1
ATOM 3169 C CA . THR C 1 3 ? -17.635 27.333 22.666 1.00 25.14 3 THR C CA 1
ATOM 3170 C C . THR C 1 3 ? -18.057 26.366 21.605 1.00 33.99 3 THR C C 1
ATOM 3171 O O . THR C 1 3 ? -17.983 25.160 21.805 1.00 36.09 3 THR C O 1
ATOM 3175 N N . GLY C 1 4 ? -18.591 26.891 20.509 1.00 30.86 4 GLY C N 1
ATOM 3176 C CA . GLY C 1 4 ? -19.036 25.982 19.475 1.00 30.59 4 GLY C CA 1
ATOM 3177 C C . GLY C 1 4 ? -20.475 25.570 19.725 1.00 35.77 4 GLY C C 1
ATOM 3178 O O . GLY C 1 4 ? -21.039 24.685 19.076 1.00 36.03 4 GLY C O 1
ATOM 3179 N N . ILE C 1 5 ? -21.088 26.247 20.684 1.00 30.73 5 ILE C N 1
ATOM 3180 C CA . ILE C 1 5 ? -22.477 25.988 20.937 1.00 29.45 5 ILE C CA 1
ATOM 3181 C C . ILE C 1 5 ? -23.213 27.148 20.335 1.00 33.08 5 ILE C C 1
ATOM 3182 O O . ILE C 1 5 ? -23.169 28.254 20.807 1.00 32.06 5 ILE C O 1
ATOM 3187 N N . VAL C 1 6 ? -23.820 26.935 19.186 1.00 30.91 6 VAL C N 1
ATOM 3188 C CA . VAL C 1 6 ? -24.470 28.053 18.486 1.00 30.13 6 VAL C CA 1
ATOM 3189 C C . VAL C 1 6 ? -25.556 28.739 19.310 1.00 36.55 6 VAL C C 1
ATOM 3190 O O . VAL C 1 6 ? -26.424 28.103 19.902 1.00 41.01 6 VAL C O 1
ATOM 3194 N N . GLN C 1 7 ? -25.528 30.051 19.349 1.00 29.97 7 GLN C N 1
ATOM 3195 C CA . GLN C 1 7 ? -26.506 30.775 20.125 1.00 29.58 7 GLN C CA 1
ATOM 3196 C C . GLN C 1 7 ? -27.689 31.296 19.324 1.00 39.88 7 GLN C C 1
ATOM 3197 O O . GLN C 1 7 ? -28.611 31.886 19.880 1.00 40.73 7 GLN C O 1
ATOM 3203 N N . GLY C 1 8 ? -27.649 31.164 18.012 1.00 35.50 8 GLY C N 1
ATOM 3204 C CA . GLY C 1 8 ? -28.727 31.680 17.211 1.00 34.59 8 GLY C CA 1
ATOM 3205 C C . GLY C 1 8 ? -28.306 31.689 15.764 1.00 39.13 8 GLY C C 1
ATOM 3206 O O . GLY C 1 8 ? -27.194 31.271 15.443 1.00 39.20 8 GLY C O 1
ATOM 3207 N N . THR C 1 9 ? -29.244 32.099 14.918 1.00 33.03 9 THR C N 1
ATOM 3208 C CA . THR C 1 9 ? -29.019 32.235 13.496 1.00 29.59 9 THR C CA 1
ATOM 3209 C C . THR C 1 9 ? -29.424 33.643 13.144 1.00 34.22 9 THR C C 1
ATOM 3210 O O . THR C 1 9 ? -30.250 34.245 13.826 1.00 37.36 9 THR C O 1
ATOM 3214 N N . ALA C 1 10 ? -28.732 34.235 12.192 1.00 24.55 10 ALA C N 1
ATOM 3215 C CA . ALA C 1 10 ? -29.041 35.596 11.902 1.00 21.92 10 ALA C CA 1
ATOM 3216 C C . ALA C 1 10 ? -29.122 35.760 10.410 1.00 27.78 10 ALA C C 1
ATOM 3217 O O . ALA C 1 10 ? -28.451 35.053 9.670 1.00 26.19 10 ALA C O 1
ATOM 3219 N N . LYS C 1 11 ? -29.969 36.689 10.000 1.00 26.40 11 LYS C N 1
ATOM 3220 C CA . LYS C 1 11 ? -30.164 36.966 8.596 1.00 25.08 11 LYS C CA 1
ATOM 3221 C C . LYS C 1 11 ? -29.304 38.108 8.076 1.00 23.74 11 LYS C C 1
ATOM 3222 O O . LYS C 1 11 ? -29.193 39.196 8.649 1.00 22.30 11 LYS C O 1
ATOM 3228 N N . LEU C 1 12 ? -28.695 37.850 6.935 1.00 23.62 12 LEU C N 1
ATOM 3229 C CA . LEU C 1 12 ? -27.869 38.849 6.286 1.00 23.95 12 LEU C CA 1
ATOM 3230 C C . LEU C 1 12 ? -28.779 39.842 5.606 1.00 25.16 12 LEU C C 1
ATOM 3231 O O . LEU C 1 12 ? -29.509 39.465 4.701 1.00 27.43 12 LEU C O 1
ATOM 3236 N N . VAL C 1 13 ? -28.755 41.083 6.042 1.00 21.94 13 VAL C N 1
ATOM 3237 C CA . VAL C 1 13 ? -29.638 42.059 5.463 1.00 24.11 13 VAL C CA 1
ATOM 3238 C C . VAL C 1 13 ? -28.981 43.084 4.543 1.00 29.91 13 VAL C C 1
ATOM 3239 O O . VAL C 1 13 ? -29.674 43.842 3.860 1.00 30.36 13 VAL C O 1
ATOM 3243 N N . SER C 1 14 ? -27.654 43.145 4.536 1.00 22.55 14 SER C N 1
ATOM 3244 C CA . SER C 1 14 ? -26.995 44.103 3.678 1.00 19.92 14 SER C CA 1
ATOM 3245 C C . SER C 1 14 ? -25.602 43.645 3.349 1.00 28.63 14 SER C C 1
ATOM 3246 O O . SER C 1 14 ? -24.929 43.018 4.160 1.00 28.96 14 SER C O 1
ATOM 3249 N N . ILE C 1 15 ? -25.180 43.925 2.134 1.00 26.03 15 ILE C N 1
ATOM 3250 C CA . ILE C 1 15 ? -23.842 43.577 1.692 1.00 25.21 15 ILE C CA 1
ATOM 3251 C C . ILE C 1 15 ? -23.263 44.737 0.914 1.00 32.45 15 ILE C C 1
ATOM 3252 O O . ILE C 1 15 ? -23.889 45.275 -0.019 1.00 31.39 15 ILE C O 1
ATOM 3257 N N . ASP C 1 16 ? -22.074 45.146 1.349 1.00 26.89 16 ASP C N 1
ATOM 3258 C CA . ASP C 1 16 ? -21.339 46.212 0.692 1.00 25.78 16 ASP C CA 1
ATOM 3259 C C . ASP C 1 16 ? -20.051 45.645 0.119 1.00 32.46 16 ASP C C 1
ATOM 3260 O O . ASP C 1 16 ? -19.143 45.368 0.901 1.00 33.84 16 ASP C O 1
ATOM 3265 N N . GLU C 1 17 ? -19.994 45.388 -1.201 1.00 25.66 17 GLU C N 1
ATOM 3266 C CA . GLU C 1 17 ? -18.810 44.845 -1.801 1.00 22.71 17 GLU C CA 1
ATOM 3267 C C . GLU C 1 17 ? -17.907 45.902 -2.388 1.00 26.86 17 GLU C C 1
ATOM 3268 O O . GLU C 1 17 ? -18.331 46.740 -3.194 1.00 23.58 17 GLU C O 1
ATOM 3274 N N . LYS C 1 18 ? -16.659 45.838 -1.911 1.00 24.43 18 LYS C N 1
ATOM 3275 C CA . LYS C 1 18 ? -15.542 46.653 -2.335 1.00 21.61 18 LYS C CA 1
ATOM 3276 C C . LYS C 1 18 ? -14.432 45.691 -2.762 1.00 27.49 18 LYS C C 1
ATOM 3277 O O . LYS C 1 18 ? -14.506 44.485 -2.502 1.00 24.65 18 LYS C O 1
ATOM 3283 N N . PRO C 1 19 ? -13.406 46.161 -3.474 1.00 28.82 19 PRO C N 1
ATOM 3284 C CA . PRO C 1 19 ? -12.364 45.225 -3.879 1.00 26.90 19 PRO C CA 1
ATOM 3285 C C . PRO C 1 19 ? -11.673 44.616 -2.650 1.00 23.72 19 PRO C C 1
ATOM 3286 O O . PRO C 1 19 ? -11.252 45.328 -1.735 1.00 24.59 19 PRO C O 1
ATOM 3290 N N . ASN C 1 20 ? -11.669 43.298 -2.650 1.00 21.40 20 ASN C N 1
ATOM 3291 C CA . ASN C 1 20 ? -11.135 42.395 -1.649 1.00 24.91 20 ASN C CA 1
ATOM 3292 C C . ASN C 1 20 ? -11.649 42.653 -0.248 1.00 30.54 20 ASN C C 1
ATOM 3293 O O . ASN C 1 20 ? -10.924 42.457 0.725 1.00 27.35 20 ASN C O 1
ATOM 3298 N N . PHE C 1 21 ? -12.917 43.056 -0.161 1.00 27.97 21 PHE C N 1
ATOM 3299 C CA . PHE C 1 21 ? -13.476 43.402 1.124 1.00 27.57 21 PHE C CA 1
ATOM 3300 C C . PHE C 1 21 ? -15.000 43.555 1.133 1.00 34.47 21 PHE C C 1
ATOM 3301 O O . PHE C 1 21 ? -15.581 44.222 0.275 1.00 34.36 21 PHE C O 1
ATOM 3309 N N . ARG C 1 22 ? -15.654 43.022 2.167 1.00 27.94 22 ARG C N 1
ATOM 3310 C CA . ARG C 1 22 ? -17.093 43.180 2.315 1.00 25.66 22 ARG C CA 1
ATOM 3311 C C . ARG C 1 22 ? -17.468 43.701 3.682 1.00 26.49 22 ARG C C 1
ATOM 3312 O O . ARG C 1 22 ? -16.785 43.467 4.667 1.00 25.65 22 ARG C O 1
ATOM 3320 N N . THR C 1 23 ? -18.611 44.326 3.758 1.00 19.01 23 THR C N 1
ATOM 3321 C CA . THR C 1 23 ? -19.134 44.688 5.032 1.00 17.02 23 THR C CA 1
ATOM 3322 C C . THR C 1 23 ? -20.497 44.060 5.090 1.00 26.67 23 THR C C 1
ATOM 3323 O O . THR C 1 23 ? -21.347 44.438 4.300 1.00 26.04 23 THR C O 1
ATOM 3327 N N . HIS C 1 24 ? -20.672 43.056 5.938 1.00 22.64 24 HIS C N 1
ATOM 3328 C CA . HIS C 1 24 ? -21.942 42.405 6.103 1.00 19.99 24 HIS C CA 1
ATOM 3329 C C . HIS C 1 24 ? -22.723 43.019 7.260 1.00 29.49 24 HIS C C 1
ATOM 3330 O O . HIS C 1 24 ? -22.164 43.301 8.312 1.00 29.86 24 HIS C O 1
ATOM 3337 N N . VAL C 1 25 ? -24.033 43.202 7.064 1.00 28.34 25 VAL C N 1
ATOM 3338 C CA . VAL C 1 25 ? -24.975 43.657 8.080 1.00 26.58 25 VAL C CA 1
ATOM 3339 C C . VAL C 1 25 ? -25.951 42.521 8.386 1.00 31.68 25 VAL C C 1
ATOM 3340 O O . VAL C 1 25 ? -26.649 42.012 7.490 1.00 27.64 25 VAL C O 1
ATOM 3344 N N . VAL C 1 26 ? -25.920 42.037 9.644 1.00 29.12 26 VAL C N 1
ATOM 3345 C CA . VAL C 1 26 ? -26.822 40.965 10.038 1.00 26.45 26 VAL C CA 1
ATOM 3346 C C . VAL C 1 26 ? -27.799 41.480 11.061 1.00 26.58 26 VAL C C 1
ATOM 3347 O O . VAL C 1 26 ? -27.549 42.463 11.766 1.00 23.55 26 VAL C O 1
ATOM 3351 N N . GLU C 1 27 ? -28.957 40.863 11.057 1.00 26.54 27 GLU C N 1
ATOM 3352 C CA . GLU C 1 27 ? -30.004 41.258 11.977 1.00 26.91 27 GLU C CA 1
ATOM 3353 C C . GLU C 1 27 ? -29.934 40.268 13.116 1.00 29.98 27 GLU C C 1
ATOM 3354 O O . GLU C 1 27 ? -30.298 39.098 12.957 1.00 25.42 27 GLU C O 1
ATOM 3360 N N . LEU C 1 28 ? -29.408 40.723 14.247 1.00 29.68 28 LEU C N 1
ATOM 3361 C CA . LEU C 1 28 ? -29.256 39.845 15.408 1.00 31.07 28 LEU C CA 1
ATOM 3362 C C . LEU C 1 28 ? -30.511 39.719 16.285 1.00 34.75 28 LEU C C 1
ATOM 3363 O O . LEU C 1 28 ? -31.200 40.715 16.578 1.00 30.26 28 LEU C O 1
ATOM 3368 N N . PRO C 1 29 ? -30.702 38.492 16.778 1.00 33.82 29 PRO C N 1
ATOM 3369 C CA . PRO C 1 29 ? -31.714 38.163 17.759 1.00 33.37 29 PRO C CA 1
ATOM 3370 C C . PRO C 1 29 ? -31.457 39.060 18.951 1.00 36.31 29 PRO C C 1
ATOM 3371 O O . PRO C 1 29 ? -30.299 39.265 19.335 1.00 35.14 29 PRO C O 1
ATOM 3375 N N . ASP C 1 30 ? -32.539 39.632 19.473 1.00 31.84 30 ASP C N 1
ATOM 3376 C CA . ASP C 1 30 ? -32.505 40.565 20.579 1.00 32.45 30 ASP C CA 1
ATOM 3377 C C . ASP C 1 30 ? -31.721 40.062 21.797 1.00 35.76 30 ASP C C 1
ATOM 3378 O O . ASP C 1 30 ? -31.076 40.806 22.543 1.00 34.04 30 ASP C O 1
ATOM 3383 N N . HIS C 1 31 ? -31.759 38.761 22.008 1.00 34.61 31 HIS C N 1
ATOM 3384 C CA . HIS C 1 31 ? -31.041 38.186 23.124 1.00 35.68 31 HIS C CA 1
ATOM 3385 C C . HIS C 1 31 ? -29.527 38.152 22.925 1.00 43.56 31 HIS C C 1
ATOM 3386 O O . HIS C 1 31 ? -28.773 37.763 23.808 1.00 46.73 31 HIS C O 1
ATOM 3393 N N . MET C 1 32 ? -29.038 38.550 21.765 1.00 35.89 32 MET C N 1
ATOM 3394 C CA . MET C 1 32 ? -27.614 38.529 21.576 1.00 32.12 32 MET C CA 1
ATOM 3395 C C . MET C 1 32 ? -27.091 39.930 21.607 1.00 35.53 32 MET C C 1
ATOM 3396 O O . MET C 1 32 ? -25.888 40.162 21.567 1.00 35.98 32 MET C O 1
ATOM 3401 N N . LEU C 1 33 ? -28.017 40.869 21.686 1.00 30.88 33 LEU C N 1
ATOM 3402 C CA . LEU C 1 33 ? -27.617 42.252 21.666 1.00 31.32 33 LEU C CA 1
ATOM 3403 C C . LEU C 1 33 ? -27.191 42.755 23.009 1.00 36.82 33 LEU C C 1
ATOM 3404 O O . LEU C 1 33 ? -26.590 43.824 23.138 1.00 34.25 33 LEU C O 1
ATOM 3409 N N . ASP C 1 34 ? -27.585 41.995 24.011 1.00 37.53 34 ASP C N 1
ATOM 3410 C CA . ASP C 1 34 ? -27.350 42.411 25.364 1.00 38.90 34 ASP C CA 1
ATOM 3411 C C . ASP C 1 34 ? -25.891 42.489 25.729 1.00 39.12 34 ASP C C 1
ATOM 3412 O O . ASP C 1 34 ? -25.223 41.470 25.854 1.00 40.38 34 ASP C O 1
ATOM 3417 N N . GLY C 1 35 ? -25.412 43.712 25.890 1.00 32.65 35 GLY C N 1
ATOM 3418 C CA . GLY C 1 35 ? -24.029 43.917 26.243 1.00 32.30 35 GLY C CA 1
ATOM 3419 C C . GLY C 1 35 ? -23.081 43.911 25.053 1.00 36.73 35 GLY C C 1
ATOM 3420 O O . GLY C 1 35 ? -21.865 44.020 25.215 1.00 36.44 35 GLY C O 1
ATOM 3421 N N . LEU C 1 36 ? -23.628 43.786 23.856 1.00 30.95 36 LEU C N 1
ATOM 3422 C CA . LEU C 1 36 ? -22.789 43.806 22.680 1.00 30.01 36 LEU C CA 1
ATOM 3423 C C . LEU C 1 36 ? -22.255 45.214 22.492 1.00 33.67 36 LEU C C 1
ATOM 3424 O O . LEU C 1 36 ? -22.994 46.180 22.635 1.00 34.00 36 LEU C O 1
ATOM 3429 N N . GLU C 1 37 ? -20.990 45.352 22.122 1.00 32.46 37 GLU C N 1
ATOM 3430 C CA . GLU C 1 37 ? -20.391 46.649 21.860 1.00 33.02 37 GLU C CA 1
ATOM 3431 C C . GLU C 1 37 ? -19.484 46.568 20.634 1.00 30.19 37 GLU C C 1
ATOM 3432 O O . GLU C 1 37 ? -19.085 45.489 20.210 1.00 28.05 37 GLU C O 1
ATOM 3438 N N . THR C 1 38 ? -19.215 47.699 19.996 1.00 28.39 38 THR C N 1
ATOM 3439 C CA . THR C 1 38 ? -18.311 47.702 18.853 1.00 28.30 38 THR C CA 1
ATOM 3440 C C . THR C 1 38 ? -16.929 47.236 19.301 1.00 31.47 38 THR C C 1
ATOM 3441 O O . THR C 1 38 ? -16.477 47.552 20.407 1.00 33.11 38 THR C O 1
ATOM 3445 N N . GLY C 1 39 ? -16.260 46.472 18.453 1.00 21.97 39 GLY C N 1
ATOM 3446 C CA . GLY C 1 39 ? -14.964 45.924 18.815 1.00 21.24 39 GLY C CA 1
ATOM 3447 C C . GLY C 1 39 ? -15.099 44.491 19.315 1.00 25.71 39 GLY C C 1
ATOM 3448 O O . GLY C 1 39 ? -14.164 43.702 19.332 1.00 25.16 39 GLY C O 1
ATOM 3449 N N . ALA C 1 40 ? -16.300 44.125 19.734 1.00 24.41 40 ALA C N 1
ATOM 3450 C CA . ALA C 1 40 ? -16.496 42.792 20.259 1.00 23.33 40 ALA C CA 1
ATOM 3451 C C . ALA C 1 40 ? -16.465 41.755 19.153 1.00 26.72 40 ALA C C 1
ATOM 3452 O O . ALA C 1 40 ? -16.755 42.060 18.003 1.00 26.14 40 ALA C O 1
ATOM 3454 N N . SER C 1 41 ? -16.211 40.505 19.516 1.00 23.08 41 SER C N 1
ATOM 3455 C CA . SER C 1 41 ? -16.180 39.414 18.567 1.00 23.95 41 SER C CA 1
ATOM 3456 C C . SER C 1 41 ? -17.472 38.616 18.458 1.00 30.86 41 SER C C 1
ATOM 3457 O O . SER C 1 41 ? -18.017 38.207 19.472 1.00 32.40 41 SER C O 1
ATOM 3460 N N . VAL C 1 42 ? -17.883 38.247 17.238 1.00 25.09 42 VAL C N 1
ATOM 3461 C CA . VAL C 1 42 ? -19.033 37.373 17.010 1.00 21.21 42 VAL C CA 1
ATOM 3462 C C . VAL C 1 42 ? -18.661 36.428 15.920 1.00 22.99 42 VAL C C 1
ATOM 3463 O O . VAL C 1 42 ? -18.116 36.832 14.903 1.00 26.60 42 VAL C O 1
ATOM 3467 N N . ALA C 1 43 ? -18.938 35.174 16.105 1.00 17.03 43 ALA C N 1
ATOM 3468 C CA . ALA C 1 43 ? -18.584 34.293 15.040 1.00 18.76 43 ALA C CA 1
ATOM 3469 C C . ALA C 1 43 ? -19.777 34.019 14.139 1.00 29.45 43 ALA C C 1
ATOM 3470 O O . ALA C 1 43 ? -20.834 33.608 14.605 1.00 28.21 43 ALA C O 1
ATOM 3472 N N . HIS C 1 44 ? -19.527 34.181 12.840 1.00 26.76 44 HIS C N 1
ATOM 3473 C CA . HIS C 1 44 ? -20.456 33.906 11.752 1.00 22.89 44 HIS C CA 1
ATOM 3474 C C . HIS C 1 44 ? -20.073 32.626 11.060 1.00 23.88 44 HIS C C 1
ATOM 3475 O O . HIS C 1 44 ? -19.021 32.503 10.430 1.00 24.30 44 HIS C O 1
ATOM 3482 N N . ASN C 1 45 ? -20.934 31.642 11.208 1.00 19.73 45 ASN C N 1
ATOM 3483 C CA . ASN C 1 45 ? -20.647 30.345 10.661 1.00 20.64 45 ASN C CA 1
ATOM 3484 C C . ASN C 1 45 ? -19.249 29.887 11.065 1.00 28.58 45 ASN C C 1
ATOM 3485 O O . ASN C 1 45 ? -18.460 29.414 10.252 1.00 29.03 45 ASN C O 1
ATOM 3490 N N . GLY C 1 46 ? -18.925 30.091 12.332 1.00 27.18 46 GLY C N 1
ATOM 3491 C CA . GLY C 1 46 ? -17.662 29.651 12.918 1.00 26.99 46 GLY C CA 1
ATOM 3492 C C . GLY C 1 46 ? -16.520 30.624 12.758 1.00 31.26 46 GLY C C 1
ATOM 3493 O O . GLY C 1 46 ? -15.446 30.426 13.317 1.00 31.89 46 GLY C O 1
ATOM 3494 N N . CYS C 1 47 ? -16.782 31.691 12.003 1.00 27.36 47 CYS C N 1
ATOM 3495 C CA . CYS C 1 47 ? -15.784 32.694 11.679 1.00 24.70 47 CYS C CA 1
ATOM 3496 C C . CYS C 1 47 ? -15.817 33.925 12.532 1.00 24.11 47 CYS C C 1
ATOM 3497 O O . CYS C 1 47 ? -16.723 34.745 12.439 1.00 23.91 47 CYS C O 1
ATOM 3500 N N . CYS C 1 48 ? -14.759 34.111 13.313 1.00 20.27 48 CYS C N 1
ATOM 3501 C CA . CYS C 1 48 ? -14.701 35.291 14.136 1.00 20.26 48 CYS C CA 1
ATOM 3502 C C . CYS C 1 48 ? -14.678 36.596 13.350 1.00 23.35 48 CYS C C 1
ATOM 3503 O O . CYS C 1 48 ? -13.793 36.813 12.513 1.00 24.04 48 CYS C O 1
ATOM 3506 N N . LEU C 1 49 ? -15.669 37.454 13.637 1.00 18.91 49 LEU C N 1
ATOM 3507 C CA . LEU C 1 49 ? -15.778 38.780 13.062 1.00 20.22 49 LEU C CA 1
ATOM 3508 C C . LEU C 1 49 ? -15.922 39.783 14.185 1.00 23.85 49 LEU C C 1
ATOM 3509 O O . LEU C 1 49 ? -16.359 39.433 15.271 1.00 26.49 49 LEU C O 1
ATOM 3514 N N . THR C 1 50 ? -15.581 41.029 13.899 1.00 15.20 50 THR C N 1
ATOM 3515 C CA . THR C 1 50 ? -15.589 42.103 14.866 1.00 17.33 50 THR C CA 1
ATOM 3516 C C . THR C 1 50 ? -16.661 43.152 14.566 1.00 26.74 50 THR C C 1
ATOM 3517 O O . THR C 1 50 ? -16.738 43.702 13.475 1.00 28.22 50 THR C O 1
ATOM 3521 N N . VAL C 1 51 ? -17.498 43.455 15.558 1.00 22.88 51 VAL C N 1
ATOM 3522 C CA . VAL C 1 51 ? -18.564 44.443 15.401 1.00 20.39 51 VAL C CA 1
ATOM 3523 C C . VAL C 1 51 ? -18.000 45.801 15.052 1.00 26.03 51 VAL C C 1
ATOM 3524 O O . VAL C 1 51 ? -17.133 46.341 15.750 1.00 26.62 51 VAL C O 1
ATOM 3528 N N . THR C 1 52 ? -18.502 46.381 13.969 1.00 22.35 52 THR C N 1
ATOM 3529 C CA . THR C 1 52 ? -18.048 47.713 13.610 1.00 20.36 52 THR C CA 1
ATOM 3530 C C . THR C 1 52 ? -19.114 48.717 13.912 1.00 25.27 52 THR C C 1
ATOM 3531 O O . THR C 1 52 ? -18.841 49.886 14.146 1.00 25.18 52 THR C O 1
ATOM 3535 N N . GLU C 1 53 ? -20.351 48.250 13.899 1.00 24.95 53 GLU C N 1
ATOM 3536 C CA . GLU C 1 53 ? -21.427 49.170 14.144 1.00 25.74 53 GLU C CA 1
ATOM 3537 C C . GLU C 1 53 ? -22.666 48.454 14.622 1.00 26.01 53 GLU C C 1
ATOM 3538 O O . GLU C 1 53 ? -22.878 47.311 14.202 1.00 23.17 53 GLU C O 1
ATOM 3544 N N . ILE C 1 54 ? -23.460 49.143 15.465 1.00 26.73 54 ILE C N 1
ATOM 3545 C CA . ILE C 1 54 ? -24.733 48.614 15.955 1.00 28.71 54 ILE C CA 1
ATOM 3546 C C . ILE C 1 54 ? -25.863 49.587 15.701 1.00 33.69 54 ILE C C 1
ATOM 3547 O O . ILE C 1 54 ? -25.797 50.688 16.225 1.00 31.58 54 ILE C O 1
ATOM 3552 N N . ASN C 1 55 ? -26.867 49.184 14.917 1.00 34.14 55 ASN C N 1
ATOM 3553 C CA . ASN C 1 55 ? -28.035 50.025 14.682 1.00 35.78 55 ASN C CA 1
ATOM 3554 C C . ASN C 1 55 ? -29.240 49.172 14.979 1.00 39.50 55 ASN C C 1
ATOM 3555 O O . ASN C 1 55 ? -29.607 48.289 14.184 1.00 39.34 55 ASN C O 1
ATOM 3560 N N . GLY C 1 56 ? -29.764 49.358 16.187 1.00 35.83 56 GLY C N 1
ATOM 3561 C CA . GLY C 1 56 ? -30.856 48.522 16.612 1.00 33.18 56 GLY C CA 1
ATOM 3562 C C . GLY C 1 56 ? -30.338 47.106 16.651 1.00 30.97 56 GLY C C 1
ATOM 3563 O O . GLY C 1 56 ? -29.333 46.845 17.298 1.00 30.48 56 GLY C O 1
ATOM 3564 N N . ASN C 1 57 ? -31.011 46.230 15.930 1.00 26.89 57 ASN C N 1
ATOM 3565 C CA . ASN C 1 57 ? -30.615 44.843 15.842 1.00 27.76 57 ASN C CA 1
ATOM 3566 C C . ASN C 1 57 ? -29.841 44.591 14.559 1.00 29.12 57 ASN C C 1
ATOM 3567 O O . ASN C 1 57 ? -29.627 43.445 14.144 1.00 28.17 57 ASN C O 1
ATOM 3572 N N . HIS C 1 58 ? -29.475 45.690 13.910 1.00 26.42 58 HIS C N 1
ATOM 3573 C CA . HIS C 1 58 ? -28.708 45.551 12.689 1.00 28.39 58 HIS C CA 1
ATOM 3574 C C . HIS C 1 58 ? -27.239 45.683 13.041 1.00 28.43 58 HIS C C 1
ATOM 3575 O O . HIS C 1 58 ? -26.847 46.795 13.450 1.00 24.57 58 HIS C O 1
ATOM 3582 N N . VAL C 1 59 ? -26.488 44.609 12.878 1.00 23.44 59 VAL C N 1
ATOM 3583 C CA . VAL C 1 59 ? -25.088 44.713 13.357 1.00 24.15 59 VAL C CA 1
ATOM 3584 C C . VAL C 1 59 ? -24.122 44.561 12.211 1.00 24.09 59 VAL C C 1
ATOM 3585 O O . VAL C 1 59 ? -24.178 43.584 11.474 1.00 19.99 59 VAL C O 1
ATOM 3589 N N . SER C 1 60 ? -23.162 45.489 12.107 1.00 23.88 60 SER C N 1
ATOM 3590 C CA . SER C 1 60 ? -22.124 45.450 11.043 1.00 24.05 60 SER C CA 1
ATOM 3591 C C . SER C 1 60 ? -20.797 44.796 11.442 1.00 27.27 60 SER C C 1
ATOM 3592 O O . SER C 1 60 ? -20.283 44.994 12.547 1.00 24.45 60 SER C O 1
ATOM 3595 N N . PHE C 1 61 ? -20.215 44.131 10.442 1.00 25.71 61 PHE C N 1
ATOM 3596 C CA . PHE C 1 61 ? -18.923 43.434 10.468 1.00 24.79 61 PHE C CA 1
ATOM 3597 C C . PHE C 1 61 ? -18.170 43.550 9.134 1.00 27.22 61 PHE C C 1
ATOM 3598 O O . PHE C 1 61 ? -18.737 43.381 8.053 1.00 23.82 61 PHE C O 1
ATOM 3606 N N . ASP C 1 62 ? -16.875 43.780 9.199 1.00 22.50 62 ASP C N 1
ATOM 3607 C CA . ASP C 1 62 ? -16.079 43.798 7.982 1.00 21.05 62 ASP C CA 1
ATOM 3608 C C . ASP C 1 62 ? -15.449 42.443 7.796 1.00 26.43 62 ASP C C 1
ATOM 3609 O O . ASP C 1 62 ? -15.170 41.752 8.769 1.00 26.66 62 ASP C O 1
ATOM 3614 N N . LEU C 1 63 ? -15.307 42.058 6.527 1.00 21.85 63 LEU C N 1
ATOM 3615 C CA . LEU C 1 63 ? -14.720 40.816 6.080 1.00 20.11 63 LEU C CA 1
ATOM 3616 C C . LEU C 1 63 ? -13.560 41.211 5.157 1.00 26.74 63 LEU C C 1
ATOM 3617 O O . LEU C 1 63 ? -13.775 41.907 4.155 1.00 22.68 63 LEU C O 1
ATOM 3622 N N . MET C 1 64 ? -12.329 40.841 5.520 1.00 22.79 64 MET C N 1
ATOM 3623 C CA . MET C 1 64 ? -11.182 41.228 4.714 1.00 21.42 64 MET C CA 1
ATOM 3624 C C . MET C 1 64 ? -10.727 40.167 3.730 1.00 23.76 64 MET C C 1
ATOM 3625 O O . MET C 1 64 ? -11.298 39.086 3.622 1.00 23.38 64 MET C O 1
ATOM 3630 N N . LYS C 1 65 ? -9.674 40.476 2.992 1.00 21.55 65 LYS C N 1
ATOM 3631 C CA . LYS C 1 65 ? -9.206 39.581 1.956 1.00 20.89 65 LYS C CA 1
ATOM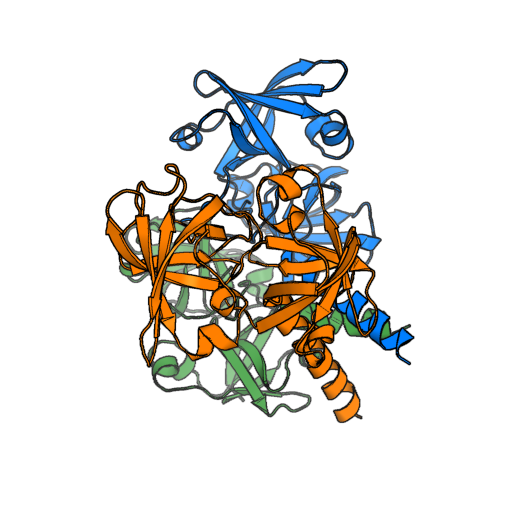 3632 C C . LYS C 1 65 ? -9.024 38.142 2.357 1.00 26.39 65 LYS C C 1
ATOM 3633 O O . LYS C 1 65 ? -9.569 37.255 1.688 1.00 27.37 65 LYS C O 1
ATOM 3639 N N . GLU C 1 66 ? -8.255 37.861 3.418 1.00 22.68 66 GLU C N 1
ATOM 3640 C CA . GLU C 1 66 ? -8.066 36.460 3.792 1.00 22.46 66 GLU C CA 1
ATOM 3641 C C . GLU C 1 66 ? -9.353 35.704 4.147 1.00 23.39 66 GLU C C 1
ATOM 3642 O O . GLU C 1 66 ? -9.563 34.524 3.818 1.00 20.69 66 GLU C O 1
ATOM 3648 N N . THR C 1 67 ? -10.248 36.422 4.820 1.00 23.47 67 THR C N 1
ATOM 3649 C CA . THR C 1 67 ? -11.531 35.869 5.247 1.00 24.55 67 THR C CA 1
ATOM 3650 C C . THR C 1 67 ? -12.321 35.412 4.038 1.00 27.81 67 THR C C 1
ATOM 3651 O O . THR C 1 67 ? -12.814 34.284 3.927 1.00 26.35 67 THR C O 1
ATOM 3655 N N . LEU C 1 68 ? -12.396 36.339 3.101 1.00 26.36 68 LEU C N 1
ATOM 3656 C CA . LEU C 1 68 ? -13.073 36.081 1.852 1.00 26.38 68 LEU C CA 1
ATOM 3657 C C . LEU C 1 68 ? -12.426 34.932 1.104 1.00 32.26 68 LEU C C 1
ATOM 3658 O O . LEU C 1 68 ? -13.082 34.110 0.491 1.00 32.76 68 LEU C O 1
ATOM 3663 N N . ARG C 1 69 ? -11.108 34.851 1.196 1.00 28.94 69 ARG C N 1
ATOM 3664 C CA . ARG C 1 69 ? -10.370 33.830 0.514 1.00 28.39 69 ARG C CA 1
ATOM 3665 C C . ARG C 1 69 ? -10.614 32.460 1.084 1.00 32.62 69 ARG C C 1
ATOM 3666 O O . ARG C 1 69 ? -10.687 31.457 0.379 1.00 33.65 69 ARG C O 1
ATOM 3674 N N . ILE C 1 70 ? -10.691 32.383 2.396 1.00 31.06 70 ILE C N 1
ATOM 3675 C CA . ILE C 1 70 ? -10.709 31.071 3.009 1.00 30.41 70 ILE C CA 1
ATOM 3676 C C . ILE C 1 70 ? -12.026 30.482 3.494 1.00 30.24 70 ILE C C 1
ATOM 3677 O O . ILE C 1 70 ? -12.099 29.275 3.696 1.00 28.78 70 ILE C O 1
ATOM 3682 N N . THR C 1 71 ? -13.042 31.318 3.692 1.00 28.99 71 THR C N 1
ATOM 3683 C CA . THR C 1 71 ? -14.364 30.889 4.169 1.00 29.65 71 THR C CA 1
ATOM 3684 C C . THR C 1 71 ? -15.451 30.999 3.082 1.00 34.43 71 THR C C 1
ATOM 3685 O O . THR C 1 71 ? -15.245 31.587 2.035 1.00 33.72 71 THR C O 1
ATOM 3689 N N . ASN C 1 72 ? -16.645 30.476 3.357 1.00 29.72 72 ASN C N 1
ATOM 3690 C CA . ASN C 1 72 ? -17.771 30.527 2.451 1.00 27.92 72 ASN C CA 1
ATOM 3691 C C . ASN C 1 72 ? -18.592 31.788 2.674 1.00 30.85 72 ASN C C 1
ATOM 3692 O O . ASN C 1 72 ? -19.718 31.913 2.204 1.00 33.11 72 ASN C O 1
ATOM 3697 N N . LEU C 1 73 ? -18.082 32.740 3.4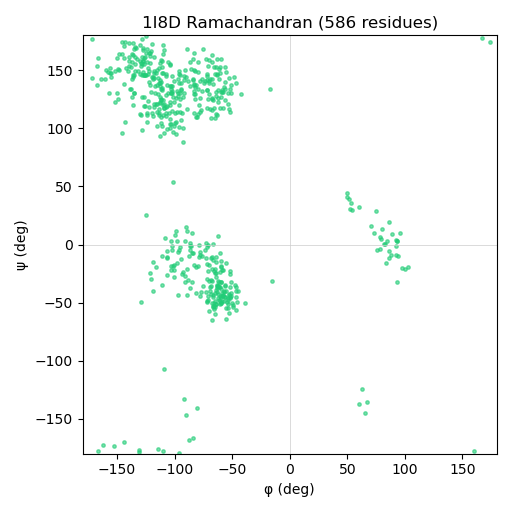36 1.00 24.84 73 LEU C N 1
ATOM 3698 C CA . LEU C 1 73 ? -18.911 33.897 3.739 1.00 25.37 73 LEU C CA 1
ATOM 3699 C C . LEU C 1 73 ? -19.155 34.814 2.567 1.00 33.54 73 LEU C C 1
ATOM 3700 O O . LEU C 1 73 ? -20.138 35.561 2.545 1.00 33.66 73 LEU C O 1
ATOM 3705 N N . GLY C 1 74 ? -18.150 34.852 1.696 1.00 31.11 74 GLY C N 1
ATOM 3706 C CA . GLY C 1 74 ? -18.169 35.671 0.509 1.00 29.48 74 GLY C CA 1
ATOM 3707 C C . GLY C 1 74 ? -19.275 35.158 -0.385 1.00 32.10 74 GLY C C 1
ATOM 3708 O O . GLY C 1 74 ? -19.759 35.892 -1.216 1.00 35.26 74 GLY C O 1
ATOM 3709 N N . ASP C 1 75 ? -19.688 33.913 -0.180 1.00 28.92 75 ASP C N 1
ATOM 3710 C CA . ASP C 1 75 ? -20.756 33.294 -0.956 1.00 28.82 75 ASP C CA 1
ATOM 3711 C C . ASP C 1 75 ? -22.146 33.725 -0.504 1.00 34.97 75 ASP C C 1
ATOM 3712 O O . ASP C 1 75 ? -23.153 33.411 -1.117 1.00 34.92 75 ASP C O 1
ATOM 3717 N N . LEU C 1 76 ? -22.229 34.388 0.622 1.00 31.71 76 LEU C N 1
ATOM 3718 C CA . LEU C 1 76 ? -23.520 34.752 1.150 1.00 29.39 76 LEU C CA 1
ATOM 3719 C C . LEU C 1 76 ? -24.222 35.770 0.298 1.00 31.12 76 LEU C C 1
ATOM 3720 O O . LEU C 1 76 ? -23.620 36.743 -0.135 1.00 29.24 76 LEU C O 1
ATOM 3725 N N . LYS C 1 77 ? -25.531 35.585 0.202 1.00 28.66 77 LYS C N 1
ATOM 3726 C CA . LYS C 1 77 ? -26.403 36.527 -0.473 1.00 28.38 77 LYS C CA 1
ATOM 3727 C C . LYS C 1 77 ? -27.396 37.079 0.542 1.00 30.02 77 LYS C C 1
ATOM 3728 O O . LYS C 1 77 ? -27.713 36.424 1.522 1.00 26.89 77 LYS C O 1
ATOM 3734 N N . VAL C 1 78 ? -27.819 38.314 0.351 1.00 29.71 78 VAL C N 1
ATOM 3735 C CA . VAL C 1 78 ? -28.817 38.919 1.207 1.00 31.52 78 VAL C CA 1
ATOM 3736 C C . VAL C 1 78 ? -29.993 37.975 1.388 1.00 35.56 78 VAL C C 1
ATOM 3737 O O . VAL C 1 78 ? -30.300 37.184 0.489 1.00 33.51 78 VAL C O 1
ATOM 3741 N N . GLY C 1 79 ? -30.566 37.998 2.596 1.00 31.53 79 GLY C N 1
ATOM 3742 C CA . GLY C 1 79 ? -31.635 37.089 2.916 1.00 30.22 79 GLY C CA 1
ATOM 3743 C C . GLY C 1 79 ? -31.078 35.744 3.312 1.00 33.50 79 GLY C C 1
ATOM 3744 O O . GLY C 1 79 ? -31.809 34.812 3.605 1.00 32.80 79 GLY C O 1
ATOM 3745 N N . ASP C 1 80 ? -29.765 35.604 3.326 1.00 32.13 80 ASP C N 1
ATOM 3746 C CA . ASP C 1 80 ? -29.209 34.325 3.765 1.00 32.45 80 ASP C CA 1
ATOM 3747 C C . ASP C 1 80 ? -29.059 34.319 5.283 1.00 31.31 80 ASP C C 1
ATOM 3748 O O . ASP C 1 80 ? -28.962 35.396 5.878 1.00 29.29 80 ASP C O 1
ATOM 3753 N N . TRP C 1 81 ? -29.031 33.111 5.861 1.00 30.89 81 TRP C N 1
ATOM 3754 C CA . TRP C 1 81 ? -28.897 32.861 7.307 1.00 32.78 81 TRP C CA 1
ATOM 3755 C C . TRP C 1 81 ? -27.540 32.331 7.744 1.00 33.70 81 TRP C C 1
ATOM 3756 O O . TRP C 1 81 ? -26.991 31.406 7.147 1.00 31.98 81 TRP C O 1
ATOM 3767 N N . VAL C 1 82 ? -27.045 32.877 8.849 1.00 29.13 82 VAL C N 1
ATOM 3768 C CA . VAL C 1 82 ? -25.789 32.422 9.419 1.00 29.71 82 VAL C CA 1
ATOM 3769 C C . VAL C 1 82 ? -25.937 32.007 10.877 1.00 31.78 82 VAL C C 1
ATOM 3770 O O . VAL C 1 82 ? -26.645 32.666 11.647 1.00 27.57 82 VAL C O 1
ATOM 3774 N N . ASN C 1 83 ? -25.145 30.988 11.248 1.00 30.04 83 ASN C N 1
ATOM 3775 C CA . ASN C 1 83 ? -24.982 30.554 12.634 1.00 28.99 83 ASN C CA 1
ATOM 3776 C C . ASN C 1 83 ? -24.175 31.648 13.334 1.00 30.77 83 ASN C C 1
ATOM 3777 O O . ASN C 1 83 ? -23.135 32.061 12.816 1.00 29.28 83 ASN C O 1
ATOM 3782 N N . VAL C 1 84 ? -24.678 32.203 14.443 1.00 26.25 84 VAL C N 1
ATOM 3783 C CA . VAL C 1 84 ? -23.977 33.261 15.168 1.00 26.63 84 VAL C CA 1
ATOM 3784 C C . VAL C 1 84 ? -23.738 32.876 16.633 1.00 33.14 84 VAL C C 1
ATOM 3785 O O . VAL C 1 84 ? -24.555 32.179 17.248 1.00 33.37 84 VAL C O 1
ATOM 3789 N N . GLU C 1 85 ? -22.620 33.335 17.196 1.00 26.49 85 GLU C N 1
ATOM 3790 C CA . GLU C 1 85 ? -22.268 33.028 18.577 1.00 24.68 85 GLU C CA 1
ATOM 3791 C C . GLU C 1 85 ? -21.467 34.171 19.169 1.00 27.47 85 GLU C C 1
ATOM 3792 O O . GLU C 1 85 ? -20.456 34.583 18.594 1.00 28.12 85 GLU C O 1
ATOM 3798 N N . ARG C 1 86 ? -21.899 34.731 20.297 1.00 21.17 86 ARG C N 1
ATOM 3799 C CA . ARG C 1 86 ? -21.085 35.762 20.887 1.00 19.20 86 ARG C CA 1
ATOM 3800 C C . ARG C 1 86 ? -19.893 35.087 21.540 1.00 22.93 86 ARG C C 1
ATOM 3801 O O . ARG C 1 86 ? -19.855 33.867 21.654 1.00 21.83 86 ARG C O 1
ATOM 3809 N N . ALA C 1 87 ? -18.901 35.885 21.927 1.00 22.80 87 ALA C N 1
ATOM 3810 C CA . ALA C 1 87 ? -17.672 35.373 22.518 1.00 22.59 87 ALA C CA 1
ATOM 3811 C C . ALA C 1 87 ? -17.908 34.661 23.835 1.00 31.08 87 ALA C C 1
ATOM 3812 O O . ALA C 1 87 ? -18.784 35.016 24.607 1.00 27.88 87 ALA C O 1
ATOM 3814 N N . ALA C 1 88 ? -17.115 33.632 24.065 1.00 33.70 88 ALA C N 1
ATOM 3815 C CA . ALA C 1 88 ? -17.187 32.882 25.301 1.00 35.63 88 ALA C CA 1
ATOM 3816 C C . ALA C 1 88 ? -16.844 33.714 26.522 1.00 41.47 88 ALA C C 1
ATOM 3817 O O . ALA C 1 88 ? -16.161 34.739 26.463 1.00 39.79 88 ALA C O 1
ATOM 3819 N N . LYS C 1 89 ? -17.334 33.156 27.620 1.00 42.54 89 LYS C N 1
ATOM 3820 C CA . LYS C 1 89 ? -17.149 33.556 28.998 1.00 43.74 89 LYS C CA 1
ATOM 3821 C C . LYS C 1 89 ? -16.960 32.269 29.801 1.00 56.76 89 LYS C C 1
ATOM 3822 O O . LYS C 1 89 ? -17.110 31.154 29.283 1.00 57.07 89 LYS C O 1
ATOM 3828 N N . PHE C 1 90 ? -16.635 32.426 31.073 1.00 57.11 90 PHE C N 1
ATOM 3829 C CA . PHE C 1 90 ? -16.467 31.300 31.961 1.00 66.22 90 PHE C CA 1
ATOM 3830 C C . PHE C 1 90 ? -17.776 31.064 32.677 1.00 57.86 90 PHE C C 1
ATOM 3831 O O . PHE C 1 90 ? -18.177 29.909 32.790 1.00 57.06 90 PHE C O 1
ATOM 3839 N N . HIS C 1 97 ? -16.021 21.562 23.882 1.00 64.29 97 HIS C N 1
ATOM 3840 C CA . HIS C 1 97 ? -15.022 21.990 22.923 1.00 63.17 97 HIS C CA 1
ATOM 3841 C C . HIS C 1 97 ? -14.834 23.494 23.001 1.00 67.90 97 HIS C C 1
ATOM 3842 O O . HIS C 1 97 ? -15.827 24.220 23.031 1.00 71.80 97 HIS C O 1
ATOM 3849 N N . LEU C 1 98 ? -13.574 23.959 23.023 1.00 59.17 98 LEU C N 1
ATOM 3850 C CA . LEU C 1 98 ? -13.240 25.391 23.074 1.00 57.19 98 LEU C CA 1
ATOM 3851 C C . LEU C 1 98 ? -12.677 25.897 21.738 1.00 52.55 98 LEU C C 1
ATOM 3852 O O . LEU C 1 98 ? -11.587 25.504 21.334 1.00 51.98 98 LEU C O 1
ATOM 3857 N N . MET C 1 99 ? -13.413 26.779 21.060 1.00 43.23 99 MET C N 1
ATOM 3858 C CA . MET C 1 99 ? -13.100 27.185 19.697 1.00 40.16 99 MET C CA 1
ATOM 3859 C C . MET C 1 99 ? -12.433 28.533 19.458 1.00 34.83 99 MET C C 1
ATOM 3860 O O . MET C 1 99 ? -12.696 29.537 20.118 1.00 34.04 99 MET C O 1
ATOM 3865 N N . SER C 1 100 ? -11.567 28.578 18.451 1.00 26.33 100 SER C N 1
ATOM 3866 C CA . SER C 1 100 ? -10.875 29.815 18.162 1.00 24.80 100 SER C CA 1
ATOM 3867 C C . SER C 1 100 ? -11.675 30.743 17.278 1.00 24.65 100 SER C C 1
ATOM 3868 O O . SER C 1 100 ? -11.545 31.953 17.355 1.00 25.28 100 SER C O 1
ATOM 3871 N N . GLY C 1 101 ? -12.465 30.185 16.388 1.00 20.16 101 GLY C N 1
ATOM 3872 C CA . GLY C 1 101 ? -13.179 31.052 15.477 1.00 20.99 101 GLY C CA 1
ATOM 3873 C C . GLY C 1 101 ? -12.299 31.359 14.278 1.00 26.24 101 GLY C C 1
ATOM 3874 O O . GLY C 1 101 ? -12.523 32.330 13.571 1.00 27.39 101 GLY C O 1
ATOM 3875 N N . HIS C 1 102 ? -11.281 30.523 14.078 1.00 22.69 102 HIS C N 1
ATOM 3876 C CA . HIS C 1 102 ? -10.357 30.669 12.959 1.00 20.02 102 HIS C CA 1
ATOM 3877 C C . HIS C 1 102 ? -10.551 29.540 12.000 1.00 21.61 102 HIS C C 1
ATOM 3878 O O . HIS C 1 102 ? -10.222 28.392 12.316 1.00 21.12 102 HIS C O 1
ATOM 3885 N N . ILE C 1 103 ? -11.109 29.889 10.850 1.00 21.11 103 ILE C N 1
ATOM 3886 C CA . ILE C 1 103 ? -11.418 28.913 9.817 1.00 21.73 103 ILE C CA 1
ATOM 3887 C C . ILE C 1 103 ? -10.187 28.454 9.054 1.00 27.05 103 ILE C C 1
ATOM 3888 O O . ILE C 1 103 ? -9.347 29.240 8.622 1.00 28.61 103 ILE C O 1
ATOM 3893 N N . MET C 1 104 ? -10.049 27.163 8.903 1.00 26.61 104 MET C N 1
ATOM 3894 C CA . MET C 1 104 ? -8.888 26.701 8.197 1.00 29.69 104 MET C CA 1
ATOM 3895 C C . MET C 1 104 ? -9.164 26.418 6.734 1.00 37.69 104 MET C C 1
ATOM 3896 O O . MET C 1 104 ? -8.345 26.758 5.889 1.00 37.87 104 MET C O 1
ATOM 3901 N N . THR C 1 105 ? -10.295 25.758 6.464 1.00 35.91 105 THR C N 1
ATOM 3902 C CA . THR C 1 105 ? -10.725 25.360 5.128 1.00 34.85 105 THR C CA 1
ATOM 3903 C C . THR C 1 105 ? -12.242 25.263 5.070 1.00 36.73 105 THR C C 1
ATOM 3904 O O . THR C 1 105 ? -12.950 25.622 6.010 1.00 35.78 105 THR C O 1
ATOM 3908 N N . THR C 1 106 ? -12.758 24.780 3.948 1.00 32.23 106 THR C N 1
ATOM 3909 C CA . THR C 1 106 ? -14.177 24.571 3.853 1.00 30.83 106 THR C CA 1
ATOM 3910 C C . THR C 1 106 ? -14.398 23.161 3.391 1.00 36.12 106 THR C C 1
ATOM 3911 O O . THR C 1 106 ? -13.492 22.501 2.893 1.00 36.60 106 THR C O 1
ATOM 3915 N N . ALA C 1 107 ? -15.599 22.684 3.603 1.00 34.48 107 ALA C N 1
ATOM 3916 C CA . ALA C 1 107 ? -15.909 21.354 3.174 1.00 34.76 107 ALA C CA 1
ATOM 3917 C C . ALA C 1 107 ? -17.230 21.385 2.443 1.00 41.02 107 ALA C C 1
ATOM 3918 O O . ALA C 1 107 ? -18.005 22.337 2.541 1.00 41.28 107 ALA C O 1
ATOM 3920 N N . GLU C 1 108 ? -17.424 20.346 1.650 1.00 41.91 108 GLU C N 1
ATOM 3921 C CA . GLU C 1 108 ? -18.625 20.166 0.860 1.00 41.80 108 GLU C CA 1
ATOM 3922 C C . GLU C 1 108 ? -19.394 19.007 1.421 1.00 42.97 108 GLU C C 1
ATOM 3923 O O . GLU C 1 108 ? -18.816 17.950 1.669 1.00 42.55 108 GLU C O 1
ATOM 3929 N N . VAL C 1 109 ? -20.691 19.208 1.589 1.00 41.35 109 VAL C N 1
ATOM 3930 C CA . VAL C 1 109 ? -21.552 18.124 2.001 1.00 42.49 109 VAL C CA 1
ATOM 3931 C C . VAL C 1 109 ? -21.535 17.037 0.912 1.00 51.86 109 VAL C C 1
ATOM 3932 O O . VAL C 1 109 ? -22.009 17.249 -0.219 1.00 52.76 109 VAL C O 1
ATOM 3936 N N . ALA C 1 110 ? -20.937 15.883 1.247 1.00 47.94 110 ALA C N 1
ATOM 3937 C CA . ALA C 1 110 ? -20.813 14.756 0.328 1.00 45.44 110 ALA C CA 1
ATOM 3938 C C . ALA C 1 110 ? -21.592 13.563 0.859 1.00 89.35 110 ALA C C 1
ATOM 3939 O O . ALA C 1 110 ? -22.771 13.378 0.564 1.00 61.71 110 ALA C O 1
ATOM 3941 N N . ILE C 1 121 ? -23.755 12.954 8.755 1.00 51.10 121 ILE C N 1
ATOM 3942 C CA . ILE C 1 121 ? -23.235 13.609 7.556 1.00 49.74 121 ILE C CA 1
ATOM 3943 C C . ILE C 1 121 ? -21.743 13.378 7.313 1.00 55.28 121 ILE C C 1
ATOM 3944 O O . ILE C 1 121 ? -20.886 13.454 8.215 1.00 55.33 121 ILE C O 1
ATOM 3949 N N . TRP C 1 122 ? -21.467 13.098 6.040 1.00 51.24 122 TRP C N 1
ATOM 3950 C CA . TRP C 1 122 ? -20.128 12.867 5.556 1.00 50.19 122 TRP C CA 1
ATOM 3951 C C . TRP C 1 122 ? -19.691 14.112 4.831 1.00 49.93 122 TRP C C 1
ATOM 3952 O O . TRP C 1 122 ? -20.472 14.686 4.078 1.00 48.12 122 TRP C O 1
ATOM 3963 N N . PHE C 1 123 ? -18.463 14.545 5.068 1.00 43.56 123 PHE C N 1
ATOM 3964 C CA . PHE C 1 123 ? -18.006 15.746 4.410 1.00 40.90 123 PHE C CA 1
ATOM 3965 C C . PHE C 1 123 ? -16.775 15.484 3.584 1.00 48.14 123 PHE C C 1
ATOM 3966 O O . PHE C 1 123 ? -15.854 14.809 4.020 1.00 47.04 123 PHE C O 1
ATOM 3974 N N . LYS C 1 124 ? -16.761 16.054 2.396 1.00 48.82 124 LYS C N 1
ATOM 3975 C CA . LYS C 1 124 ? -15.613 15.913 1.542 1.00 51.37 124 LYS C CA 1
ATOM 3976 C C . LYS C 1 124 ? -14.722 17.107 1.803 1.00 58.16 124 LYS C C 1
ATOM 3977 O O . LYS C 1 124 ? -15.108 18.246 1.553 1.00 57.30 124 LYS C O 1
ATOM 3983 N N . VAL C 1 125 ? -13.550 16.844 2.373 1.00 57.53 125 VAL C N 1
ATOM 3984 C CA . VAL C 1 125 ? -12.623 17.911 2.687 1.00 58.73 125 VAL C CA 1
ATOM 3985 C C . VAL C 1 125 ? -11.848 18.438 1.503 1.00 65.84 125 VAL C C 1
ATOM 3986 O O . VAL C 1 125 ? -10.995 17.765 0.921 1.00 65.39 125 VAL C O 1
ATOM 3990 N N . GLN C 1 126 ? -12.149 19.691 1.206 1.00 64.43 126 GLN C N 1
ATOM 3991 C CA . GLN C 1 126 ? -11.531 20.381 0.100 1.00 65.24 126 GLN C CA 1
ATOM 3992 C C . GLN C 1 126 ? -9.999 20.276 0.096 1.00 67.17 126 GLN C C 1
ATOM 3993 O O . GLN C 1 126 ? -9.373 19.919 -0.899 1.00 67.17 126 GLN C O 1
ATOM 3999 N N . ASP C 1 127 ? -9.382 20.570 1.229 1.00 60.80 127 ASP C N 1
ATOM 4000 C CA . ASP C 1 127 ? -7.940 20.542 1.288 1.00 58.89 127 ASP C CA 1
ATOM 4001 C C . ASP C 1 127 ? -7.383 19.302 1.944 1.00 60.46 127 ASP C C 1
ATOM 4002 O O . ASP C 1 127 ? -6.603 19.384 2.869 1.00 60.84 127 ASP C O 1
ATOM 4007 N N . SER C 1 128 ? -7.817 18.175 1.429 1.00 55.18 128 SER C N 1
ATOM 4008 C CA . SER C 1 128 ? -7.423 16.845 1.841 1.00 55.57 128 SER C CA 1
ATOM 4009 C C . SER C 1 128 ? -6.171 16.685 2.715 1.00 58.41 128 SER C C 1
ATOM 4010 O O . SER C 1 128 ? -6.065 15.766 3.533 1.00 57.42 128 SER C O 1
ATOM 4013 N N . GLN C 1 129 ? -5.192 17.550 2.555 1.00 53.93 129 GLN C N 1
ATOM 4014 C CA . GLN C 1 129 ? -3.984 17.442 3.382 1.00 53.78 129 GLN C CA 1
ATOM 4015 C C . GLN C 1 129 ? -4.182 17.663 4.896 1.00 53.85 129 GLN C C 1
ATOM 4016 O O . GLN C 1 129 ? -3.424 17.197 5.746 1.00 53.29 129 GLN C O 1
ATOM 4022 N N . LEU C 1 130 ? -5.201 18.454 5.213 1.00 46.54 130 LEU C N 1
ATOM 4023 C CA . LEU C 1 130 ? -5.596 18.795 6.573 1.00 43.78 130 LEU C CA 1
ATOM 4024 C C . LEU C 1 130 ? -6.263 17.612 7.292 1.00 48.97 130 LEU C C 1
ATOM 4025 O O . LEU C 1 130 ? -6.693 17.712 8.449 1.00 47.19 130 LEU C O 1
ATOM 4030 N N . MET C 1 131 ? -6.347 16.478 6.604 1.00 45.82 131 MET C N 1
ATOM 4031 C CA . MET C 1 131 ? -6.987 15.299 7.152 1.00 45.51 131 MET C CA 1
ATOM 4032 C C . MET C 1 131 ? -6.247 14.784 8.372 1.00 44.58 131 MET C C 1
ATOM 4033 O O . MET C 1 131 ? -6.805 14.133 9.256 1.00 42.73 131 MET C O 1
ATOM 4038 N N . LYS C 1 132 ? -4.974 15.117 8.416 1.00 38.65 132 LYS C N 1
ATOM 4039 C CA . LYS C 1 132 ? -4.152 14.717 9.522 1.00 37.97 132 LYS C CA 1
ATOM 4040 C C . LYS C 1 132 ? -4.660 15.261 10.847 1.00 43.11 132 LYS C C 1
ATOM 4041 O O . LYS C 1 132 ? -4.207 14.816 11.896 1.00 44.13 132 LYS C O 1
ATOM 4047 N N . TYR C 1 133 ? -5.572 16.234 10.808 1.00 38.10 133 TYR C N 1
ATOM 4048 C CA . TYR C 1 133 ? -6.107 16.819 12.034 1.00 37.05 133 TYR C CA 1
ATOM 4049 C C . TYR C 1 133 ? -7.529 16.374 12.304 1.00 44.31 133 TYR C C 1
ATOM 4050 O O . TYR C 1 133 ? -8.091 16.679 13.346 1.00 41.73 133 TYR C O 1
ATOM 4059 N N . ILE C 1 134 ? -8.137 15.735 11.308 1.00 45.68 134 ILE C N 1
ATOM 4060 C CA . ILE C 1 134 ? -9.500 15.264 11.433 1.00 45.54 134 ILE C CA 1
ATOM 4061 C C . ILE C 1 134 ? -9.490 13.786 11.728 1.00 52.58 134 ILE C C 1
ATOM 4062 O O . ILE C 1 134 ? -9.255 12.934 10.870 1.00 51.64 134 ILE C O 1
ATOM 4067 N N . LEU C 1 135 ? -9.706 13.528 12.997 1.00 51.54 135 LEU C N 1
ATOM 4068 C CA . LEU C 1 135 ? -9.647 12.191 13.506 1.00 52.59 135 LEU C CA 1
ATOM 4069 C C . LEU C 1 135 ? -10.886 11.666 14.220 1.00 55.79 135 LEU C C 1
ATOM 4070 O O . LEU C 1 135 ? -11.701 12.340 14.854 1.00 54.42 135 LEU C O 1
ATOM 4075 N N . TYR C 1 136 ? -10.974 10.368 14.106 1.00 52.79 136 TYR C N 1
ATOM 4076 C CA . TYR C 1 136 ? -12.015 9.604 14.706 1.00 51.79 136 TYR C CA 1
ATOM 4077 C C . TYR C 1 136 ? -12.047 9.851 16.186 1.00 50.67 136 TYR C C 1
ATOM 4078 O O . TYR C 1 136 ? -11.021 9.810 16.857 1.00 47.71 136 TYR C O 1
ATOM 4087 N N . LYS C 1 137 ? -13.248 10.075 16.672 1.00 48.37 137 LYS C N 1
ATOM 4088 C CA . LYS C 1 137 ? -13.439 10.273 18.091 1.00 49.80 137 LYS C CA 1
ATOM 4089 C C . LYS C 1 137 ? -12.861 11.617 18.499 1.00 58.65 137 LYS C C 1
ATOM 4090 O O . LYS C 1 137 ? -12.656 11.913 19.680 1.00 60.76 137 LYS C O 1
ATOM 4096 N N . GLY C 1 138 ? -12.615 12.467 17.506 1.00 53.44 138 GLY C N 1
ATOM 4097 C CA . GLY C 1 138 ? -12.076 13.782 17.794 1.00 51.91 138 GLY C CA 1
ATOM 4098 C C . GLY C 1 138 ? -13.076 14.910 17.567 1.00 51.91 138 GLY C C 1
ATOM 4099 O O . GLY C 1 138 ? -14.134 14.712 16.966 1.00 49.49 138 GLY C O 1
ATOM 4100 N N . PHE C 1 139 ? -12.720 16.096 18.071 1.00 48.83 139 PHE C N 1
ATOM 4101 C CA . PHE C 1 139 ? -13.553 17.270 17.923 1.00 49.13 139 PHE C CA 1
ATOM 4102 C C . PHE C 1 139 ? -13.303 17.910 16.578 1.00 49.40 139 PHE C C 1
ATOM 4103 O O . PHE C 1 139 ? -12.260 17.689 15.948 1.00 49.90 139 PHE C O 1
ATOM 4111 N N . ILE C 1 140 ? -14.227 18.791 16.215 1.00 39.82 140 ILE C N 1
ATOM 4112 C CA . ILE C 1 140 ? -14.125 19.559 15.003 1.00 37.49 140 ILE C CA 1
ATOM 4113 C C . ILE C 1 140 ? -15.139 20.667 15.080 1.00 38.77 140 ILE C C 1
ATOM 4114 O O . ILE C 1 140 ? -16.038 20.604 15.908 1.00 38.99 140 ILE C O 1
ATOM 4119 N N . GLY C 1 141 ? -14.944 21.703 14.273 1.00 32.58 141 GLY C N 1
ATOM 4120 C CA . GLY C 1 141 ? -15.852 22.834 14.229 1.00 31.01 141 GLY C CA 1
ATOM 4121 C C . GLY C 1 141 ? -16.443 22.909 12.835 1.00 35.40 141 GLY C C 1
ATOM 4122 O O . GLY C 1 141 ? -15.723 23.035 11.847 1.00 35.20 141 GLY C O 1
ATOM 4123 N N . ILE C 1 142 ? -17.754 22.766 12.742 1.00 30.35 142 ILE C N 1
ATOM 4124 C CA . ILE C 1 142 ? -18.425 22.844 11.461 1.00 29.07 142 ILE C CA 1
ATOM 4125 C C . ILE C 1 142 ? -19.407 23.991 11.442 1.00 30.55 142 ILE C C 1
ATOM 4126 O O . ILE C 1 142 ? -20.409 23.964 12.137 1.00 28.21 142 ILE C O 1
ATOM 4131 N N . ASP C 1 143 ? -19.100 25.027 10.664 1.00 27.51 143 ASP C N 1
ATOM 4132 C CA . ASP C 1 143 ? -19.960 26.181 10.656 1.00 26.87 143 ASP C CA 1
ATOM 4133 C C . ASP C 1 143 ? -20.207 26.744 12.040 1.00 31.47 143 ASP C C 1
ATOM 4134 O O . ASP C 1 143 ? -21.208 27.417 12.270 1.00 29.67 143 ASP C O 1
ATOM 4139 N N . GLY C 1 144 ? -19.232 26.579 12.933 1.00 30.22 144 GLY C N 1
ATOM 4140 C CA . GLY C 1 144 ? -19.355 27.129 14.279 1.00 30.03 144 GLY C CA 1
ATOM 4141 C C . GLY C 1 144 ? -19.935 26.125 15.267 1.00 33.52 144 GLY C C 1
ATOM 4142 O O . GLY C 1 144 ? -20.162 26.410 16.436 1.00 34.19 144 GLY C O 1
ATOM 4143 N N . ILE C 1 145 ? -20.169 24.927 14.805 1.00 31.86 145 ILE C N 1
ATOM 4144 C CA . ILE C 1 145 ? -20.728 23.898 15.644 1.00 33.16 145 ILE C CA 1
ATOM 4145 C C . ILE C 1 145 ? -19.664 22.913 16.047 1.00 36.06 145 ILE C C 1
ATOM 4146 O O . ILE C 1 145 ? -19.095 22.251 15.188 1.00 35.74 145 ILE C O 1
ATOM 4151 N N . SER C 1 146 ? -19.447 22.778 17.346 1.00 34.01 146 SER C N 1
ATOM 4152 C CA . SER C 1 146 ? -18.512 21.792 17.881 1.00 33.30 146 SER C CA 1
ATOM 4153 C C . SER C 1 146 ? -19.048 20.384 17.711 1.00 35.75 146 SER C C 1
ATOM 4154 O O . SER C 1 146 ? -20.190 20.133 18.046 1.00 35.69 146 SER C O 1
ATOM 4157 N N . LEU C 1 147 ? -18.260 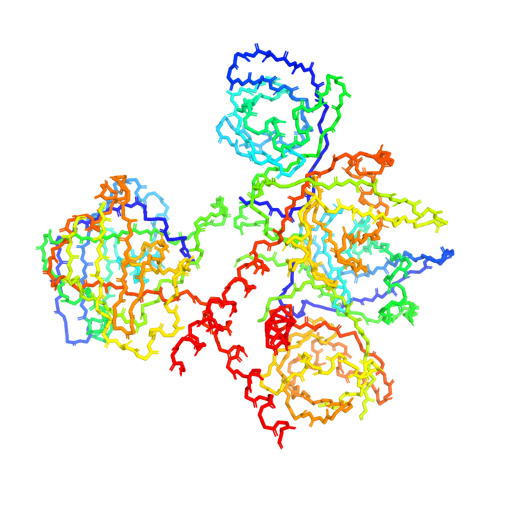19.473 17.158 1.00 33.77 147 LEU C N 1
ATOM 4158 C CA . LEU C 1 147 ? -18.728 18.123 16.935 1.00 35.76 147 LEU C CA 1
ATOM 4159 C C . LEU C 1 147 ? -17.600 17.123 17.058 1.00 42.45 147 LEU C C 1
ATOM 4160 O O . LEU C 1 147 ? -16.418 17.474 17.002 1.00 41.90 147 LEU C O 1
ATOM 4165 N N . THR C 1 148 ? -17.977 15.857 17.205 1.00 41.81 148 THR C N 1
ATOM 4166 C CA . THR C 1 148 ? -16.989 14.811 17.267 1.00 43.06 148 THR C CA 1
ATOM 4167 C C . THR C 1 148 ? -16.965 14.068 15.949 1.00 49.40 148 THR C C 1
ATOM 4168 O O . THR C 1 148 ? -17.999 13.746 15.355 1.00 49.51 148 THR C O 1
ATOM 4172 N N . VAL C 1 149 ? -15.764 13.802 15.487 1.00 45.34 149 VAL C N 1
ATOM 4173 C CA . VAL C 1 149 ? -15.614 13.094 14.246 1.00 43.20 149 VAL C CA 1
ATOM 4174 C C . VAL C 1 149 ? -15.990 11.632 14.395 1.00 49.76 149 VAL C C 1
ATOM 4175 O O . VAL C 1 149 ? -15.570 10.954 15.346 1.00 49.05 149 VAL C O 1
ATOM 4179 N N . GLY C 1 150 ? -16.790 11.175 13.438 1.00 47.84 150 GLY C N 1
ATOM 4180 C CA . GLY C 1 150 ? -17.176 9.779 13.330 1.00 48.59 150 GLY C CA 1
ATOM 4181 C C . GLY C 1 150 ? -16.178 9.061 12.421 1.00 55.64 150 GLY C C 1
ATOM 4182 O O . GLY C 1 150 ? -14.971 9.241 12.554 1.00 55.28 150 GLY C O 1
ATOM 4183 N N . GLU C 1 151 ? -16.669 8.274 11.463 1.00 54.86 151 GLU C N 1
ATOM 4184 C CA . GLU C 1 151 ? -15.815 7.544 10.532 1.00 55.79 151 GLU C CA 1
ATOM 4185 C C . GLU C 1 151 ? -15.065 8.511 9.635 1.00 57.50 151 GLU C C 1
ATOM 4186 O O . GLU C 1 151 ? -15.579 9.591 9.375 1.00 57.14 151 GLU C O 1
ATOM 4192 N N . VAL C 1 152 ? -13.894 8.105 9.158 1.00 53.87 152 VAL C N 1
ATOM 4193 C CA . VAL C 1 152 ? -13.091 8.885 8.222 1.00 54.34 152 VAL C CA 1
ATOM 4194 C C . VAL C 1 152 ? -12.582 8.000 7.102 1.00 65.45 152 VAL C C 1
ATOM 4195 O O . VAL C 1 152 ? -12.720 6.774 7.114 1.00 68.00 152 VAL C O 1
ATOM 4199 N N . THR C 1 153 ? -12.030 8.651 6.094 1.00 63.00 153 THR C N 1
ATOM 4200 C CA . THR C 1 153 ? -11.375 8.038 4.963 1.00 62.29 153 THR C CA 1
ATOM 4201 C C . THR C 1 153 ? -10.305 9.026 4.672 1.00 67.76 153 THR C C 1
ATOM 4202 O O . THR C 1 153 ? -10.301 10.100 5.271 1.00 68.41 153 THR C O 1
ATOM 4206 N N . PRO C 1 154 ? -9.416 8.737 3.743 1.00 65.64 154 PRO C N 1
ATOM 4207 C CA . PRO C 1 154 ? -8.373 9.687 3.436 1.00 64.08 154 PRO C CA 1
ATOM 4208 C C . PRO C 1 154 ? -8.907 11.019 2.927 1.00 61.37 154 PRO C C 1
ATOM 4209 O O . PRO C 1 154 ? -8.309 12.064 3.162 1.00 60.93 154 PRO C O 1
ATOM 4213 N N . THR C 1 155 ? -10.028 10.997 2.220 1.00 52.79 155 THR C N 1
ATOM 4214 C CA . THR C 1 155 ? -10.541 12.248 1.692 1.00 51.26 155 THR C CA 1
ATOM 4215 C C . THR C 1 155 ? -11.721 12.846 2.440 1.00 53.41 155 THR C C 1
ATOM 4216 O O . THR C 1 155 ? -12.045 14.029 2.275 1.00 54.62 155 THR C O 1
ATOM 4220 N N . ARG C 1 156 ? -12.405 12.037 3.242 1.00 44.89 156 ARG C N 1
ATOM 4221 C CA . ARG C 1 156 ? -13.570 12.593 3.897 1.00 43.97 156 ARG C CA 1
ATOM 4222 C C . ARG C 1 156 ? -13.781 12.093 5.298 1.00 48.32 156 ARG C C 1
ATOM 4223 O O . ARG C 1 156 ? -13.074 11.207 5.764 1.00 48.27 156 ARG C O 1
ATOM 4231 N N . PHE C 1 157 ? -14.775 12.686 5.958 1.00 45.69 157 PHE C N 1
ATOM 4232 C CA . PHE C 1 157 ? -15.101 12.344 7.332 1.00 44.56 157 PHE C CA 1
ATOM 4233 C C . PHE C 1 157 ? -16.598 12.442 7.599 1.00 49.90 157 PHE C C 1
ATOM 4234 O O . PHE C 1 157 ? -17.359 13.055 6.840 1.00 45.74 157 PHE C O 1
ATOM 4242 N N . CYS C 1 158 ? -17.005 11.827 8.707 1.00 53.51 158 CYS C N 1
ATOM 4243 C CA . CYS C 1 158 ? -18.396 11.816 9.093 1.00 56.11 158 CYS C CA 1
ATOM 4244 C C . CYS C 1 158 ? -18.641 12.309 10.502 1.00 55.46 158 CYS C C 1
ATOM 4245 O O . CYS C 1 158 ? -17.842 12.117 11.416 1.00 55.24 158 CYS C O 1
ATOM 4248 N N . VAL C 1 159 ? -19.787 12.962 10.628 1.00 48.98 159 VAL C N 1
ATOM 4249 C CA . VAL C 1 159 ? -20.209 13.478 11.896 1.00 49.00 159 VAL C CA 1
ATOM 4250 C C . VAL C 1 159 ? -21.621 13.017 12.101 1.00 58.73 159 VAL C C 1
ATOM 4251 O O . VAL C 1 159 ? -22.365 12.866 11.132 1.00 57.41 159 VAL C O 1
ATOM 4255 N N . HIS C 1 160 ? -21.958 12.777 13.347 1.00 61.83 160 HIS C N 1
ATOM 4256 C CA . HIS C 1 160 ? -23.296 12.350 13.693 1.00 64.41 160 HIS C CA 1
ATOM 4257 C C . HIS C 1 160 ? -24.016 13.492 14.370 1.00 68.02 160 HIS C C 1
ATOM 4258 O O . HIS C 1 160 ? -23.638 13.902 15.465 1.00 68.54 160 HIS C O 1
ATOM 4265 N N . LEU C 1 161 ? -25.002 14.045 13.671 1.00 63.53 161 LEU C N 1
ATOM 4266 C CA . LEU C 1 161 ? -25.753 15.186 14.174 1.00 63.40 161 LEU C CA 1
ATOM 4267 C C . LEU C 1 161 ? -27.057 14.786 14.853 1.00 65.75 161 LEU C C 1
ATOM 4268 O O . LEU C 1 161 ? -27.698 13.826 14.436 1.00 66.70 161 LEU C O 1
ATOM 4273 N N . ILE C 1 162 ? -27.484 15.567 15.852 1.00 60.04 162 ILE C N 1
ATOM 4274 C CA . ILE C 1 162 ? -28.724 15.300 16.580 1.00 59.46 162 ILE C CA 1
ATOM 4275 C C . ILE C 1 162 ? -29.781 16.348 16.289 1.00 64.47 162 ILE C C 1
ATOM 4276 O O . ILE C 1 162 ? -29.416 17.465 15.925 1.00 62.92 162 ILE C O 1
ATOM 4281 N N . PRO C 1 163 ? -31.048 16.000 16.502 1.00 64.61 163 PRO C N 1
ATOM 4282 C CA . PRO C 1 163 ? -32.191 16.838 16.235 1.00 64.37 163 PRO C CA 1
ATOM 4283 C C . PRO C 1 163 ? -32.119 18.279 16.711 1.00 72.20 163 PRO C C 1
ATOM 4284 O O . PRO C 1 163 ? -32.287 19.186 15.915 1.00 74.04 163 PRO C O 1
ATOM 4288 N N . GLU C 1 164 ? -31.894 18.523 17.988 1.00 68.61 164 GLU C N 1
ATOM 4289 C CA . GLU C 1 164 ? -31.902 19.920 18.410 1.00 68.82 164 GLU C CA 1
ATOM 4290 C C . GLU C 1 164 ? -30.911 20.788 17.649 1.00 73.80 164 GLU C C 1
ATOM 4291 O O . GLU C 1 164 ? -31.143 21.953 17.311 1.00 74.52 164 GLU C O 1
ATOM 4297 N N . THR C 1 165 ? -29.809 20.135 17.358 1.00 68.28 165 THR C N 1
ATOM 4298 C CA . THR C 1 165 ? -28.723 20.747 16.641 1.00 67.33 165 THR C CA 1
ATOM 4299 C C . THR C 1 165 ? -29.112 21.183 15.227 1.00 67.37 165 THR C C 1
ATOM 4300 O O . THR C 1 165 ? -28.798 22.281 14.771 1.00 67.55 165 THR C O 1
ATOM 4304 N N . LEU C 1 166 ? -29.792 20.281 14.529 1.00 60.27 166 LEU C N 1
ATOM 4305 C CA . LEU C 1 166 ? -30.247 20.532 13.170 1.00 59.65 166 LEU C CA 1
ATOM 4306 C C . LEU C 1 166 ? -31.235 21.695 13.076 1.00 64.97 166 LEU C C 1
ATOM 4307 O O . LEU C 1 166 ? -31.223 22.487 12.130 1.00 64.76 166 LEU C O 1
ATOM 4312 N N . GLU C 1 167 ? -32.146 21.719 14.037 1.00 61.68 167 GLU C N 1
ATOM 4313 C CA . GLU C 1 167 ? -33.172 22.746 14.097 1.00 62.98 167 GLU C CA 1
ATOM 4314 C C . GLU C 1 167 ? -32.633 24.103 14.517 1.00 64.65 167 GLU C C 1
ATOM 4315 O O . GLU C 1 167 ? -33.031 25.141 13.998 1.00 66.01 167 GLU C O 1
ATOM 4321 N N . ARG C 1 168 ? -31.733 24.085 15.490 1.00 57.53 168 ARG C N 1
ATOM 4322 C CA . ARG C 1 168 ? -31.120 25.311 15.982 1.00 56.75 168 ARG C CA 1
ATOM 4323 C C . ARG C 1 168 ? -29.978 25.932 15.133 1.00 54.60 168 ARG C C 1
ATOM 4324 O O . ARG C 1 168 ? -29.429 26.999 15.448 1.00 51.76 168 ARG C O 1
ATOM 4332 N N . THR C 1 169 ? -29.643 25.295 14.024 1.00 47.37 169 THR C N 1
ATOM 4333 C CA . THR C 1 169 ? -28.589 25.788 13.160 1.00 45.64 169 THR C CA 1
ATOM 4334 C C . THR C 1 169 ? -29.026 25.704 11.723 1.00 51.01 169 THR C C 1
ATOM 4335 O O . THR C 1 169 ? -30.052 25.114 11.398 1.00 54.30 169 THR C O 1
ATOM 4339 N N . THR C 1 170 ? -28.203 26.245 10.838 1.00 43.45 170 THR C N 1
ATOM 4340 C CA . THR C 1 170 ? -28.533 26.192 9.426 1.00 40.36 170 THR C CA 1
ATOM 4341 C C . THR C 1 170 ? -28.043 24.887 8.860 1.00 41.91 170 THR C C 1
ATOM 4342 O O . THR C 1 170 ? -28.177 24.608 7.680 1.00 41.44 170 THR C O 1
ATOM 4346 N N . LEU C 1 171 ? -27.421 24.103 9.718 1.00 39.82 171 LEU C N 1
ATOM 4347 C CA . LEU C 1 171 ? -26.865 22.866 9.260 1.00 41.48 171 LEU C CA 1
ATOM 4348 C C . LEU C 1 171 ? -27.914 21.940 8.703 1.00 51.88 171 LEU C C 1
ATOM 4349 O O . LEU C 1 171 ? -27.645 21.211 7.747 1.00 52.88 171 LEU C O 1
ATOM 4354 N N . GLY C 1 172 ? -29.088 21.960 9.334 1.00 50.41 172 GLY C N 1
ATOM 4355 C CA . GLY C 1 172 ? -30.162 21.111 8.877 1.00 50.80 172 GLY C CA 1
ATOM 4356 C C . GLY C 1 172 ? -30.387 21.336 7.389 1.00 55.61 172 GLY C C 1
ATOM 4357 O O . GLY C 1 172 ? -30.262 20.444 6.541 1.00 55.62 172 GLY C O 1
ATOM 4358 N N . LYS C 1 173 ? -30.680 22.589 7.089 1.00 51.95 173 LYS C N 1
ATOM 4359 C CA . LYS C 1 173 ? -30.950 23.034 5.746 1.00 51.60 173 LYS C CA 1
ATOM 4360 C C . LYS C 1 173 ? -29.774 22.855 4.805 1.00 60.76 173 LYS C C 1
ATOM 4361 O O . LYS C 1 173 ? -29.786 23.319 3.670 1.00 63.59 173 LYS C O 1
ATOM 4367 N N . LYS C 1 174 ? -28.718 22.200 5.236 1.00 57.23 174 LYS C N 1
ATOM 4368 C CA . LYS C 1 174 ? -27.633 22.109 4.297 1.00 57.08 174 LYS C CA 1
ATOM 4369 C C . LYS C 1 174 ? -27.705 20.914 3.390 1.00 66.13 174 LYS C C 1
ATOM 4370 O O . LYS C 1 174 ? -27.616 19.776 3.843 1.00 67.15 174 LYS C O 1
ATOM 4376 N N . LYS C 1 175 ? -27.840 21.243 2.104 1.00 64.51 175 LYS C N 1
ATOM 4377 C CA . LYS C 1 175 ? -28.024 20.362 0.956 1.00 65.37 175 LYS C CA 1
ATOM 4378 C C . LYS C 1 175 ? -26.746 19.813 0.339 1.00 68.47 175 LYS C C 1
ATOM 4379 O O . LYS C 1 175 ? -25.723 20.478 0.337 1.00 69.04 175 LYS C O 1
ATOM 4385 N N . LEU C 1 176 ? -26.837 18.628 -0.261 1.00 64.68 176 LEU C N 1
ATOM 4386 C CA . LEU C 1 176 ? -25.723 17.961 -0.927 1.00 64.61 176 LEU C CA 1
ATOM 4387 C C . LEU C 1 176 ? -24.885 18.917 -1.771 1.00 64.06 176 LEU C C 1
ATOM 4388 O O . LEU C 1 176 ? -25.401 19.695 -2.567 1.00 63.80 176 LEU C O 1
ATOM 4393 N N . GLY C 1 177 ? -23.572 18.885 -1.570 1.00 57.44 177 GLY C N 1
ATOM 4394 C CA . GLY C 1 177 ? -22.694 19.786 -2.284 1.00 55.26 177 GLY C CA 1
ATOM 4395 C C . GLY C 1 177 ? -22.542 21.144 -1.589 1.00 57.18 177 GLY C C 1
ATOM 4396 O O . GLY C 1 177 ? -21.694 21.945 -1.953 1.00 58.13 177 GLY C O 1
ATOM 4397 N N . ALA C 1 178 ? -23.357 21.460 -0.586 1.00 50.58 178 ALA C N 1
ATOM 4398 C CA . ALA C 1 178 ? -23.184 22.730 0.097 1.00 47.71 178 ALA C CA 1
ATOM 4399 C C . ALA C 1 178 ? -21.841 22.765 0.812 1.00 47.78 178 ALA C C 1
ATOM 4400 O O . ALA C 1 178 ? -21.309 21.749 1.279 1.00 46.13 178 ALA C O 1
ATOM 4402 N N . ARG C 1 179 ? -21.278 23.961 0.854 1.00 42.13 179 ARG C N 1
ATOM 4403 C CA . ARG C 1 179 ? -19.978 24.157 1.444 1.00 40.88 179 ARG C CA 1
ATOM 4404 C C . ARG C 1 179 ? -20.133 24.631 2.873 1.00 45.38 179 ARG C C 1
ATOM 4405 O O . ARG C 1 179 ? -21.036 25.432 3.148 1.00 44.14 179 ARG C O 1
ATOM 4413 N N . VAL C 1 180 ? -19.238 24.139 3.745 1.00 40.72 180 VAL C N 1
ATOM 4414 C CA . VAL C 1 180 ? -19.186 24.519 5.155 1.00 37.72 180 VAL C CA 1
ATOM 4415 C C . VAL C 1 180 ? -17.783 24.941 5.571 1.00 35.06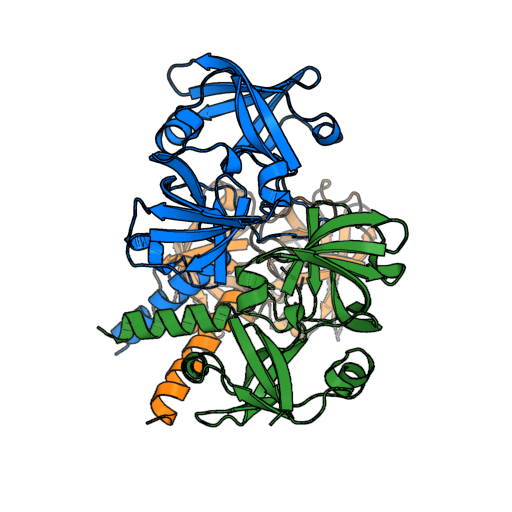 180 VAL C C 1
ATOM 4416 O O . VAL C 1 180 ? -16.797 24.487 4.997 1.00 33.72 180 VAL C O 1
ATOM 4420 N N . ASN C 1 181 ? -17.726 25.796 6.594 1.00 31.20 181 ASN C N 1
ATOM 4421 C CA . ASN C 1 181 ? -16.490 26.282 7.189 1.00 30.06 181 ASN C CA 1
ATOM 4422 C C . ASN C 1 181 ? -15.949 25.271 8.182 1.00 34.74 181 ASN C C 1
ATOM 4423 O O . ASN C 1 181 ? -16.666 24.819 9.076 1.00 33.61 181 ASN C O 1
ATOM 4428 N N . ILE C 1 182 ? -14.669 24.946 8.022 1.00 30.04 182 ILE C N 1
ATOM 4429 C CA . ILE C 1 182 ? -14.016 23.989 8.886 1.00 28.27 182 ILE C CA 1
ATOM 4430 C C . ILE C 1 182 ? -13.017 24.649 9.819 1.00 30.64 182 ILE C C 1
ATOM 4431 O O . ILE C 1 182 ? -12.053 25.276 9.368 1.00 27.05 182 ILE C O 1
ATOM 4436 N N . GLU C 1 183 ? -13.263 24.462 11.119 1.00 28.01 183 GLU C N 1
ATOM 4437 C CA . GLU C 1 183 ? -12.337 24.898 12.119 1.00 28.15 183 GLU C CA 1
ATOM 4438 C C . GLU C 1 183 ? -11.680 23.650 12.659 1.00 34.64 183 GLU C C 1
ATOM 4439 O O . GLU C 1 183 ? -12.348 22.733 13.114 1.00 33.28 183 GLU C O 1
ATOM 4445 N N . ILE C 1 184 ? -10.371 23.571 12.503 1.00 34.46 184 ILE C N 1
ATOM 4446 C CA . ILE C 1 184 ? -9.625 22.446 13.025 1.00 34.45 184 ILE C CA 1
ATOM 4447 C C . ILE C 1 184 ? -9.488 22.634 14.534 1.00 35.69 184 ILE C C 1
ATOM 4448 O O . ILE C 1 184 ? -9.364 23.759 15.009 1.00 31.36 184 ILE C O 1
ATOM 4453 N N . ASP C 1 185 ? -9.563 21.553 15.313 1.00 37.49 185 ASP C N 1
ATOM 4454 C CA . ASP C 1 185 ? -9.447 21.681 16.763 1.00 37.11 185 ASP C CA 1
ATOM 4455 C C . ASP C 1 185 ? -8.038 22.109 17.094 1.00 39.02 185 ASP C C 1
ATOM 4456 O O . ASP C 1 185 ? -7.082 21.410 16.782 1.00 39.82 185 ASP C O 1
ATOM 4461 N N . PRO C 1 186 ? -7.905 23.302 17.650 1.00 35.99 186 PRO C N 1
ATOM 4462 C CA . PRO C 1 186 ? -6.590 23.858 17.908 1.00 33.93 186 PRO C CA 1
ATOM 4463 C C . PRO C 1 186 ? -5.690 22.911 18.675 1.00 40.03 186 PRO C C 1
ATOM 4464 O O . PRO C 1 186 ? -4.492 22.825 18.428 1.00 41.93 186 PRO C O 1
ATOM 4468 N N . GLN C 1 187 ? -6.270 22.172 19.603 1.00 34.76 187 GLN C N 1
ATOM 4469 C CA . GLN C 1 187 ? -5.471 21.269 20.393 1.00 33.32 187 GLN C CA 1
ATOM 4470 C C . GLN C 1 187 ? -4.862 20.193 19.536 1.00 34.29 187 GLN C C 1
ATOM 4471 O O . GLN C 1 187 ? -3.646 19.943 19.550 1.00 33.90 187 GLN C O 1
ATOM 4477 N N . THR C 1 188 ? -5.741 19.568 18.773 1.00 30.47 188 THR C N 1
ATOM 4478 C CA . THR C 1 188 ? -5.304 18.521 17.883 1.00 30.83 188 THR C CA 1
ATOM 4479 C C . THR C 1 188 ? -4.228 18.989 16.916 1.00 34.55 188 THR C C 1
ATOM 4480 O O . THR C 1 188 ? -3.229 18.305 16.726 1.00 33.92 188 THR C O 1
ATOM 4484 N N . GLN C 1 189 ? -4.419 20.164 16.317 1.00 30.75 189 GLN C N 1
ATOM 4485 C CA . GLN C 1 189 ? -3.421 20.725 15.421 1.00 30.32 189 GLN C CA 1
ATOM 4486 C C . GLN C 1 189 ? -2.055 20.801 16.100 1.00 35.37 189 GLN C C 1
ATOM 4487 O O . GLN C 1 189 ? -1.031 20.429 15.512 1.00 36.49 189 GLN C O 1
ATOM 4493 N N . ALA C 1 190 ? -2.055 21.327 17.335 1.00 30.36 190 ALA C N 1
ATOM 4494 C CA . ALA C 1 190 ? -0.847 21.543 18.109 1.00 29.10 190 ALA C CA 1
ATOM 4495 C C . ALA C 1 190 ? -0.183 20.226 18.435 1.00 33.02 190 ALA C C 1
ATOM 4496 O O . ALA C 1 190 ? 1.027 20.044 18.353 1.00 32.80 190 ALA C O 1
ATOM 4498 N N . VAL C 1 191 ? -1.016 19.277 18.785 1.00 28.87 191 VAL C N 1
ATOM 4499 C CA . VAL C 1 191 ? -0.491 17.974 19.094 1.00 28.74 191 VAL C CA 1
ATOM 4500 C C . VAL C 1 191 ? 0.136 17.327 17.869 1.00 36.70 191 VAL C C 1
ATOM 4501 O O . VAL C 1 191 ? 1.284 16.866 17.899 1.00 38.53 191 VAL C O 1
ATOM 4505 N N . VAL C 1 192 ? -0.651 17.270 16.793 1.00 33.94 192 VAL C N 1
ATOM 4506 C CA . VAL C 1 192 ? -0.257 16.639 15.536 1.00 33.37 192 VAL C CA 1
ATOM 4507 C C . VAL C 1 192 ? 1.048 17.183 14.996 1.00 35.55 192 VAL C C 1
ATOM 4508 O O . VAL C 1 192 ? 1.975 16.473 14.617 1.00 35.22 192 VAL C O 1
ATOM 4512 N N . ASP C 1 193 ? 1.104 18.493 14.950 1.00 32.86 193 ASP C N 1
ATOM 4513 C CA . ASP C 1 193 ? 2.289 19.132 14.444 1.00 33.84 193 ASP C CA 1
ATOM 4514 C C . ASP C 1 193 ? 3.489 18.736 15.251 1.00 41.17 193 ASP C C 1
ATOM 4515 O O . ASP C 1 193 ? 4.543 18.375 14.738 1.00 42.29 193 ASP C O 1
ATOM 4520 N N . THR C 1 194 ? 3.275 18.848 16.549 1.00 38.22 194 THR C N 1
ATOM 4521 C CA . THR C 1 194 ? 4.264 18.553 17.551 1.00 36.82 194 THR C CA 1
ATOM 4522 C C . THR C 1 194 ? 4.819 17.146 17.416 1.00 38.96 194 THR C C 1
ATOM 4523 O O . THR C 1 194 ? 6.033 16.942 17.285 1.00 39.77 194 THR C O 1
ATOM 4527 N N . VAL C 1 195 ? 3.905 16.195 17.415 1.00 31.42 195 VAL C N 1
ATOM 4528 C CA . VAL C 1 195 ? 4.254 14.816 17.242 1.00 31.20 195 VAL C CA 1
ATOM 4529 C C . VAL C 1 195 ? 5.171 14.608 16.034 1.00 42.21 195 VAL C C 1
ATOM 4530 O O . VAL C 1 195 ? 6.252 14.030 16.116 1.00 42.21 195 VAL C O 1
ATOM 4534 N N . GLU C 1 196 ? 4.766 15.123 14.897 1.00 42.45 196 GLU C N 1
ATOM 4535 C CA . GLU C 1 196 ? 5.570 14.944 13.706 1.00 44.31 196 GLU C CA 1
ATOM 4536 C C . GLU C 1 196 ? 6.926 15.593 13.761 1.00 46.36 196 GLU C C 1
ATOM 4537 O O . GLU C 1 196 ? 7.927 14.961 13.452 1.00 50.49 196 GLU C O 1
ATOM 4543 N N . ARG C 1 197 ? 6.935 16.855 14.116 1.00 36.11 197 ARG C N 1
ATOM 4544 C CA . ARG C 1 197 ? 8.189 17.532 14.200 1.00 34.12 197 ARG C CA 1
ATOM 4545 C C . ARG C 1 197 ? 9.174 16.736 15.038 1.00 44.85 197 ARG C C 1
ATOM 4546 O O . ARG C 1 197 ? 10.299 16.485 14.632 1.00 46.58 197 ARG C O 1
ATOM 4554 N N . VAL C 1 198 ? 8.677 16.191 16.142 1.00 43.15 198 VAL C N 1
ATOM 4555 C CA . VAL C 1 198 ? 9.495 15.394 17.034 1.00 43.58 198 VAL C CA 1
ATOM 4556 C C . VAL C 1 198 ? 9.990 14.110 16.400 1.00 55.52 198 VAL C C 1
ATOM 4557 O O . VAL C 1 198 ? 11.191 13.873 16.280 1.00 57.51 198 VAL C O 1
ATOM 4561 N N . LEU C 1 199 ? 9.007 13.309 16.008 1.00 55.60 199 LEU C N 1
ATOM 4562 C CA . LEU C 1 199 ? 9.187 12.006 15.408 1.00 56.86 199 LEU C CA 1
ATOM 4563 C C . LEU C 1 199 ? 9.707 12.071 14.002 1.00 66.89 199 LEU C C 1
ATOM 4564 O O . LEU C 1 199 ? 9.908 11.040 13.370 1.00 69.03 199 LEU C O 1
ATOM 4569 N N . ALA C 1 200 ? 9.888 13.286 13.505 1.00 66.10 200 ALA C N 1
ATOM 4570 C CA . ALA C 1 200 ? 10.471 13.404 12.190 1.00 67.73 200 ALA C CA 1
ATOM 4571 C C . ALA C 1 200 ? 11.888 12.891 12.368 1.00 77.18 200 ALA C C 1
ATOM 4572 O O . ALA C 1 200 ? 12.333 11.944 11.704 1.00 80.32 200 ALA C O 1
ATOM 4574 N N . ALA C 1 201 ? 12.534 13.504 13.369 1.00 71.69 201 ALA C N 1
ATOM 4575 C CA . ALA C 1 201 ? 13.883 13.187 13.794 1.00 82.36 201 ALA C CA 1
ATOM 4576 C C . ALA C 1 201 ? 14.027 11.687 14.035 1.00 100.00 201 ALA C C 1
ATOM 4577 O O . ALA C 1 201 ? 13.813 10.834 13.157 1.00 96.53 201 ALA C O 1
#

GO terms:
  GO:0004746 riboflavin synthase activity (F, IDA)
  GO:0005829 cytosol (C, IDA)
  GO:0009231 riboflavin biosynthetic process (P, IDA)

B-factor: mean 44.82, std 18.48, range [14.39, 100.0]

Secondary structure (DSSP, 8-state):
-B-S---EEEEEEEEEE-SSEEEEEEE--GGGTTT--TT-EEEETTEEEEEEEEETTEEEEEEEHHHHHHSGGGG--TT-EEEEEEPPBTTS--SS--B-----EEEEEEEEEEETTEEEEEEEES-GGGGGG--TT-EEEETTEEEE--SB-SSEEEEEE-HHHHHHSSGGGPPTT-EEEEEE-HHHHHHHHHHHHHHHHHHH--/-B-S---EEEEEEEEEE-SSEEEEEEE--GGG-TT--TT-EEEETTEEEEEEEEETTEEEEEEEHHHHHHSGGGG--TT-EEEEEEPP-TTSBS-S--B-S---EEEEEEEE--EEEEEESSGGGGGG--TTSEEEETTEEEEEEEE-SSEEEEE--HHHHTTSSGGG--TT-EEEEEE-HHHHHHHHHHHHHHHHHHHT-/-B-S---EEEEEEEEEEETTEEEEEEE--GGG-TT--TT-EEEETTEEEEEEEEETTEEEEEE-HHHHHHSGGGG--TT-EEEEEEPP----B-----EEEEE--EEEETTGGGGGG--TT-EEEETTEEEEEEEE-SSEEEE---HHHHHHSTTTT--TT-EEEEE--HHHHHHHHHHHHHHH-

Organism: Escherichia coli (strain K12) (NCBI:txid83333)

Foldseek 3Di:
DFQQPFPAKWFWADWADDDFKIKTKTQDDPVVPVVDDFQFWKAWQLATFTWDDDDHSITMTIGGVVRLVQFVVVVDDGGDMTTMDTDDDPVDDRPAADGDNDFRFKWFFADWDDDDQKIKTKTFTPDLVCCVLQDDQDWKHKRSHIFGWHAADSTMTMGMDGVVPVVGGCVVVDDGGDIITIDRRPVSVVVVVVVVVVVVVVVVVD/DAQLDFPFKWFFADWADDDFKIKTKTQDDPVVPPPDDFQWWKAWQLATWTWHDDDDRITMTMGGPVNLVFFCVVVDDGGDMTTMDTHDDPPDDDHHHDFDSDFPWKWFFADPPVKTKTFTPPLVCVLLQDAQDWKRKRSHTFGWHDDDSGMTMGRDDVVCLPRGCVVVDDGGRMITIDRRPVSVVVSVVVVVVVVCVVVVD/DFQQPFDAKWFFADWDDDVQKIKTKTQDDPVVPVPDDFQFWKAWQLATWTWHDDDPRITITMAGNVNCVAFCPVVDDGRDMTGMGGDDDPLPGDNDFDHKWFVCVKTFGPVLVCVLQQDAQDWWRKRSHIFGWHDADSGMTDTDDDDVRLVRGCVVVDDGGDMITIDRSVVSVVVSVVVCVVVVD

Radius of gyration: 25.64 Å; Cα contacts (8 Å, |Δi|>4): 1499; chains: 3; bounding box: 52×61×69 Å

Sequence (592 aa):
MFTGIVQGTAKLVSIDEKPNFRTHVVELPDHMLDGLETGASVAHNGCCLTVTEINGNHVSFDLMKETLRITNLGDLKVGDWVNVERAAKFSDEIGGHLMSGHIMTTAEVAKILTSENNRQIWFKVQDSQLMKYILYKGFIGIDGISLTVGEVTPTRFCVHLIPETLERTTLGKKKLGARVNIEIDPQTQAVVDTVERVLAARENAMMFTGIVQGTAKLVSIDEKPNFRTHVVELPDHMLDGLETGASVAHNGCCLTVTEINGNHVSFDLMKETLRITNLGDLKVGDWVNVERAAKFSDEIGGHLMSGHIMTTAEVAKILRQIWFKVQDSQLMKYILYKGFIGIDGISLTVGEVTPTRFCVHLIPETLERTTLGKKKLGARVNIEIDPQTQAVVDTVERVLAARENAMMFTGIVQGTAKLVSIDEKPNFRTHVVELPDHMLDGLETGASVAHNGCCLTVTEINGNHVSFDLMKETLRITNLGDLKVGDWVNVERAAKFHLMSGHIMTTAEVAIWFKVQDSQLMKYILYKGFIGIDGISLTVGEVTPTRFCVHLIPETLERTTLGKKKLGARVNIEIDPQTQAVVDTVERVLAA